Protein 1VCO (pdb70)

Structure (mmCIF, N/CA/C/O backbone):
data_1VCO
#
_entry.id   1VCO
#
_cell.length_a   85.73
_cell.length_b   120.88
_cell.length_c   143.32
_cell.angle_alpha   90
_cell.angle_beta   90
_cell.angle_gamma   90
#
_symmetry.space_group_name_H-M   'I 2 2 2'
#
loop_
_entity.id
_entity.type
_entity.pdbx_description
1 polymer 'CTP synthetase'
2 non-polymer GLUTAMINE
3 water water
#
loop_
_atom_site.group_PDB
_atom_site.id
_atom_site.type_symbol
_atom_site.label_atom_id
_atom_site.label_alt_id
_atom_site.label_comp_id
_atom_site.label_asym_id
_atom_site.label_entity_id
_atom_site.label_seq_id
_atom_site.pdbx_PDB_ins_code
_atom_site.Cartn_x
_atom_site.Cartn_y
_atom_site.Cartn_z
_atom_site.occupancy
_atom_site.B_iso_or_equiv
_atom_site.auth_seq_id
_atom_site.auth_comp_id
_atom_site.auth_asym_id
_atom_site.auth_atom_id
_atom_site.pdbx_PDB_model_num
ATOM 1 N N . ARG A 1 10 ? 35.433 3.084 53.551 1.00 53.46 10 ARG A N 1
ATOM 2 C CA . ARG A 1 10 ? 34.606 4.100 54.266 1.00 52.70 10 ARG A CA 1
ATOM 3 C C . ARG A 1 10 ? 33.123 3.864 53.978 1.00 49.58 10 ARG A C 1
ATOM 4 O O . ARG A 1 10 ? 32.629 4.167 52.890 1.00 49.83 10 ARG A O 1
ATOM 12 N N . PRO A 1 11 ? 32.392 3.322 54.962 1.00 46.62 11 PRO A N 1
ATOM 13 C CA . PRO A 1 11 ? 30.963 3.033 54.825 1.00 42.90 11 PRO A CA 1
ATOM 14 C C . PRO A 1 11 ? 30.076 4.263 54.645 1.00 39.79 11 PRO A C 1
ATOM 15 O O . PRO A 1 11 ? 30.377 5.347 55.151 1.00 37.78 11 PRO A O 1
ATOM 19 N N . ARG A 1 12 ? 28.989 4.079 53.904 1.00 36.41 12 ARG A N 1
ATOM 20 C CA . ARG A 1 12 ? 28.018 5.143 53.671 1.00 35.25 12 ARG A CA 1
ATOM 21 C C . ARG A 1 12 ? 27.202 5.287 54.955 1.00 33.22 12 ARG A C 1
ATOM 22 O O . ARG A 1 12 ? 26.831 4.288 55.559 1.00 35.75 12 ARG A O 1
ATOM 30 N N . LYS A 1 13 ? 26.937 6.517 55.382 1.00 31.83 13 LYS A N 1
ATOM 31 C CA . LYS A 1 13 ? 26.176 6.742 56.606 1.00 31.55 13 LYS A CA 1
ATOM 32 C C . LYS A 1 13 ? 24.731 7.171 56.329 1.00 33.56 13 LYS A C 1
ATOM 33 O O . LYS A 1 13 ? 24.470 7.956 55.410 1.00 32.24 13 LYS A O 1
ATOM 39 N N . TYR A 1 14 ? 23.790 6.652 57.118 1.00 32.29 14 TYR A N 1
ATOM 40 C CA . TYR A 1 14 ? 22.386 7.024 56.946 1.00 32.93 14 TYR A CA 1
ATOM 41 C C . TYR A 1 14 ? 21.804 7.651 58.207 1.00 32.35 14 TYR A C 1
ATOM 42 O O . TYR A 1 14 ? 21.922 7.090 59.297 1.00 32.23 14 TYR A O 1
ATOM 51 N N . VAL A 1 15 ? 21.173 8.811 58.042 1.00 29.25 15 VAL A N 1
ATOM 52 C CA . VAL A 1 15 ? 20.526 9.521 59.136 1.00 28.35 15 VAL A CA 1
ATOM 53 C C . VAL A 1 15 ? 19.047 9.619 58.781 1.00 28.00 15 VAL A C 1
ATOM 54 O O . VAL A 1 15 ? 18.675 10.282 57.805 1.00 28.70 15 VAL A O 1
ATOM 58 N N . PHE A 1 16 ? 18.207 8.945 59.555 1.00 26.17 16 PHE A N 1
ATOM 59 C CA . PHE A 1 16 ? 16.772 8.971 59.306 1.00 27.64 16 PHE A CA 1
ATOM 60 C C . PHE A 1 16 ? 16.080 9.969 60.228 1.00 27.65 16 PHE A C 1
ATOM 61 O O . PHE A 1 16 ? 16.450 10.113 61.393 1.00 29.23 16 PHE A O 1
ATOM 69 N N . ILE A 1 17 ? 15.081 10.664 59.696 1.00 27.29 17 ILE A N 1
ATOM 70 C CA . ILE A 1 17 ? 14.350 11.655 60.469 1.00 27.22 17 ILE A CA 1
ATOM 71 C C . ILE A 1 17 ? 12.847 11.409 60.433 1.00 27.96 17 ILE A C 1
ATOM 72 O O . ILE A 1 17 ? 12.230 11.389 59.365 1.00 26.53 17 ILE A O 1
ATOM 77 N N . THR A 1 18 ? 12.268 11.185 61.610 1.00 26.16 18 THR A N 1
ATOM 78 C CA . THR A 1 18 ? 10.836 10.955 61.733 1.00 24.92 18 THR A CA 1
ATOM 79 C C . THR A 1 18 ? 10.205 12.081 62.539 1.00 24.10 18 THR A C 1
ATOM 80 O O . THR A 1 18 ? 10.901 12.864 63.191 1.00 25.49 18 THR A O 1
ATOM 84 N N . GLY A 1 19 ? 8.887 12.156 62.496 1.00 23.79 19 GLY A N 1
ATOM 85 C CA . GLY A 1 19 ? 8.193 13.204 63.214 1.00 25.27 19 GLY A CA 1
ATOM 86 C C . GLY A 1 19 ? 7.065 12.600 63.999 1.00 25.05 19 GLY A C 1
ATOM 87 O O . GLY A 1 19 ? 6.495 11.594 63.574 1.00 26.00 19 GLY A O 1
ATOM 88 N N . GLY A 1 20 ? 6.755 13.196 65.147 1.00 25.86 20 GLY A N 1
ATOM 89 C CA . GLY A 1 20 ? 5.687 12.678 65.987 1.00 27.07 20 GLY A CA 1
ATOM 90 C C . GLY A 1 20 ? 4.795 13.742 66.593 1.00 26.37 20 GLY A C 1
ATOM 91 O O . GLY A 1 20 ? 5.110 14.932 66.538 1.00 24.54 20 GLY A O 1
ATOM 92 N N . VAL A 1 21 ? 3.674 13.293 67.158 1.00 27.56 21 VAL A N 1
ATOM 93 C CA . VAL A 1 21 ? 2.672 14.148 67.801 1.00 26.32 21 VAL A CA 1
ATOM 94 C C . VAL A 1 21 ? 1.770 14.857 66.782 1.00 28.80 21 VAL A C 1
ATOM 95 O O . VAL A 1 21 ? 0.565 14.594 66.717 1.00 27.98 2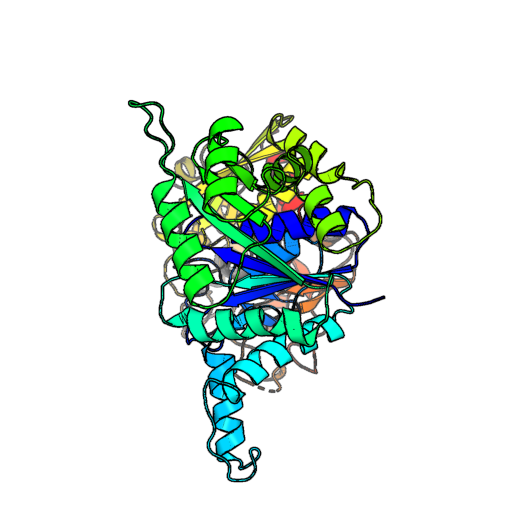1 VAL A O 1
ATOM 99 N N . VAL A 1 22 ? 2.343 15.762 65.997 1.00 30.30 22 VAL A N 1
ATOM 100 C CA . VAL A 1 22 ? 1.571 16.470 64.981 1.00 33.16 22 VAL A CA 1
ATOM 101 C C . VAL A 1 22 ? 2.328 16.509 63.661 1.00 34.90 22 VAL A C 1
ATOM 102 O O . VAL A 1 22 ? 3.551 16.399 63.630 1.00 32.65 22 VAL A O 1
ATOM 106 N N . SER A 1 23 ? 1.582 16.685 62.578 1.00 37.75 23 SER A N 1
ATOM 107 C CA . SER A 1 23 ? 2.131 16.699 61.229 1.00 42.16 23 SER A CA 1
ATOM 108 C C . SER A 1 23 ? 2.988 17.892 60.841 1.00 42.69 23 SER A C 1
ATOM 109 O O . SER A 1 23 ? 3.810 17.783 59.933 1.00 46.04 23 SER A O 1
ATOM 112 N N . SER A 1 24 ? 2.801 19.028 61.502 1.00 43.49 24 SER A N 1
ATOM 113 C CA . SER A 1 24 ? 3.580 20.214 61.161 1.00 43.56 24 SER A CA 1
ATOM 114 C C . SER A 1 24 ? 4.545 20.587 62.275 1.00 43.58 24 SER A C 1
ATOM 115 O O . SER A 1 24 ? 4.133 21.020 63.355 1.00 46.34 24 SER A O 1
ATOM 118 N N . LEU A 1 25 ? 5.833 20.420 62.007 1.00 38.49 25 LEU A N 1
ATOM 119 C CA . LEU A 1 25 ? 6.854 20.717 62.995 1.00 35.99 25 LEU A CA 1
ATOM 120 C C . LEU A 1 25 ? 8.071 21.380 62.358 1.00 34.19 25 LEU A C 1
ATOM 121 O O . LEU A 1 25 ? 9.024 21.725 63.055 1.00 33.18 25 LEU A O 1
ATOM 126 N N . GLY A 1 26 ? 8.029 21.566 61.040 1.00 31.47 26 GLY A N 1
ATOM 127 C CA . GLY A 1 26 ? 9.157 22.156 60.339 1.00 29.39 26 GLY A CA 1
ATOM 128 C C . GLY A 1 26 ? 10.227 21.098 60.111 1.00 28.55 26 GLY A C 1
ATOM 129 O O . GLY A 1 26 ? 11.420 21.397 60.032 1.00 29.29 26 GLY A O 1
ATOM 130 N N . LYS A 1 27 ? 9.799 19.845 60.006 1.00 28.41 27 LYS A N 1
ATOM 131 C CA . LYS A 1 27 ? 10.726 18.739 59.802 1.00 28.46 27 LYS A CA 1
ATOM 132 C C . LYS A 1 27 ? 11.475 18.858 58.466 1.00 28.81 27 LYS A C 1
ATOM 133 O O . LYS A 1 27 ? 12.583 18.340 58.316 1.00 27.71 27 LYS A O 1
ATOM 139 N N . GLY A 1 28 ? 10.876 19.559 57.508 1.00 30.35 28 GLY A N 1
ATOM 140 C CA . GLY A 1 28 ? 11.520 19.741 56.215 1.00 30.13 28 GLY A CA 1
ATOM 141 C C . GLY A 1 28 ? 12.749 20.620 56.370 1.00 30.33 28 GLY A C 1
ATOM 142 O O . GLY A 1 28 ? 13.812 20.337 55.811 1.00 28.57 28 GLY A O 1
ATOM 143 N N . ILE A 1 29 ? 12.601 21.691 57.147 1.00 28.90 29 ILE A N 1
ATOM 144 C CA . ILE A 1 29 ? 13.694 22.617 57.392 1.00 28.62 29 ILE A CA 1
ATOM 145 C C . ILE A 1 29 ? 14.738 22.002 58.336 1.00 29.21 29 ILE A C 1
ATOM 146 O O . ILE A 1 29 ? 15.917 22.359 58.282 1.00 29.32 29 ILE A O 1
ATOM 151 N N . LEU A 1 30 ? 14.312 21.072 59.191 1.00 27.75 30 LEU A N 1
ATOM 152 C CA . LEU A 1 30 ? 15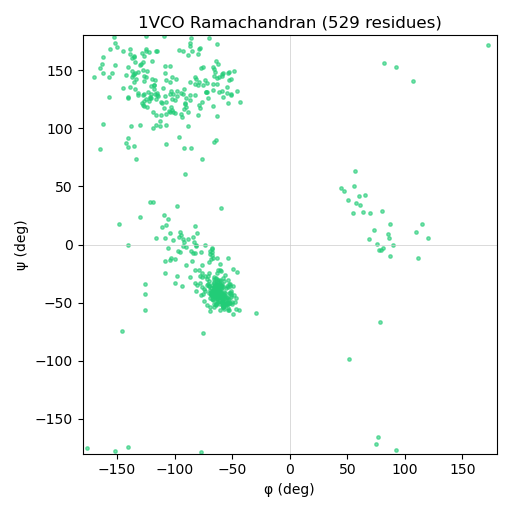.256 20.420 60.097 1.00 27.55 30 LEU A CA 1
ATOM 153 C C . LEU A 1 30 ? 16.177 19.539 59.255 1.00 26.60 30 LEU A C 1
ATOM 154 O O . LEU A 1 30 ? 17.391 19.545 59.438 1.00 27.43 30 LEU A O 1
ATOM 159 N N . THR A 1 31 ? 15.579 18.777 58.344 1.00 26.44 31 THR A N 1
ATOM 160 C CA . THR A 1 31 ? 16.317 17.896 57.447 1.00 27.24 31 THR A CA 1
ATOM 161 C C . THR A 1 31 ? 17.301 18.745 56.646 1.00 28.59 31 THR A C 1
ATOM 162 O O . THR A 1 31 ? 18.485 18.422 56.553 1.00 28.54 31 THR A O 1
ATOM 166 N N . SER A 1 32 ? 16.790 19.831 56.071 1.00 28.48 32 SER A N 1
ATOM 167 C CA . SER A 1 32 ? 17.610 20.738 55.277 1.00 28.59 32 SER A CA 1
ATOM 168 C C . SER A 1 32 ? 18.749 21.303 56.109 1.00 29.86 32 SER A C 1
ATOM 169 O O . SER A 1 32 ? 19.895 21.328 55.655 1.00 29.47 32 SER A O 1
ATOM 172 N N . SER A 1 33 ? 18.433 21.739 57.330 1.00 29.95 33 SER A N 1
ATOM 173 C CA . SER A 1 33 ? 19.439 22.321 58.216 1.00 30.53 33 SER A CA 1
ATOM 174 C C . SER A 1 33 ? 20.523 21.325 58.610 1.00 31.35 33 SER A C 1
ATOM 175 O O . SER A 1 33 ? 21.692 21.680 58.699 1.00 31.97 33 SER A O 1
ATOM 178 N N . LEU A 1 34 ? 20.152 20.077 58.858 1.00 32.05 34 LEU A N 1
ATOM 179 C CA . LEU A 1 34 ? 21.173 19.105 59.215 1.00 33.62 34 LEU A CA 1
ATOM 180 C C . LEU A 1 34 ? 21.993 18.863 57.948 1.00 34.21 34 LEU A C 1
ATOM 181 O O . LEU A 1 34 ? 23.204 18.662 58.002 1.00 32.59 34 LEU A O 1
ATOM 186 N N . GLY A 1 35 ? 21.321 18.884 56.803 1.00 34.87 35 GLY A N 1
ATOM 187 C CA . GLY A 1 35 ? 22.034 18.685 55.555 1.00 35.00 35 GLY A CA 1
ATOM 188 C C . GLY A 1 35 ? 23.118 19.738 55.398 1.00 33.73 35 GLY A C 1
ATOM 189 O O . GLY A 1 35 ? 24.249 19.429 55.024 1.00 32.84 35 GLY A O 1
ATOM 190 N N . ALA A 1 36 ? 22.779 20.984 55.717 1.00 33.41 36 ALA A N 1
ATOM 191 C CA . ALA A 1 36 ? 23.720 22.094 55.594 1.00 33.45 36 ALA A CA 1
ATOM 192 C C . ALA A 1 36 ? 24.906 21.954 56.537 1.00 34.80 36 ALA A C 1
ATOM 193 O O . ALA A 1 36 ? 26.049 22.227 56.158 1.00 34.17 36 ALA A O 1
ATOM 195 N N . LEU A 1 37 ? 24.633 21.533 57.767 1.00 33.54 37 LEU A N 1
ATOM 196 C CA . LEU A 1 37 ? 25.695 21.369 58.754 1.00 32.84 37 LEU A CA 1
ATOM 197 C C . LEU A 1 37 ? 26.672 20.293 58.312 1.00 30.82 37 LEU A C 1
ATOM 198 O O . LEU A 1 37 ? 27.869 20.391 58.564 1.00 31.00 37 LEU A O 1
ATOM 203 N N . LEU A 1 38 ? 26.161 19.259 57.657 1.00 29.75 38 LEU A N 1
ATOM 204 C CA . LEU A 1 38 ? 27.020 18.185 57.191 1.00 29.59 38 LEU A CA 1
ATOM 205 C C . LEU A 1 38 ? 27.831 18.621 55.958 1.00 31.65 38 LEU A C 1
ATOM 206 O O . LEU A 1 38 ? 29.007 18.271 55.824 1.00 29.36 38 LEU A O 1
ATOM 211 N N . ARG A 1 39 ? 27.218 19.393 55.064 1.00 30.70 39 ARG A N 1
ATOM 212 C CA . ARG A 1 39 ? 27.954 19.855 53.893 1.00 32.04 39 ARG A CA 1
ATOM 213 C C . ARG A 1 39 ? 28.992 20.882 54.332 1.00 31.06 39 ARG A C 1
ATOM 214 O O . ARG A 1 39 ? 30.067 20.971 53.751 1.00 28.50 39 ARG A O 1
ATOM 222 N N . ALA A 1 40 ? 28.674 21.635 55.381 1.00 32.15 40 ALA A N 1
ATOM 223 C CA . ALA A 1 40 ? 29.598 22.627 55.919 1.00 32.04 40 ALA A CA 1
ATOM 224 C C . ALA A 1 40 ? 30.804 21.921 56.546 1.00 33.85 40 ALA A C 1
ATOM 225 O O . ALA A 1 40 ? 31.740 22.566 57.026 1.00 34.38 40 ALA A O 1
ATOM 227 N N . ARG A 1 41 ? 30.777 20.593 56.549 1.00 34.80 41 ARG A N 1
ATOM 228 C CA . ARG A 1 41 ? 31.881 19.822 57.111 1.00 36.38 41 ARG A CA 1
ATOM 229 C C . ARG A 1 41 ? 32.653 19.151 55.997 1.00 36.28 41 ARG A C 1
ATOM 230 O O . ARG A 1 41 ? 33.557 18.356 56.248 1.00 35.80 41 ARG A O 1
ATOM 238 N N . GLY A 1 42 ? 32.277 19.464 54.760 1.00 35.53 42 GLY A N 1
ATOM 239 C CA . GLY A 1 42 ? 32.972 18.904 53.615 1.00 35.48 42 GLY A CA 1
ATOM 240 C C . GLY A 1 42 ? 32.457 17.588 53.075 1.00 36.12 42 GLY A C 1
ATOM 241 O O . GLY A 1 42 ? 32.997 17.071 52.099 1.00 37.55 42 GLY A O 1
ATOM 242 N N . TYR A 1 43 ? 31.414 17.044 53.693 1.00 36.10 43 TYR A N 1
ATOM 243 C CA . TYR A 1 43 ? 30.853 15.769 53.256 1.00 34.28 43 TYR A CA 1
ATOM 244 C C . TYR A 1 43 ? 29.998 15.897 52.008 1.00 35.05 43 TYR A C 1
ATOM 245 O O . TYR A 1 43 ? 29.408 16.946 51.749 1.00 34.80 43 TYR A O 1
ATOM 254 N N . ARG A 1 44 ? 29.943 14.822 51.231 1.00 35.04 44 ARG A N 1
ATOM 255 C CA . ARG A 1 44 ? 29.099 14.789 50.051 1.00 37.24 44 ARG A CA 1
ATOM 256 C C . ARG A 1 44 ? 27.811 14.235 50.654 1.00 37.99 44 ARG A C 1
ATOM 257 O O . ARG A 1 44 ? 27.799 13.130 51.197 1.00 37.56 44 ARG A O 1
ATOM 259 N N . VAL A 1 45 ? 26.739 15.014 50.584 1.00 37.30 45 VAL A N 1
ATOM 260 C CA . VAL A 1 45 ? 25.475 14.608 51.173 1.00 38.55 45 VAL A CA 1
ATOM 261 C C . VAL A 1 45 ? 24.316 14.661 50.193 1.00 39.96 45 VAL A C 1
ATOM 262 O O . VAL A 1 45 ? 24.400 15.283 49.139 1.00 41.08 45 VAL A O 1
ATOM 266 N N . THR A 1 46 ? 23.238 13.978 50.546 1.00 39.76 46 THR A N 1
ATOM 267 C CA . THR A 1 46 ? 22.027 14.015 49.752 1.00 40.91 46 THR A CA 1
ATOM 268 C C . THR A 1 46 ? 20.860 13.714 50.674 1.00 39.62 46 THR A C 1
ATOM 269 O O . THR A 1 46 ? 21.002 12.973 51.647 1.00 40.84 46 THR A O 1
ATOM 273 N N . ALA A 1 47 ? 19.716 14.318 50.382 1.00 36.85 47 ALA A N 1
ATOM 274 C CA . ALA A 1 47 ? 18.529 14.124 51.190 1.00 33.98 47 ALA A CA 1
ATOM 275 C C . ALA A 1 47 ? 17.429 13.534 50.337 1.00 33.80 47 ALA A C 1
ATOM 276 O O . ALA A 1 47 ? 17.272 13.885 49.162 1.00 34.75 47 ALA A O 1
ATOM 278 N N . ILE A 1 48 ? 16.670 12.635 50.944 1.00 30.90 48 ILE A N 1
ATOM 279 C CA . ILE A 1 48 ? 15.562 11.971 50.290 1.00 29.33 48 ILE A CA 1
ATOM 280 C C . ILE A 1 48 ? 14.305 12.275 51.096 1.00 30.42 48 ILE A C 1
ATOM 281 O O . ILE A 1 48 ? 14.272 12.081 52.316 1.00 30.31 48 ILE A O 1
ATOM 286 N N . LYS A 1 49 ? 13.278 12.777 50.426 1.00 30.01 49 LYS A N 1
ATOM 287 C CA . LYS A 1 49 ? 12.030 13.071 51.114 1.00 29.55 49 LYS A CA 1
ATOM 288 C C . LYS A 1 49 ? 11.030 11.970 50.821 1.00 30.28 49 LYS A C 1
ATOM 289 O O . LYS A 1 49 ? 10.652 11.757 49.669 1.00 29.50 49 LYS A O 1
ATOM 295 N N . ILE A 1 50 ? 10.625 11.240 51.855 1.00 28.71 50 ILE A N 1
ATOM 296 C CA . ILE A 1 50 ? 9.633 10.194 51.659 1.00 27.50 50 ILE A CA 1
ATOM 297 C C . ILE A 1 50 ? 8.264 10.821 51.884 1.00 27.95 50 ILE A C 1
ATOM 298 O O . ILE A 1 50 ? 7.995 11.375 52.951 1.00 26.03 50 ILE A O 1
ATOM 303 N N . ASP A 1 51 ? 7.415 10.769 50.865 1.00 28.50 51 ASP A N 1
ATOM 304 C CA . ASP A 1 51 ? 6.062 11.300 50.977 1.00 29.86 51 ASP A CA 1
ATOM 305 C C . ASP A 1 51 ? 5.108 10.122 50.903 1.00 30.56 51 ASP A C 1
ATOM 306 O O . ASP A 1 51 ? 4.852 9.582 49.824 1.00 32.12 51 ASP A O 1
ATOM 311 N N . PRO A 1 52 ? 4.583 9.696 52.060 1.00 30.66 52 PRO A N 1
ATOM 312 C CA . PRO A 1 52 ? 3.652 8.569 52.172 1.00 29.95 52 PRO A CA 1
ATOM 313 C C . PRO A 1 52 ? 2.414 8.626 51.287 1.00 29.51 52 PRO A C 1
ATOM 314 O O . PRO A 1 52 ? 1.709 7.629 51.171 1.00 30.47 52 PRO A O 1
ATOM 318 N N . TYR A 1 53 ? 2.127 9.763 50.658 1.00 27.91 53 TYR A N 1
ATOM 319 C CA . TYR A 1 53 ? 0.930 9.791 49.828 1.00 27.19 53 TYR A CA 1
ATOM 320 C C . TYR A 1 53 ? 0.988 8.839 48.630 1.00 28.02 53 TYR A C 1
ATOM 321 O O . TYR A 1 53 ? 2.056 8.412 48.191 1.00 27.42 53 TYR A O 1
ATOM 330 N N . VAL A 1 54 ? -0.189 8.488 48.134 1.00 29.00 54 VAL A N 1
ATOM 331 C CA . VAL A 1 54 ? -0.334 7.544 47.043 1.00 29.46 54 VAL A CA 1
ATOM 332 C C . VAL A 1 54 ? -0.008 8.086 45.653 1.00 31.11 54 VAL A C 1
ATOM 333 O O . VAL A 1 54 ? 0.219 7.307 44.727 1.00 32.12 54 VAL A O 1
ATOM 337 N N . ASN A 1 55 ? 0.021 9.409 45.504 1.00 30.71 55 ASN A N 1
ATOM 338 C CA . ASN A 1 55 ? 0.347 10.019 44.214 1.00 32.06 55 ASN A CA 1
ATOM 339 C C . ASN A 1 55 ? 1.742 9.537 43.814 1.00 32.49 55 ASN A C 1
ATOM 340 O O . ASN A 1 55 ? 2.669 9.561 44.628 1.00 30.48 55 ASN A O 1
ATOM 345 N N . VAL A 1 56 ? 1.888 9.090 42.570 1.00 32.86 56 VAL A N 1
ATOM 346 C CA . VAL A 1 56 ? 3.189 8.620 42.090 1.00 32.36 56 VAL A CA 1
ATOM 347 C C . VAL A 1 56 ? 4.185 9.765 42.223 1.00 32.94 56 VAL A C 1
ATOM 348 O O . VAL A 1 56 ? 5.315 9.572 42.671 1.00 33.96 56 VAL A O 1
ATOM 352 N N . ASP A 1 57 ? 3.758 10.958 41.821 1.00 32.51 57 ASP A N 1
ATOM 353 C CA . ASP A 1 57 ? 4.585 12.161 41.934 1.00 32.05 57 ASP A CA 1
ATOM 354 C C . ASP A 1 57 ? 3.652 13.356 42.051 1.00 30.51 57 ASP A C 1
ATOM 355 O O . ASP A 1 57 ? 2.433 13.192 42.019 1.00 28.35 57 ASP A O 1
ATOM 360 N N . ALA A 1 58 ? 4.214 14.551 42.193 1.00 29.92 58 ALA A N 1
ATOM 361 C CA . ALA A 1 58 ? 3.392 15.748 42.342 1.00 29.93 58 ALA A CA 1
ATOM 362 C C . ALA A 1 58 ? 2.863 16.266 41.012 1.00 30.54 58 ALA A C 1
ATOM 363 O O . ALA A 1 58 ? 2.280 17.340 40.957 1.00 28.78 58 ALA A O 1
ATOM 365 N N . GLY A 1 59 ? 3.039 15.479 39.957 1.00 31.91 59 GLY A N 1
ATOM 366 C CA . GLY A 1 59 ? 2.602 15.891 38.635 1.00 37.46 59 GLY A CA 1
ATOM 367 C C . GLY A 1 59 ? 1.119 16.098 38.374 1.00 39.47 59 GLY A C 1
ATOM 368 O O . GLY A 1 59 ? 0.763 16.897 37.517 1.00 39.43 59 GLY A O 1
ATOM 369 N N . THR A 1 60 ? 0.248 15.388 39.084 1.00 40.48 60 THR A N 1
ATOM 370 C CA . THR A 1 60 ? -1.190 15.539 38.860 1.00 40.63 60 THR A CA 1
ATOM 371 C C . THR A 1 60 ? -1.834 16.570 39.780 1.00 41.81 60 THR A C 1
ATOM 372 O O . THR A 1 60 ? -3.034 16.826 39.687 1.00 42.40 60 THR A O 1
ATOM 376 N N . MET A 1 61 ? -1.037 17.163 40.662 1.00 41.40 61 MET A N 1
ATOM 377 C CA . MET A 1 61 ? -1.542 18.162 41.601 1.00 42.27 61 MET A CA 1
ATOM 378 C C . MET A 1 61 ? -1.539 19.558 40.981 1.00 42.22 61 MET A C 1
ATOM 379 O O . MET A 1 61 ? -1.013 19.755 39.889 1.00 39.44 61 MET A O 1
ATOM 384 N N . ARG A 1 62 ? -2.149 20.517 41.672 1.00 42.66 62 ARG A N 1
ATOM 385 C CA . ARG A 1 62 ? -2.179 21.896 41.191 1.00 42.49 62 ARG A CA 1
ATOM 386 C C . ARG A 1 62 ? -0.759 22.399 41.413 1.00 42.73 62 ARG A C 1
ATOM 387 O O . ARG A 1 62 ? -0.195 22.214 42.488 1.00 42.22 62 ARG A O 1
ATOM 389 N N . PRO A 1 63 ? -0.155 23.020 40.391 1.00 42.04 63 PRO A N 1
ATOM 390 C CA . PRO A 1 63 ? 1.213 23.543 40.477 1.00 42.01 63 PRO A CA 1
ATOM 391 C C . PRO A 1 63 ? 1.459 24.638 41.516 1.00 41.89 63 PRO A C 1
ATOM 392 O O . PRO A 1 63 ? 2.561 24.733 42.056 1.00 39.29 63 PRO A O 1
ATOM 396 N N . TYR A 1 64 ? 0.443 25.453 41.803 1.00 42.98 64 TYR A N 1
ATOM 397 C CA . TYR A 1 64 ? 0.605 26.552 42.764 1.00 43.03 64 TYR A CA 1
ATOM 398 C C . TYR A 1 64 ? -0.385 26.598 43.931 1.00 44.46 64 TYR A C 1
ATOM 399 O O . TYR A 1 64 ? 0.013 26.616 45.095 1.00 44.61 64 TYR A O 1
ATOM 408 N N . GLU A 1 65 ? -1.669 26.642 43.590 1.00 45.28 65 GLU A N 1
ATOM 409 C CA . GLU A 1 65 ? -2.772 26.747 44.537 1.00 46.58 65 GLU A CA 1
ATOM 410 C C . GLU A 1 65 ? -2.616 26.161 45.943 1.00 47.52 65 GLU A C 1
ATOM 411 O O . GLU A 1 65 ? -2.744 26.886 46.934 1.00 48.19 65 GLU A O 1
ATOM 417 N N . HIS A 1 66 ? -2.356 24.862 46.044 1.00 46.17 66 HIS A N 1
ATOM 418 C CA . HIS A 1 66 ? -2.215 24.238 47.359 1.00 46.32 66 HIS A CA 1
ATOM 419 C C . HIS A 1 66 ? -0.750 24.105 47.769 1.00 45.10 66 HIS A C 1
ATOM 420 O O . HIS A 1 66 ? -0.373 23.159 48.459 1.00 45.47 66 HIS A O 1
ATOM 427 N N . GLY A 1 67 ? 0.067 25.065 47.350 1.00 42.10 67 GLY A N 1
ATOM 428 C CA . GLY A 1 67 ? 1.482 25.018 47.665 1.00 38.71 67 GLY A CA 1
ATOM 429 C C 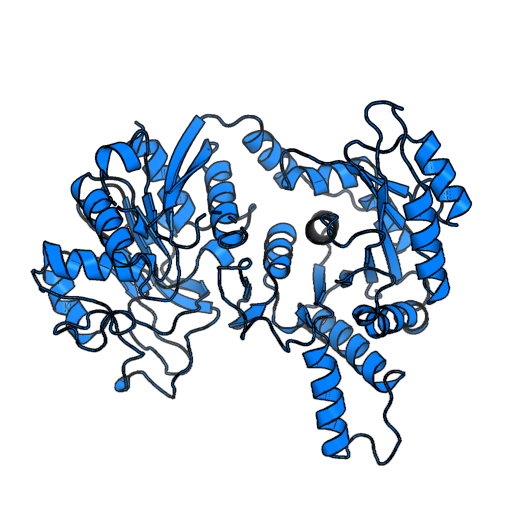. GLY A 1 67 ? 2.257 24.657 46.410 1.00 38.33 67 GLY A C 1
ATOM 430 O O . GLY A 1 67 ? 1.815 23.826 45.618 1.00 38.39 67 GLY A O 1
ATOM 431 N N . GLU A 1 68 ? 3.410 25.287 46.226 1.00 36.23 68 GLU A N 1
ATOM 432 C CA . GLU A 1 68 ? 4.246 25.052 45.059 1.00 35.56 68 GLU A CA 1
ATOM 433 C C . GLU A 1 68 ? 4.711 23.614 44.858 1.00 35.06 68 GLU A C 1
ATOM 434 O O . GLU A 1 68 ? 4.947 22.874 45.818 1.00 35.66 68 GLU A O 1
ATOM 440 N N . VAL A 1 69 ? 4.829 23.235 43.591 1.00 32.08 69 VAL A N 1
ATOM 441 C CA . VAL A 1 69 ? 5.331 21.927 43.209 1.00 31.28 69 VAL A CA 1
ATOM 442 C C . VAL A 1 69 ? 6.699 22.246 42.616 1.00 31.54 69 VAL A C 1
ATOM 443 O O . VAL A 1 69 ? 6.803 22.970 41.620 1.00 32.10 69 VAL A O 1
ATOM 447 N N . PHE A 1 70 ? 7.746 21.730 43.247 1.00 29.72 70 PHE A N 1
ATOM 448 C CA . PHE A 1 70 ? 9.112 21.967 42.810 1.00 28.53 70 PHE A CA 1
ATOM 449 C C . PHE A 1 70 ? 9.436 21.147 41.578 1.00 29.21 70 PHE A C 1
ATOM 450 O O . PHE A 1 70 ? 8.852 20.088 41.361 1.00 29.99 70 PHE A O 1
ATOM 458 N N . VAL A 1 71 ? 10.366 21.646 40.772 1.00 29.15 71 VAL A N 1
ATOM 459 C CA . VAL A 1 71 ? 10.793 20.940 39.572 1.00 29.31 71 VAL A CA 1
ATOM 460 C C . VAL A 1 71 ? 12.306 20.803 39.633 1.00 30.45 71 VAL A C 1
ATOM 461 O O . VAL A 1 71 ? 13.016 21.783 39.873 1.00 32.02 71 VAL A O 1
ATOM 465 N N . THR A 1 72 ? 12.796 19.585 39.436 1.00 30.25 72 THR A N 1
ATOM 466 C CA . THR A 1 72 ? 14.227 19.327 39.487 1.00 32.80 72 THR A CA 1
ATOM 467 C C . THR A 1 72 ? 14.860 19.435 38.099 1.00 34.41 72 THR A C 1
ATOM 468 O O . THR A 1 72 ? 14.162 19.485 37.087 1.00 32.13 72 THR A O 1
ATOM 472 N N . ALA A 1 73 ? 16.186 19.488 38.066 1.00 35.14 73 ALA A N 1
ATOM 473 C CA . ALA A 1 73 ? 16.916 19.601 36.813 1.00 35.77 73 ALA A CA 1
ATOM 474 C C . ALA A 1 73 ? 16.491 18.540 35.807 1.00 35.56 73 ALA A C 1
ATOM 475 O O . ALA A 1 73 ? 16.469 18.798 34.604 1.00 36.27 73 ALA A O 1
ATOM 477 N N . ASP A 1 74 ? 16.136 17.354 36.290 1.00 33.43 74 ASP A N 1
ATOM 478 C CA . ASP A 1 74 ? 15.742 16.292 35.381 1.00 31.79 74 ASP A CA 1
ATOM 479 C C . ASP A 1 74 ? 14.285 16.381 34.971 1.00 32.80 74 ASP A C 1
ATOM 480 O O . ASP A 1 74 ? 13.769 15.482 34.309 1.00 33.57 74 ASP A O 1
ATOM 485 N N . GLY A 1 75 ? 13.618 17.458 35.372 1.00 31.65 75 GLY A N 1
ATOM 486 C CA . GLY A 1 75 ? 12.229 17.636 34.993 1.00 32.96 75 GLY A CA 1
ATOM 487 C C . GLY A 1 75 ? 11.184 16.979 35.877 1.00 34.17 75 GLY A C 1
ATOM 488 O O . GLY A 1 75 ? 9.991 17.004 35.559 1.00 34.03 75 GLY A O 1
ATOM 489 N N . ALA A 1 76 ? 11.609 16.390 36.986 1.00 33.43 76 ALA A N 1
ATOM 490 C CA . ALA A 1 76 ? 10.654 15.753 37.884 1.00 32.43 76 ALA A CA 1
ATOM 491 C C . ALA A 1 76 ? 9.857 16.808 38.646 1.00 31.02 76 ALA A C 1
ATOM 492 O O . ALA A 1 76 ? 10.385 17.848 39.036 1.00 27.51 76 ALA A O 1
ATOM 494 N N . GLU A 1 77 ? 8.574 16.539 38.836 1.00 31.06 77 GLU A N 1
ATOM 495 C CA . GLU A 1 77 ? 7.710 17.443 39.581 1.00 31.88 77 GLU A CA 1
ATOM 496 C C . GLU A 1 77 ? 7.592 16.792 40.953 1.00 30.92 77 GLU A C 1
ATOM 497 O O . GLU A 1 77 ? 7.021 15.713 41.089 1.00 30.08 77 GLU A O 1
ATOM 503 N N . THR A 1 78 ? 8.139 17.460 41.963 1.00 29.79 78 THR A N 1
ATOM 504 C CA . THR A 1 78 ? 8.182 16.911 43.311 1.00 29.46 78 THR A CA 1
ATOM 505 C C . THR A 1 78 ? 7.571 17.784 44.396 1.00 30.48 78 THR A C 1
ATOM 506 O O . THR A 1 78 ? 7.101 18.889 44.144 1.00 29.20 78 THR A O 1
ATOM 510 N N . ASP A 1 79 ? 7.612 17.269 45.622 1.00 30.84 79 ASP A N 1
ATOM 511 C CA . ASP A 1 79 ? 7.109 17.991 46.782 1.00 29.47 79 ASP A CA 1
ATOM 512 C C . ASP A 1 79 ? 8.014 19.199 46.989 1.00 27.34 79 ASP A C 1
ATOM 513 O O . ASP A 1 79 ? 9.182 19.163 46.622 1.00 26.52 79 ASP A O 1
ATOM 518 N N . LEU A 1 80 ? 7.481 20.267 47.575 1.00 28.72 80 LEU A N 1
ATOM 519 C CA . LEU A 1 80 ? 8.269 21.477 47.788 1.00 28.46 80 LEU A CA 1
ATOM 520 C C . LEU A 1 80 ? 9.506 21.307 48.672 1.00 27.95 80 LEU A C 1
ATOM 521 O O . LEU A 1 80 ? 10.434 22.110 48.592 1.00 26.61 80 LEU A O 1
ATOM 526 N N . ASP A 1 81 ? 9.533 20.269 49.501 1.00 27.19 81 ASP A N 1
ATOM 527 C CA . ASP A 1 81 ? 10.692 20.051 50.361 1.00 27.95 81 ASP A CA 1
ATOM 528 C C . ASP A 1 81 ? 11.986 19.888 49.567 1.00 27.34 81 ASP A C 1
ATOM 529 O O . ASP A 1 81 ? 13.041 20.322 50.021 1.00 28.25 81 ASP A O 1
ATOM 534 N N . ILE A 1 82 ? 11.912 19.262 48.394 1.00 27.16 82 ILE A N 1
ATOM 535 C CA . ILE A 1 82 ? 13.105 19.085 47.566 1.00 26.79 82 ILE A CA 1
ATOM 536 C C . ILE A 1 82 ? 13.752 20.458 47.325 1.00 28.91 82 ILE A C 1
ATOM 537 O O . ILE A 1 82 ? 14.978 20.590 47.278 1.00 29.21 82 ILE A O 1
ATOM 542 N N . GLY A 1 83 ? 12.921 21.483 47.180 1.00 28.17 83 GLY A N 1
ATOM 543 C CA . GLY A 1 83 ? 13.458 22.814 46.974 1.00 30.89 83 GLY A CA 1
ATOM 544 C C . GLY A 1 83 ? 14.251 23.264 48.191 1.00 31.29 83 GLY A C 1
ATOM 545 O O . GLY A 1 83 ? 15.355 23.801 48.064 1.00 31.81 83 GLY A O 1
ATOM 546 N N . HIS A 1 84 ? 13.691 23.051 49.380 1.00 31.08 84 HIS A N 1
ATOM 547 C CA . HIS A 1 84 ? 14.383 23.436 50.603 1.00 30.98 84 HIS A CA 1
ATOM 548 C C . HIS A 1 84 ? 15.776 22.781 50.591 1.00 30.42 84 HIS A C 1
ATOM 549 O O . HIS A 1 84 ? 16.769 23.409 50.968 1.00 32.12 84 HIS A O 1
ATOM 556 N N . TYR A 1 85 ? 15.642 21.353 50.302 1.00 29.75 85 TYR A N 1
ATOM 557 C CA . TYR A 1 85 ? 16.844 20.522 50.317 1.00 30.51 85 TYR A CA 1
ATOM 558 C C . TYR A 1 85 ? 17.901 21.110 49.385 1.00 30.92 85 TYR A C 1
ATOM 559 O O . TYR A 1 85 ? 19.053 21.286 49.781 1.00 33.02 85 TYR A O 1
ATOM 568 N N . GLU A 1 86 ? 17.516 21.408 48.144 1.00 31.32 86 GLU A N 1
ATOM 569 C CA . GLU A 1 86 ? 18.473 21.965 47.185 1.00 31.86 86 GLU A CA 1
ATOM 570 C C . GLU A 1 86 ? 19.089 23.261 47.696 1.00 31.37 86 GLU A C 1
ATOM 571 O O . GLU A 1 86 ? 20.297 23.467 47.589 1.00 34.34 86 GLU A O 1
ATOM 577 N N . ARG A 1 87 ? 18.265 24.130 48.264 1.00 30.73 87 ARG A N 1
ATOM 578 C CA . ARG A 1 87 ? 18.767 25.395 48.771 1.00 29.94 87 ARG A CA 1
ATOM 579 C C . ARG A 1 87 ? 19.741 25.277 49.943 1.00 31.77 87 ARG A C 1
ATOM 580 O O . ARG A 1 87 ? 20.760 25.962 49.969 1.00 34.24 87 ARG A O 1
ATOM 588 N N . PHE A 1 88 ? 19.452 24.406 50.906 1.00 32.01 88 PHE A N 1
ATOM 589 C CA . PHE A 1 88 ? 20.341 24.269 52.055 1.00 31.24 88 PHE A CA 1
ATOM 590 C C . PHE A 1 88 ? 21.604 23.456 51.786 1.00 31.36 88 PHE A C 1
ATOM 591 O O . PHE A 1 88 ? 22.650 23.735 52.367 1.00 32.49 88 PHE A O 1
ATOM 599 N N . LEU A 1 89 ? 21.510 22.458 50.909 1.00 30.84 89 LEU A N 1
ATOM 600 C CA . LEU A 1 89 ? 22.653 21.606 50.571 1.00 33.94 89 LEU A CA 1
ATOM 601 C C . LEU A 1 89 ? 23.450 22.157 49.389 1.00 35.80 89 LEU A C 1
ATOM 602 O O . LEU A 1 89 ? 24.592 21.760 49.161 1.00 36.01 89 LEU A O 1
ATOM 607 N N . ASP A 1 90 ? 22.832 23.064 48.639 1.00 36.37 90 ASP A N 1
ATOM 608 C CA . ASP A 1 90 ? 23.442 23.645 47.448 1.00 36.33 90 ASP A CA 1
ATOM 609 C C . ASP A 1 90 ? 23.835 22.563 46.459 1.00 36.06 90 ASP A C 1
ATOM 610 O O . ASP A 1 90 ? 25.018 22.369 46.174 1.00 37.97 90 ASP A O 1
ATOM 615 N N . MET A 1 91 ? 22.839 21.840 45.960 1.00 35.83 91 MET A N 1
ATOM 616 C CA . MET A 1 91 ? 23.068 20.799 44.970 1.00 36.94 91 MET A CA 1
ATOM 617 C C . MET A 1 91 ? 21.755 20.406 44.310 1.00 36.45 91 MET A C 1
ATOM 618 O O . MET A 1 91 ? 20.689 20.543 44.902 1.00 33.93 91 MET A O 1
ATOM 623 N N . ASP A 1 92 ? 21.833 19.948 43.066 1.00 35.62 92 ASP A N 1
ATOM 624 C CA . ASP A 1 92 ? 20.632 19.543 42.350 1.00 36.18 92 ASP A CA 1
ATOM 625 C C . ASP A 1 92 ? 20.222 18.155 42.804 1.00 35.52 92 ASP A C 1
ATOM 626 O O . ASP A 1 92 ? 21.067 17.278 42.980 1.00 34.40 92 ASP A O 1
ATOM 631 N N . LEU A 1 93 ? 18.926 17.964 43.009 1.00 33.08 93 LEU A N 1
ATOM 632 C CA . LEU A 1 93 ? 18.423 16.663 43.393 1.00 32.58 93 LEU A CA 1
ATOM 633 C C . LEU A 1 93 ? 17.669 16.157 42.182 1.00 31.77 93 LEU A C 1
ATOM 634 O O . LEU A 1 93 ? 17.606 16.833 41.163 1.00 30.66 93 LEU A O 1
ATOM 639 N N . SER A 1 94 ? 17.110 14.964 42.265 1.00 33.35 94 SER A N 1
ATOM 640 C CA . SER A 1 94 ? 16.393 14.447 41.116 1.00 33.09 94 SER A CA 1
ATOM 641 C C . SER A 1 94 ? 15.141 13.721 41.548 1.00 32.61 94 SER A C 1
ATOM 642 O O . SER A 1 94 ? 14.780 13.725 42.728 1.00 29.85 94 SER A O 1
ATOM 645 N N . ARG A 1 95 ? 14.478 13.107 40.576 1.00 31.34 95 ARG A N 1
ATOM 646 C CA . ARG A 1 95 ? 13.257 12.360 40.819 1.00 32.05 95 ARG A CA 1
ATOM 647 C C . ARG A 1 95 ? 13.420 11.331 41.944 1.00 31.04 95 ARG A C 1
ATOM 648 O O . ARG A 1 95 ? 12.496 11.090 42.711 1.00 31.42 95 ARG A O 1
ATOM 656 N N . GLY A 1 96 ? 14.600 10.735 42.032 1.00 30.17 96 GLY A N 1
ATOM 657 C CA . GLY A 1 96 ? 14.854 9.728 43.040 1.00 32.07 96 GLY A CA 1
ATOM 658 C C . GLY A 1 96 ? 14.919 10.241 44.466 1.00 32.61 96 GLY A C 1
ATOM 659 O O . GLY A 1 96 ? 14.963 9.450 45.405 1.00 32.90 96 GLY A O 1
ATOM 660 N N . ASN A 1 97 ? 14.911 11.556 44.644 1.00 32.06 97 ASN A N 1
ATOM 661 C CA . ASN A 1 97 ? 14.984 12.111 45.986 1.00 32.42 97 ASN A CA 1
ATOM 662 C C . ASN A 1 97 ? 13.626 12.364 46.635 1.00 30.16 97 ASN A C 1
ATOM 663 O O . ASN A 1 97 ? 13.546 12.870 47.753 1.00 28.70 97 ASN A O 1
ATOM 668 N N . ASN A 1 98 ? 12.562 12.006 45.929 1.00 30.94 98 ASN A N 1
ATOM 669 C CA . ASN A 1 98 ? 11.200 12.159 46.443 1.00 29.77 98 ASN A CA 1
ATOM 670 C C . ASN A 1 98 ? 10.565 10.793 46.204 1.00 31.02 98 ASN A C 1
ATOM 671 O O . ASN A 1 98 ? 10.212 10.442 45.073 1.00 31.69 98 ASN A O 1
ATOM 676 N N . LEU A 1 99 ? 10.462 10.019 47.281 1.00 30.03 99 LEU A N 1
ATOM 677 C CA . LEU A 1 99 ? 9.919 8.662 47.264 1.00 30.92 99 LEU A CA 1
ATOM 678 C C . LEU A 1 99 ? 8.487 8.672 47.772 1.00 29.70 99 LEU A C 1
ATOM 679 O O . LEU A 1 99 ? 8.221 9.199 48.847 1.00 30.07 99 LEU A O 1
ATOM 684 N N . THR A 1 100 ? 7.570 8.059 47.034 1.00 28.54 100 THR A N 1
ATOM 685 C CA . THR A 1 100 ? 6.167 8.045 47.458 1.00 28.72 100 THR A CA 1
ATOM 686 C C . THR A 1 100 ? 5.597 6.638 47.553 1.00 28.43 100 THR A C 1
ATOM 687 O O . THR A 1 100 ? 6.192 5.687 47.050 1.00 28.79 100 THR A O 1
ATOM 691 N N . THR A 1 101 ? 4.439 6.507 48.192 1.00 25.61 101 THR A N 1
ATOM 692 C CA . THR A 1 101 ? 3.786 5.212 48.303 1.00 25.50 101 THR A CA 1
ATOM 693 C C . THR A 1 101 ? 3.397 4.723 46.895 1.00 25.17 101 THR A C 1
ATOM 694 O O . THR A 1 101 ? 3.599 3.565 46.557 1.00 26.52 101 THR A O 1
ATOM 698 N N . GLY A 1 102 ? 2.841 5.613 46.079 1.00 26.73 102 GLY A N 1
ATOM 699 C CA . GLY A 1 102 ? 2.452 5.236 44.727 1.00 26.37 102 GLY A CA 1
ATOM 700 C C . GLY A 1 102 ? 3.596 4.631 43.924 1.00 27.72 102 GLY A C 1
ATOM 701 O O . GLY A 1 102 ? 3.423 3.604 43.264 1.00 28.77 102 GLY A O 1
ATOM 702 N N . GLN A 1 103 ? 4.768 5.260 43.978 1.00 27.84 103 GLN A N 1
ATOM 703 C CA . GLN A 1 103 ? 5.942 4.756 43.255 1.00 28.41 103 GLN A CA 1
ATOM 704 C C . GLN A 1 103 ? 6.274 3.334 43.688 1.00 28.13 103 GLN A C 1
ATOM 705 O O . GLN A 1 103 ? 6.387 2.428 42.868 1.00 27.10 103 GLN A O 1
ATOM 711 N N . VAL A 1 104 ? 6.422 3.158 44.997 1.00 27.10 104 VAL A N 1
ATOM 712 C CA . VAL A 1 104 ? 6.774 1.873 45.587 1.00 26.21 104 VAL A CA 1
ATOM 713 C C . VAL A 1 104 ? 5.786 0.748 45.322 1.00 26.24 104 VAL A C 1
ATOM 714 O O . VAL A 1 104 ? 6.178 -0.345 44.907 1.00 26.80 104 VAL A O 1
ATOM 718 N N . TYR A 1 105 ? 4.506 0.989 45.580 1.00 25.98 105 TYR A N 1
ATOM 719 C CA . TYR A 1 105 ? 3.536 -0.053 45.328 1.00 26.67 105 TYR A CA 1
ATOM 720 C C . TYR A 1 105 ? 3.399 -0.317 43.820 1.00 27.35 105 TYR A C 1
ATOM 721 O O . TYR A 1 105 ? 3.269 -1.464 43.408 1.00 27.33 105 TYR A O 1
ATOM 730 N N . LEU A 1 106 ? 3.458 0.725 42.992 1.00 28.84 106 LEU A N 1
ATOM 731 C CA . LEU A 1 106 ? 3.329 0.525 41.542 1.00 28.19 106 LEU A CA 1
ATOM 732 C C . LEU A 1 106 ? 4.453 -0.348 40.957 1.00 29.34 106 LEU A C 1
ATOM 733 O O . LEU A 1 106 ? 4.179 -1.264 40.172 1.00 30.50 106 LEU A O 1
ATOM 738 N N . SER A 1 107 ? 5.704 -0.090 41.335 1.00 26.95 107 SER A N 1
ATOM 739 C CA . SER A 1 107 ? 6.819 -0.889 40.802 1.00 28.23 107 SER A CA 1
ATOM 740 C C . SER A 1 107 ? 6.705 -2.344 41.229 1.00 27.97 107 SER A C 1
ATOM 741 O O . SER A 1 107 ? 6.871 -3.252 40.417 1.00 28.25 107 SER A O 1
ATOM 744 N N . VAL A 1 108 ? 6.429 -2.566 42.510 1.00 28.22 108 VAL A N 1
ATOM 745 C CA . VAL A 1 108 ? 6.305 -3.920 43.025 1.00 26.82 108 VAL A CA 1
ATOM 746 C C . VAL A 1 108 ? 5.135 -4.635 42.364 1.00 28.35 108 VAL A C 1
ATOM 747 O O . VAL A 1 108 ? 5.241 -5.808 41.998 1.00 29.68 108 VAL A O 1
ATOM 751 N N . ILE A 1 109 ? 4.024 -3.928 42.202 1.00 27.83 109 ILE A N 1
ATOM 752 C CA . ILE A 1 109 ? 2.848 -4.520 41.587 1.00 29.37 109 ILE A CA 1
ATOM 753 C C . ILE A 1 109 ? 3.097 -4.839 40.113 1.00 31.08 109 ILE A C 1
ATOM 754 O O . ILE A 1 109 ? 2.788 -5.942 39.660 1.00 30.59 109 ILE A O 1
ATOM 759 N N . GLN A 1 110 ? 3.655 -3.883 39.375 1.00 29.71 110 GLN A N 1
ATOM 760 C CA . GLN A 1 110 ? 3.952 -4.109 37.961 1.00 32.83 110 GLN A CA 1
ATOM 761 C C . GLN A 1 110 ? 4.944 -5.267 37.855 1.00 33.50 110 GLN A C 1
ATOM 762 O O . GLN A 1 110 ? 4.864 -6.085 36.942 1.00 32.78 110 GLN A O 1
ATOM 768 N N . LYS A 1 111 ? 5.865 -5.348 38.809 1.00 34.08 111 LYS A N 1
ATOM 769 C CA . LYS A 1 111 ? 6.856 -6.415 38.793 1.00 34.59 111 LYS A CA 1
ATOM 770 C C . LYS A 1 111 ? 6.240 -7.796 38.982 1.00 34.77 111 LYS A C 1
ATOM 771 O O . LYS A 1 111 ? 6.668 -8.751 38.332 1.00 34.44 111 LYS A O 1
ATOM 773 N N . GLU A 1 112 ? 5.241 -7.928 39.856 1.00 34.71 112 GLU A N 1
ATOM 774 C CA . GLU A 1 112 ? 4.660 -9.251 40.042 1.00 32.97 112 GLU A CA 1
ATOM 775 C C . GLU A 1 112 ? 3.693 -9.626 38.932 1.00 32.27 112 GLU A C 1
ATOM 776 O O . GLU A 1 112 ? 3.442 -10.806 38.724 1.00 32.49 112 GLU A O 1
ATOM 782 N N . ARG A 1 113 ? 3.143 -8.638 38.226 1.00 31.61 113 ARG A N 1
ATOM 783 C CA . ARG A 1 113 ? 2.247 -8.953 37.117 1.00 34.58 113 ARG A CA 1
ATOM 784 C C . ARG A 1 113 ? 3.089 -9.505 35.973 1.00 35.04 113 ARG A C 1
ATOM 785 O O . ARG A 1 113 ? 2.608 -10.312 35.186 1.00 35.51 113 ARG A O 1
ATOM 793 N N . ARG A 1 114 ? 4.344 -9.061 35.891 1.00 35.65 114 ARG A N 1
ATOM 794 C CA . ARG A 1 114 ? 5.264 -9.532 34.857 1.00 36.93 114 ARG A CA 1
ATOM 795 C C . ARG A 1 114 ? 5.856 -10.867 35.286 1.00 37.94 114 ARG A C 1
ATOM 796 O O . ARG A 1 114 ? 6.646 -11.467 34.560 1.00 38.37 114 ARG A O 1
ATOM 804 N N . GLY A 1 115 ? 5.464 -11.325 36.472 1.00 37.01 115 GLY A N 1
ATOM 805 C CA . GLY A 1 115 ? 5.947 -12.596 36.979 1.00 37.40 115 GLY A CA 1
ATOM 806 C C . GLY A 1 115 ? 7.392 -12.593 37.436 1.00 37.78 115 GLY A C 1
ATOM 807 O O . GLY A 1 115 ? 7.975 -13.648 37.677 1.00 37.63 115 GLY A O 1
ATOM 808 N N . GLU A 1 116 ? 7.971 -11.408 37.571 1.00 38.84 116 GLU A N 1
ATOM 809 C CA . GLU A 1 116 ? 9.359 -11.289 37.991 1.00 40.02 116 GLU A CA 1
ATOM 810 C C . GLU A 1 116 ? 9.645 -11.686 39.437 1.00 40.93 116 GLU A C 1
ATOM 811 O O . GLU A 1 116 ? 10.804 -11.706 39.854 1.00 40.11 116 GLU A O 1
ATOM 817 N N . TYR A 1 117 ? 8.605 -11.994 40.209 1.00 39.56 117 TYR A N 1
ATOM 818 C CA . TYR A 1 117 ? 8.826 -12.428 41.582 1.00 39.28 117 TYR A CA 1
ATOM 819 C C . TYR A 1 117 ? 8.865 -13.949 41.640 1.00 39.97 117 TYR A C 1
ATOM 820 O O . TYR A 1 117 ? 8.887 -14.551 42.709 1.00 39.78 117 TYR A O 1
ATOM 829 N N . LEU A 1 118 ? 8.869 -14.561 40.460 1.00 43.31 118 LEU A N 1
ATOM 830 C CA . LEU A 1 118 ? 8.963 -16.011 40.326 1.00 44.67 118 LEU A CA 1
ATOM 831 C C . LEU A 1 118 ? 7.924 -16.868 41.047 1.00 44.53 118 LEU A C 1
ATOM 832 O O . LEU A 1 118 ? 8.277 -17.804 41.760 1.00 41.38 118 LEU A O 1
ATOM 837 N N . SER A 1 119 ? 6.649 -16.543 40.861 1.00 46.07 119 SER A N 1
ATOM 838 C CA . SER A 1 119 ? 5.554 -17.316 41.446 1.00 46.64 119 SER A CA 1
ATOM 839 C C . SER A 1 119 ? 5.349 -17.281 42.956 1.00 45.46 119 SER A C 1
ATOM 840 O O . SER A 1 119 ? 4.484 -17.993 43.470 1.00 46.85 119 SER A O 1
ATOM 843 N N . GLN A 1 120 ? 6.117 -16.474 43.676 1.00 44.48 120 GLN A N 1
ATOM 844 C CA . GLN A 1 120 ? 5.935 -16.416 45.125 1.00 44.12 120 GLN A CA 1
ATOM 845 C C . GLN A 1 120 ? 4.890 -15.371 45.525 1.00 42.83 120 GLN A C 1
ATOM 846 O O . GLN A 1 120 ? 4.519 -14.505 44.728 1.00 41.70 120 GLN A O 1
ATOM 852 N N . THR A 1 121 ? 4.396 -15.484 46.756 1.00 40.62 121 THR A N 1
ATOM 853 C CA . THR A 1 121 ? 3.416 -14.545 47.286 1.00 36.32 121 THR A CA 1
ATOM 854 C C . THR A 1 121 ? 4.158 -13.271 47.646 1.00 33.24 121 THR A C 1
ATOM 855 O O . THR A 1 121 ? 5.093 -13.293 48.441 1.00 32.46 121 THR A O 1
ATOM 859 N N . VAL A 1 122 ? 3.734 -12.163 47.057 1.00 31.59 122 VAL A N 1
ATOM 860 C CA . VAL A 1 122 ? 4.368 -10.875 47.297 1.00 31.12 122 VAL A CA 1
ATOM 861 C C . VAL A 1 122 ? 3.679 -10.127 48.439 1.00 29.76 122 VAL A C 1
ATOM 862 O O . VAL A 1 122 ? 2.459 -10.036 48.476 1.00 29.77 122 VAL A O 1
ATOM 866 N N . GLN A 1 123 ? 4.465 -9.573 49.356 1.00 28.97 123 GLN A N 1
ATOM 867 C CA . GLN A 1 123 ? 3.898 -8.870 50.503 1.00 28.95 123 GLN A CA 1
ATOM 868 C C . GLN A 1 123 ? 4.571 -7.555 50.877 1.00 28.00 123 GLN A C 1
ATOM 869 O O . GLN A 1 123 ? 5.718 -7.297 50.507 1.00 27.72 123 GLN A O 1
ATOM 875 N N . VAL A 1 124 ? 3.847 -6.724 51.622 1.00 28.04 124 VAL A N 1
ATOM 876 C CA . VAL A 1 124 ? 4.389 -5.444 52.071 1.00 26.11 124 VAL A CA 1
ATOM 877 C C . VAL A 1 124 ? 5.781 -5.734 52.632 1.00 25.03 124 VAL A C 1
ATOM 878 O O . VAL A 1 124 ? 6.756 -5.069 52.293 1.00 26.48 124 VAL A O 1
ATOM 882 N N . ILE A 1 125 ? 5.869 -6.735 53.497 1.00 25.93 125 ILE A N 1
ATOM 883 C CA . ILE A 1 125 ? 7.155 -7.143 54.040 1.00 27.65 125 ILE A CA 1
ATOM 884 C C . ILE A 1 125 ? 7.332 -8.548 53.486 1.00 27.90 125 ILE A C 1
ATOM 885 O O . ILE A 1 125 ? 6.465 -9.397 53.679 1.00 27.97 125 ILE A O 1
ATOM 890 N N . PRO A 1 126 ? 8.475 -8.830 52.838 1.00 27.86 126 PRO A N 1
ATOM 891 C CA . PRO A 1 126 ? 9.624 -7.957 52.586 1.00 26.82 126 PRO A CA 1
ATOM 892 C C . PRO A 1 126 ? 9.653 -7.234 51.235 1.00 26.19 126 PRO A C 1
ATOM 893 O O . PRO A 1 126 ? 10.523 -6.397 51.006 1.00 25.53 126 PRO A O 1
ATOM 897 N N . HIS A 1 127 ? 8.714 -7.548 50.348 1.00 26.42 127 HIS A N 1
ATOM 898 C CA . HIS A 1 127 ? 8.734 -6.957 49.012 1.00 28.08 127 HIS A CA 1
ATOM 899 C C . HIS A 1 127 ? 8.551 -5.452 48.898 1.00 26.54 127 HIS A C 1
ATOM 900 O O . HIS A 1 127 ? 9.348 -4.801 48.243 1.00 28.79 127 HIS A O 1
ATOM 907 N N . ILE A 1 128 ? 7.522 -4.886 49.519 1.00 25.95 128 ILE A N 1
ATOM 908 C CA . ILE A 1 128 ? 7.354 -3.441 49.441 1.00 25.03 128 ILE A CA 1
ATOM 909 C C . ILE A 1 128 ? 8.536 -2.796 50.177 1.00 25.44 128 ILE A C 1
ATOM 910 O O . ILE A 1 128 ? 9.138 -1.844 49.684 1.00 23.69 128 ILE A O 1
ATOM 915 N N . THR A 1 129 ? 8.886 -3.329 51.348 1.00 24.13 129 THR A N 1
ATOM 916 C CA . THR A 1 129 ? 10.003 -2.772 52.099 1.00 24.27 129 THR A CA 1
ATOM 917 C C . THR A 1 129 ? 11.342 -2.910 51.367 1.00 24.82 129 THR A C 1
ATOM 918 O O . THR A 1 129 ? 12.185 -2.034 51.484 1.00 24.32 129 THR A O 1
ATOM 922 N N . ASP A 1 130 ? 11.545 -3.982 50.601 1.00 26.73 130 ASP A N 1
ATOM 923 C CA . ASP A 1 130 ? 12.792 -4.119 49.833 1.00 27.31 130 ASP A CA 1
ATOM 924 C C . ASP A 1 130 ? 12.865 -3.000 48.777 1.00 29.17 130 ASP A C 1
ATOM 925 O O . ASP A 1 130 ? 13.911 -2.364 48.585 1.00 30.30 130 ASP A O 1
ATOM 930 N N . GLU A 1 131 ? 11.751 -2.772 48.084 1.00 28.91 131 GLU A N 1
ATOM 931 C CA . GLU A 1 131 ? 11.690 -1.737 47.054 1.00 27.72 131 GLU A CA 1
ATOM 932 C C . GLU A 1 131 ? 12.087 -0.378 47.633 1.00 27.75 131 GLU A C 1
ATOM 933 O O . GLU A 1 131 ? 12.889 0.352 47.038 1.00 29.04 131 GLU A O 1
ATOM 939 N N . ILE A 1 132 ? 11.534 -0.044 48.800 1.00 27.35 132 ILE A N 1
ATOM 940 C CA . ILE A 1 132 ? 11.831 1.226 49.467 1.00 24.17 132 ILE A CA 1
ATOM 941 C C . ILE A 1 132 ? 13.328 1.365 49.769 1.00 26.38 132 ILE A C 1
ATOM 942 O O . ILE A 1 132 ? 13.947 2.377 49.451 1.00 26.49 132 ILE A O 1
ATOM 947 N N . LYS A 1 133 ? 13.903 0.352 50.402 1.00 26.84 133 LYS A N 1
ATOM 948 C CA . LYS A 1 133 ? 15.322 0.386 50.730 1.00 27.93 133 LYS A CA 1
ATOM 949 C C . LYS A 1 133 ? 16.173 0.476 49.459 1.00 27.81 133 LYS A C 1
ATOM 950 O O . LYS A 1 133 ? 17.142 1.226 49.407 1.00 29.09 133 LYS A O 1
ATOM 956 N N . GLU A 1 134 ? 15.807 -0.297 48.441 1.00 28.10 134 GLU A N 1
ATOM 957 C CA . GLU A 1 134 ? 16.544 -0.308 47.182 1.00 28.90 134 GLU A CA 1
ATOM 958 C C . GLU A 1 134 ? 16.549 1.058 46.503 1.00 28.61 134 GLU A C 1
ATOM 959 O O . GLU A 1 134 ? 17.576 1.491 45.978 1.00 30.25 134 GLU A O 1
ATOM 965 N N . ARG A 1 135 ? 15.411 1.743 46.519 1.00 27.68 135 ARG A N 1
ATOM 966 C CA . ARG A 1 135 ? 15.339 3.059 45.909 1.00 27.08 135 ARG A CA 1
ATOM 967 C C . ARG A 1 135 ? 16.188 4.035 46.714 1.00 27.58 135 ARG A C 1
ATOM 968 O O . ARG A 1 135 ? 16.873 4.878 46.140 1.00 27.20 135 ARG A O 1
ATOM 976 N N . ILE A 1 136 ? 16.156 3.924 48.041 1.00 25.35 136 ILE A N 1
ATOM 977 C CA . ILE A 1 136 ? 16.964 4.810 48.881 1.00 26.16 136 ILE A CA 1
ATOM 978 C C . ILE A 1 136 ? 18.457 4.645 48.544 1.00 25.41 136 ILE A C 1
ATOM 979 O O . ILE A 1 136 ? 19.178 5.627 48.376 1.00 24.52 136 ILE A O 1
ATOM 984 N N . ARG A 1 137 ? 18.914 3.404 48.438 1.00 26.56 137 ARG A N 1
ATOM 985 C CA . ARG A 1 137 ? 20.324 3.153 48.141 1.00 29.40 137 ARG A CA 1
ATOM 986 C C . ARG A 1 137 ? 20.695 3.533 46.709 1.00 30.17 137 ARG A C 1
ATOM 987 O O . ARG A 1 137 ? 21.750 4.116 46.473 1.00 29.59 137 ARG A O 1
ATOM 995 N N . LYS A 1 138 ? 19.820 3.214 45.763 1.00 31.55 138 LYS A N 1
ATOM 996 C CA . LYS A 1 138 ? 20.077 3.521 44.359 1.00 32.86 138 LYS A CA 1
ATOM 997 C C . LYS A 1 138 ? 20.366 4.997 44.148 1.00 33.94 138 LYS A C 1
ATOM 998 O O . LYS A 1 138 ? 21.377 5.359 43.542 1.00 32.84 138 LYS A O 1
ATOM 1004 N N . VAL A 1 139 ? 19.481 5.856 44.649 1.00 33.87 139 VAL A N 1
ATOM 1005 C CA . VAL A 1 139 ? 19.687 7.278 44.469 1.00 32.47 139 VAL A CA 1
ATOM 1006 C C . VAL A 1 139 ? 20.923 7.783 45.208 1.00 33.34 139 VAL A C 1
ATOM 1007 O O . VAL A 1 139 ? 21.635 8.649 44.701 1.00 33.57 139 VAL A O 1
ATOM 1011 N N . ALA A 1 140 ? 21.199 7.237 46.392 1.00 33.40 140 ALA A N 1
ATOM 1012 C CA . ALA A 1 140 ? 22.377 7.664 47.152 1.00 33.12 140 ALA A CA 1
ATOM 1013 C C . ALA A 1 140 ? 23.644 7.265 46.396 1.00 34.10 140 ALA A C 1
ATOM 1014 O O . ALA A 1 140 ? 24.647 7.980 46.425 1.00 32.98 140 ALA A O 1
ATOM 1016 N N . GLU A 1 141 ? 23.599 6.113 45.736 1.00 35.92 141 GLU A N 1
ATOM 1017 C CA . GLU A 1 141 ? 24.743 5.649 44.963 1.00 39.55 141 GLU A CA 1
ATOM 1018 C C . GLU A 1 141 ? 24.987 6.585 43.788 1.00 38.66 141 GLU A C 1
ATOM 1019 O O . GLU A 1 141 ? 26.088 7.101 43.619 1.00 39.52 141 GLU A O 1
ATOM 1025 N N . GLU A 1 142 ? 23.950 6.819 42.989 1.00 37.60 142 GLU A N 1
ATOM 1026 C CA . GLU A 1 142 ? 24.073 7.693 41.828 1.00 36.14 142 GLU A CA 1
ATOM 1027 C C . GLU A 1 142 ? 24.663 9.046 42.194 1.00 35.62 142 GLU A C 1
ATOM 1028 O O . GLU A 1 142 ? 25.408 9.634 41.417 1.00 37.16 142 GLU A O 1
ATOM 1034 N N . GLN A 1 143 ? 24.349 9.537 43.385 1.00 34.70 143 GLN A N 1
ATOM 1035 C CA . GLN A 1 143 ? 24.846 10.837 43.796 1.00 33.66 143 GLN A CA 1
ATOM 1036 C C . GLN A 1 143 ? 26.122 10.752 44.628 1.00 34.75 143 GLN A C 1
ATOM 1037 O O . GLN A 1 143 ? 26.564 11.740 45.195 1.00 35.53 143 GLN A O 1
ATOM 1043 N N . LYS A 1 144 ? 26.717 9.563 44.679 1.00 36.05 144 LYS A N 1
ATOM 1044 C CA . LYS A 1 144 ? 27.954 9.337 45.422 1.00 37.68 144 LYS A CA 1
ATOM 1045 C C . LYS A 1 144 ? 27.926 9.981 46.797 1.00 38.34 144 LYS A C 1
ATOM 1046 O O . LYS A 1 144 ? 28.872 10.658 47.195 1.00 38.31 144 LYS A O 1
ATOM 1052 N N . ALA A 1 145 ? 26.842 9.756 47.530 1.00 38.64 145 ALA A N 1
ATOM 1053 C CA . ALA A 1 145 ? 26.705 10.342 48.855 1.00 38.27 145 ALA A CA 1
ATOM 1054 C C . ALA A 1 145 ? 27.502 9.592 49.909 1.00 37.55 145 ALA A C 1
ATOM 1055 O O . ALA A 1 145 ? 27.566 8.368 49.898 1.00 38.61 145 ALA A O 1
ATOM 1057 N N . GLU A 1 146 ? 28.113 10.347 50.811 1.00 35.98 146 GLU A N 1
ATOM 1058 C CA . GLU A 1 146 ? 28.888 9.784 51.904 1.00 37.21 146 GLU A CA 1
ATOM 1059 C C . GLU A 1 146 ? 27.921 9.687 53.093 1.00 36.06 146 GLU A C 1
ATOM 1060 O O . GLU A 1 146 ? 27.968 8.744 53.887 1.00 34.61 146 GLU A O 1
ATOM 1066 N N . ILE A 1 147 ? 27.037 10.673 53.188 1.00 33.75 147 ILE A N 1
ATOM 1067 C CA . ILE A 1 147 ? 26.023 10.720 54.235 1.00 34.14 147 ILE A CA 1
ATOM 1068 C C . ILE A 1 147 ? 24.693 11.017 53.561 1.00 33.64 147 ILE A C 1
ATOM 1069 O O . ILE A 1 147 ? 24.590 11.942 52.752 1.00 31.89 147 ILE A O 1
ATOM 1074 N N . VAL A 1 148 ? 23.676 10.230 53.884 1.00 32.39 148 VAL A N 1
ATOM 1075 C CA . VAL A 1 148 ? 22.360 10.436 53.300 1.00 32.58 148 VAL A CA 1
ATOM 1076 C C . VAL A 1 148 ? 21.326 10.675 54.402 1.00 33.75 148 VAL A C 1
ATOM 1077 O O . VAL A 1 148 ? 21.213 9.896 55.356 1.00 32.45 148 VAL A O 1
ATOM 1081 N N . VAL A 1 149 ? 20.603 11.785 54.280 1.00 31.82 149 VAL A N 1
ATOM 1082 C CA . VAL A 1 149 ? 19.585 12.149 55.252 1.00 31.82 149 VAL A CA 1
ATOM 1083 C C . VAL A 1 149 ? 18.218 11.841 54.657 1.00 30.55 149 VAL A C 1
ATOM 1084 O O . VAL A 1 149 ? 17.838 12.389 53.623 1.00 30.39 149 VAL A O 1
ATOM 1088 N N . VAL A 1 150 ? 17.492 10.937 55.309 1.00 28.25 150 VAL A N 1
ATOM 1089 C CA . VAL A 1 150 ? 16.184 10.529 54.835 1.00 26.01 150 VAL A CA 1
ATOM 1090 C C . VAL A 1 150 ? 15.095 11.025 55.771 1.00 28.01 150 VAL A C 1
ATOM 1091 O O . VAL A 1 150 ? 15.097 10.713 56.967 1.00 27.82 150 VAL A O 1
ATOM 1095 N N . GLU A 1 151 ? 14.174 11.813 55.226 1.00 26.66 151 GLU A N 1
ATOM 1096 C CA . GLU A 1 151 ? 13.076 12.342 56.014 1.00 27.35 151 GLU A CA 1
ATOM 1097 C C . GLU A 1 151 ? 11.807 11.560 55.727 1.00 28.25 151 GLU A C 1
ATOM 1098 O O . GLU A 1 151 ? 11.404 11.432 54.564 1.00 28.06 151 GLU A O 1
ATOM 1104 N N . VAL A 1 152 ? 11.181 11.028 56.778 1.00 25.48 152 VAL A N 1
ATOM 1105 C CA . VAL A 1 152 ? 9.936 10.288 56.604 1.00 25.99 152 VAL A CA 1
ATOM 1106 C C . VAL A 1 152 ? 8.746 11.242 56.768 1.00 26.45 152 VAL A C 1
ATOM 1107 O O . VAL A 1 152 ? 8.546 11.845 57.831 1.00 25.89 152 VAL A O 1
ATOM 1111 N N . GLY A 1 153 ? 7.981 11.402 55.692 1.00 26.06 153 GLY A N 1
ATOM 1112 C CA . GLY A 1 153 ? 6.818 12.274 55.723 1.00 25.33 153 GLY A CA 1
ATOM 1113 C C . GLY A 1 153 ? 5.744 11.650 56.594 1.00 25.04 153 GLY A C 1
ATOM 1114 O O . GLY A 1 153 ? 5.925 10.549 57.101 1.00 26.60 153 GLY A O 1
ATOM 1115 N N . GLY A 1 154 ? 4.626 12.340 56.771 1.00 26.02 154 GLY A N 1
ATOM 1116 C CA . GLY A 1 154 ? 3.571 11.793 57.602 1.00 27.65 154 GLY A CA 1
ATOM 1117 C C . GLY A 1 154 ? 3.936 11.947 59.068 1.00 28.47 154 GLY A C 1
ATOM 1118 O O . GLY A 1 154 ? 4.858 12.685 59.407 1.00 29.63 154 GLY A O 1
ATOM 1119 N N . THR A 1 155 ? 3.221 11.243 59.937 1.00 29.53 155 THR A N 1
ATOM 1120 C CA . THR A 1 155 ? 3.464 11.311 61.377 1.00 28.44 155 THR A CA 1
ATOM 1121 C C . THR A 1 155 ? 3.478 9.902 61.969 1.00 26.91 155 THR A C 1
ATOM 1122 O O . THR A 1 155 ? 2.608 9.082 61.659 1.00 22.68 155 THR A O 1
ATOM 1126 N N . VAL A 1 156 ? 4.477 9.617 62.802 1.00 25.92 156 VAL A N 1
ATOM 1127 C CA . VAL A 1 156 ? 4.561 8.308 63.432 1.00 23.39 156 VAL A CA 1
ATOM 1128 C C . VAL A 1 156 ? 3.226 8.082 64.131 1.00 26.39 156 VAL A C 1
ATOM 1129 O O . VAL A 1 156 ? 2.728 8.947 64.846 1.00 28.84 156 VAL A O 1
ATOM 1133 N N . GLY A 1 157 ? 2.635 6.920 63.890 1.00 28.06 157 GLY A N 1
ATOM 1134 C CA . GLY A 1 157 ? 1.347 6.617 64.474 1.00 29.76 157 GLY A CA 1
ATOM 1135 C C . GLY A 1 157 ? 0.257 6.554 63.419 1.00 30.91 157 GLY A C 1
ATOM 1136 O O . GLY A 1 157 ? -0.852 6.124 63.703 1.00 32.54 157 GLY A O 1
ATOM 1137 N N . ASP A 1 158 ? 0.547 6.991 62.200 1.00 31.09 158 ASP A N 1
ATOM 1138 C CA . ASP A 1 158 ? -0.479 6.924 61.171 1.00 32.84 158 ASP A CA 1
ATOM 1139 C C . ASP A 1 158 ? -0.279 5.662 60.347 1.00 32.67 158 ASP A C 1
ATOM 1140 O O . ASP A 1 158 ? 0.751 4.994 60.449 1.00 32.33 158 ASP A O 1
ATOM 1145 N N . ILE A 1 159 ? -1.265 5.323 59.538 1.00 31.54 159 ILE A N 1
ATOM 1146 C CA . ILE A 1 159 ? -1.173 4.112 58.749 1.00 31.92 159 ILE A CA 1
ATOM 1147 C C . ILE A 1 159 ? -0.218 4.210 57.560 1.00 30.13 159 ILE A C 1
ATOM 1148 O O . ILE A 1 159 ? 0.647 3.356 57.399 1.00 26.43 159 ILE A O 1
ATOM 1153 N N . GLU A 1 160 ? -0.341 5.272 56.768 1.00 29.79 160 GLU A N 1
ATOM 1154 C CA . GLU A 1 160 ? 0.478 5.453 55.568 1.00 30.30 160 GLU A CA 1
ATOM 1155 C C . GLU A 1 160 ? 2.000 5.316 55.684 1.00 29.69 160 GLU A C 1
ATOM 1156 O O . GLU A 1 160 ? 2.636 4.738 54.806 1.00 30.88 160 GLU A O 1
ATOM 1162 N N . SER A 1 161 ? 2.592 5.826 56.752 1.00 27.55 161 SER A N 1
ATOM 1163 C CA . SER A 1 161 ? 4.047 5.750 56.886 1.00 28.62 161 SER A CA 1
ATOM 1164 C C . SER A 1 161 ? 4.608 4.428 57.416 1.00 26.77 161 SER A C 1
ATOM 1165 O O . SER A 1 161 ? 5.825 4.227 57.406 1.00 27.88 161 SER A O 1
ATOM 1168 N N . LEU A 1 162 ? 3.742 3.521 57.850 1.00 24.37 162 LEU A N 1
ATOM 1169 C CA . LEU A 1 162 ? 4.212 2.246 58.402 1.00 27.21 162 LEU A CA 1
ATOM 1170 C C . LEU A 1 162 ? 5.178 1.455 57.522 1.00 25.34 162 LEU A C 1
ATOM 1171 O O . LEU A 1 162 ? 6.203 0.985 58.004 1.00 23.71 162 LEU A O 1
ATOM 1176 N N . PRO A 1 163 ? 4.872 1.295 56.223 1.00 25.35 163 PRO A N 1
ATOM 1177 C CA . PRO A 1 163 ? 5.806 0.535 55.381 1.00 24.46 163 PRO A CA 1
ATOM 1178 C C . PRO A 1 163 ? 7.184 1.189 55.339 1.00 23.94 163 PRO A C 1
ATOM 1179 O O . PRO A 1 163 ? 8.206 0.511 55.264 1.00 26.60 163 PRO A O 1
ATOM 1183 N N . PHE A 1 164 ? 7.207 2.514 55.391 1.00 24.70 164 PHE A N 1
ATOM 1184 C CA . PHE A 1 164 ? 8.466 3.244 55.345 1.00 23.40 164 PHE A CA 1
ATOM 1185 C C . PHE A 1 164 ? 9.232 3.189 56.664 1.00 24.52 164 PHE A C 1
ATOM 1186 O O . PHE A 1 164 ? 10.458 3.112 56.667 1.00 23.83 164 PHE A O 1
ATOM 1194 N N . LEU A 1 165 ? 8.517 3.221 57.785 1.00 23.63 165 LEU A N 1
ATOM 1195 C CA . LEU A 1 165 ? 9.188 3.160 59.078 1.00 25.29 165 LEU A CA 1
ATOM 1196 C C . LEU A 1 165 ? 9.869 1.803 59.183 1.00 23.47 165 LEU A C 1
ATOM 1197 O O . LEU A 1 165 ? 11.017 1.713 59.606 1.00 26.01 165 LEU A O 1
ATOM 1202 N N . GLU A 1 166 ? 9.160 0.757 58.770 1.00 23.25 166 GLU A N 1
ATOM 1203 C CA . GLU A 1 166 ? 9.698 -0.598 58.791 1.00 24.46 166 GLU A CA 1
ATOM 1204 C C . GLU A 1 166 ? 10.925 -0.650 57.881 1.00 26.44 166 GLU A C 1
ATOM 1205 O O . GLU A 1 166 ? 11.984 -1.123 58.290 1.00 28.11 166 GLU A O 1
ATOM 1211 N N . ALA A 1 167 ? 10.796 -0.133 56.659 1.00 26.98 167 ALA A N 1
ATOM 1212 C CA . ALA A 1 167 ? 11.917 -0.131 55.715 1.00 25.18 167 ALA A CA 1
ATOM 1213 C C . ALA A 1 167 ? 13.178 0.482 56.307 1.00 23.56 167 ALA A C 1
ATOM 1214 O O . ALA A 1 167 ? 14.247 -0.116 56.233 1.00 24.40 167 ALA A O 1
ATOM 1216 N N . ILE A 1 168 ? 13.069 1.670 56.896 1.00 23.30 168 ILE A N 1
ATOM 1217 C CA . ILE A 1 168 ? 14.258 2.305 57.449 1.00 24.09 168 ILE A CA 1
ATOM 1218 C C . ILE A 1 168 ? 14.780 1.618 58.716 1.00 25.64 168 ILE A C 1
ATOM 1219 O O . ILE A 1 168 ? 15.976 1.686 59.000 1.00 25.86 168 ILE A O 1
ATOM 1224 N N . ARG A 1 169 ? 13.894 0.957 59.464 1.00 26.86 169 ARG A N 1
ATOM 1225 C CA . ARG A 1 169 ? 14.292 0.242 60.683 1.00 26.72 169 ARG A CA 1
ATOM 1226 C C . ARG A 1 169 ? 15.285 -0.841 60.287 1.00 28.82 169 ARG A C 1
ATOM 1227 O O . ARG A 1 169 ? 16.281 -1.058 60.968 1.00 29.87 169 ARG A O 1
ATOM 1235 N N . GLN A 1 170 ? 14.998 -1.505 59.168 1.00 29.36 170 GLN A N 1
ATOM 1236 C CA . GLN A 1 170 ? 15.830 -2.588 58.657 1.00 29.70 170 GLN A CA 1
ATOM 1237 C C . GLN A 1 170 ? 17.250 -2.180 58.272 1.00 30.88 170 GLN A C 1
ATOM 1238 O O . GLN A 1 170 ? 18.136 -3.038 58.213 1.00 31.61 170 GLN A O 1
ATOM 1244 N N . PHE A 1 171 ? 17.473 -0.891 58.007 1.00 30.96 171 PHE A N 1
ATOM 1245 C CA . PHE A 1 171 ? 18.810 -0.417 57.626 1.00 30.04 171 PHE A CA 1
ATOM 1246 C C . PHE A 1 171 ? 19.881 -0.661 58.681 1.00 30.29 171 PHE A C 1
ATOM 1247 O O . PHE A 1 171 ? 21.027 -0.957 58.333 1.00 29.80 171 PHE A O 1
ATOM 1255 N N . ARG A 1 172 ? 19.522 -0.539 59.960 1.00 29.51 172 ARG A N 1
ATOM 1256 C CA . ARG A 1 172 ? 20.497 -0.741 61.032 1.00 29.44 172 ARG A CA 1
ATOM 1257 C C . ARG A 1 172 ? 21.175 -2.091 60.867 1.00 30.08 172 ARG A C 1
ATOM 1258 O O . ARG A 1 172 ? 22.398 -2.180 60.869 1.00 30.27 172 ARG A O 1
ATOM 1266 N N . PHE A 1 173 ? 20.385 -3.149 60.718 1.00 30.09 173 PHE A N 1
ATOM 1267 C CA . PHE A 1 173 ? 20.972 -4.464 60.551 1.00 31.09 173 PHE A CA 1
ATOM 1268 C C . PHE A 1 173 ? 21.701 -4.609 59.223 1.00 33.34 173 PHE A C 1
ATOM 1269 O O . PHE A 1 173 ? 22.775 -5.201 59.174 1.00 32.63 173 PHE A O 1
ATOM 1277 N N . ASP A 1 174 ? 21.105 -4.096 58.150 1.00 33.29 174 ASP A N 1
ATOM 1278 C CA . ASP A 1 174 ? 21.718 -4.179 56.823 1.00 33.93 174 ASP A CA 1
ATOM 1279 C C . ASP A 1 174 ? 23.060 -3.460 56.736 1.00 32.72 174 ASP A C 1
ATOM 1280 O O . ASP A 1 174 ? 24.002 -3.983 56.162 1.00 36.51 174 ASP A O 1
ATOM 1285 N N . GLU A 1 175 ? 23.141 -2.263 57.306 1.00 34.02 175 GLU A N 1
ATOM 1286 C CA . GLU A 1 175 ? 24.358 -1.451 57.232 1.00 33.87 175 GLU A CA 1
ATOM 1287 C C . GLU A 1 175 ? 25.451 -1.719 58.267 1.00 35.37 175 GLU A C 1
ATOM 1288 O O . GLU A 1 175 ? 26.588 -1.260 58.113 1.00 34.23 175 GLU A O 1
ATOM 1294 N N . GLY A 1 176 ? 25.121 -2.447 59.325 1.00 37.26 176 GLY A N 1
ATOM 1295 C CA . GLY A 1 176 ? 26.119 -2.713 60.344 1.00 36.79 176 GLY A CA 1
ATOM 1296 C C . GLY A 1 176 ? 26.240 -1.549 61.307 1.00 37.66 176 GLY A C 1
ATOM 1297 O O . GLY A 1 176 ? 25.926 -0.408 60.965 1.00 37.77 176 GLY A O 1
ATOM 1298 N N . GLU A 1 177 ? 26.725 -1.843 62.508 1.00 38.71 177 GLU A N 1
ATOM 1299 C CA . GLU A 1 177 ? 26.875 -0.861 63.574 1.00 38.05 177 GLU A CA 1
ATOM 1300 C C . GLU A 1 177 ? 27.650 0.395 63.215 1.00 36.99 177 GLU A C 1
ATOM 1301 O O . GLU A 1 177 ? 28.650 0.342 62.498 1.00 39.35 177 GLU A O 1
ATOM 1303 N N . GLY A 1 178 ? 27.181 1.520 63.747 1.00 35.00 178 GLY A N 1
ATOM 1304 C CA . GLY A 1 178 ? 27.828 2.799 63.527 1.00 34.03 178 GLY A CA 1
ATOM 1305 C C . GLY A 1 178 ? 27.524 3.516 62.224 1.00 32.78 178 GLY A C 1
ATOM 1306 O O . GLY A 1 178 ? 27.987 4.637 62.018 1.00 32.12 178 GLY A O 1
ATOM 1307 N N . ASN A 1 179 ? 26.737 2.895 61.352 1.00 32.08 179 ASN A N 1
ATOM 1308 C CA . ASN A 1 179 ? 26.421 3.507 60.064 1.00 32.53 179 ASN A CA 1
ATOM 1309 C C . ASN A 1 179 ? 25.012 4.081 59.917 1.00 32.12 179 ASN A C 1
ATOM 1310 O O . ASN A 1 179 ? 24.683 4.665 58.884 1.00 31.71 179 ASN A O 1
ATOM 1315 N N . THR A 1 180 ? 24.182 3.927 60.945 1.00 30.98 180 THR A N 1
ATOM 1316 C CA . THR A 1 180 ? 22.823 4.464 60.888 1.00 29.32 180 THR A CA 1
ATOM 1317 C C . THR A 1 180 ? 22.487 5.212 62.165 1.00 29.54 180 THR A C 1
ATOM 1318 O O . THR A 1 180 ? 22.880 4.807 63.256 1.00 29.29 180 THR A O 1
ATOM 1322 N N . LEU A 1 181 ? 21.758 6.309 62.015 1.00 28.46 181 LEU A N 1
ATOM 1323 C CA . LEU A 1 181 ? 21.353 7.135 63.140 1.00 30.42 181 LEU A CA 1
ATOM 1324 C C . LEU A 1 181 ? 19.874 7.474 62.953 1.00 31.21 181 LEU A C 1
ATOM 1325 O O . LEU A 1 181 ? 19.420 7.731 61.830 1.00 29.16 181 LEU A O 1
ATOM 1330 N N . TYR A 1 182 ? 19.113 7.455 64.043 1.00 29.45 182 TYR A N 1
ATOM 1331 C CA . TYR A 1 182 ? 17.693 7.770 63.958 1.00 26.70 182 TYR A CA 1
ATOM 1332 C C . TYR A 1 182 ? 17.354 8.962 64.821 1.00 27.52 182 TYR A C 1
ATOM 1333 O O . TYR A 1 182 ? 17.639 8.982 66.026 1.00 27.52 182 TYR A O 1
ATOM 1342 N N . LEU A 1 183 ? 16.727 9.947 64.192 1.00 25.79 183 LEU A N 1
ATOM 1343 C CA . LEU A 1 183 ? 16.333 11.176 64.856 1.00 26.34 183 LEU A CA 1
ATOM 1344 C C . LEU A 1 183 ? 14.816 11.353 64.752 1.00 27.59 183 LEU A C 1
ATOM 1345 O O . LEU A 1 183 ? 14.226 11.134 63.693 1.00 29.26 183 LEU A O 1
ATOM 1350 N N . HIS A 1 184 ? 14.194 11.754 65.856 1.00 25.58 184 HIS A N 1
ATOM 1351 C CA . HIS A 1 184 ? 12.750 11.939 65.915 1.00 26.76 184 HIS A CA 1
ATOM 1352 C C . HIS A 1 184 ? 12.406 13.339 66.448 1.00 26.51 184 HIS A C 1
ATOM 1353 O O . HIS A 1 184 ? 12.908 13.765 67.489 1.00 25.88 184 HIS A O 1
ATOM 1360 N N . LEU A 1 185 ? 11.553 14.039 65.709 1.00 24.96 185 LEU A N 1
ATOM 1361 C CA . LEU A 1 185 ? 11.114 15.393 66.036 1.00 26.79 185 LEU A CA 1
ATOM 1362 C C . LEU A 1 185 ? 9.692 15.356 66.605 1.00 27.11 185 LEU A C 1
ATOM 1363 O O . LEU A 1 185 ? 8.802 14.758 66.008 1.00 27.42 185 LEU A O 1
ATOM 1368 N N . THR A 1 186 ? 9.483 15.999 67.751 1.00 25.74 186 THR A N 1
ATOM 1369 C CA . THR A 1 186 ? 8.166 16.014 68.377 1.00 25.10 186 THR A CA 1
ATOM 1370 C C . THR A 1 186 ? 7.771 17.391 68.873 1.00 26.30 186 THR A C 1
ATOM 1371 O O . THR A 1 186 ? 8.613 18.273 69.037 1.00 26.11 186 THR A O 1
ATOM 1375 N N . LEU A 1 187 ? 6.475 17.560 69.114 1.00 26.83 187 LEU A N 1
ATOM 1376 C CA . LEU A 1 187 ? 5.934 18.815 69.610 1.00 28.30 187 LEU A CA 1
ATOM 1377 C C . LEU A 1 187 ? 5.872 18.806 71.135 1.00 29.66 187 LEU A C 1
ATOM 1378 O O . LEU A 1 187 ? 5.365 17.863 71.733 1.00 31.26 187 LEU A O 1
ATOM 1383 N N . VAL A 1 188 ? 6.405 19.848 71.761 1.00 31.88 188 VAL A N 1
ATOM 1384 C CA . VAL A 1 188 ? 6.347 19.976 73.217 1.00 32.85 188 VAL A CA 1
ATOM 1385 C C . VAL A 1 188 ? 5.572 21.262 73.451 1.00 32.49 188 VAL A C 1
ATOM 1386 O O . VAL A 1 188 ? 6.108 22.356 73.308 1.00 34.91 188 VAL A O 1
ATOM 1390 N N . PRO A 1 189 ? 4.279 21.146 73.774 1.00 34.57 189 PRO A N 1
ATOM 1391 C CA . PRO A 1 189 ? 3.464 22.334 74.012 1.00 35.81 189 PRO A CA 1
ATOM 1392 C C . PRO A 1 189 ? 3.980 23.109 75.217 1.00 38.71 189 PRO A C 1
ATOM 1393 O O . PRO A 1 189 ? 4.430 22.521 76.199 1.00 35.98 189 PRO A O 1
ATOM 1397 N N . TYR A 1 190 ? 3.916 24.431 75.126 1.00 42.44 190 TYR A N 1
ATOM 1398 C CA . TYR A 1 190 ? 4.348 25.294 76.210 1.00 47.64 190 TYR A CA 1
ATOM 1399 C C . TY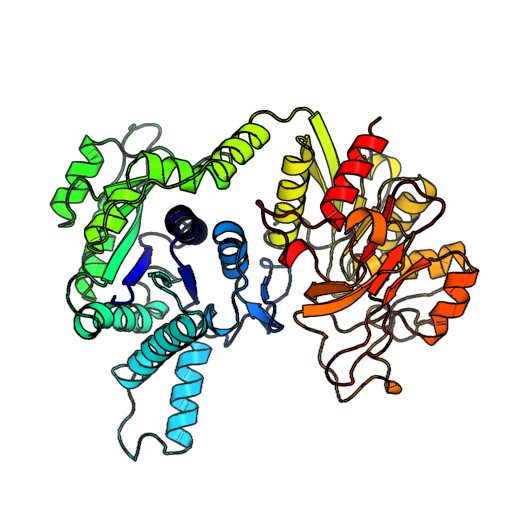R A 1 190 ? 3.180 26.175 76.630 1.00 50.03 190 TYR A C 1
ATOM 1400 O O . TYR A 1 190 ? 2.593 26.875 75.808 1.00 51.04 190 TYR A O 1
ATOM 1409 N N . LEU A 1 191 ? 2.827 26.117 77.908 1.00 53.51 191 LEU A N 1
ATOM 1410 C CA . LEU A 1 191 ? 1.736 26.932 78.428 1.00 56.40 191 LEU A CA 1
ATOM 1411 C C . LEU A 1 191 ? 2.310 28.275 78.869 1.00 58.75 191 LEU A C 1
ATOM 1412 O O . LEU A 1 191 ? 3.109 28.335 79.803 1.00 59.89 191 LEU A O 1
ATOM 1417 N N . GLU A 1 192 ? 1.917 29.345 78.180 1.00 60.92 192 GLU A N 1
ATOM 1418 C CA . GLU A 1 192 ? 2.403 30.686 78.500 1.00 62.44 192 GLU A CA 1
ATOM 1419 C C . GLU A 1 192 ? 2.063 31.063 79.941 1.00 63.96 192 GLU A C 1
ATOM 1420 O O . GLU A 1 192 ? 2.833 31.757 80.607 1.00 64.54 192 GLU A O 1
ATOM 1422 N N . THR A 1 193 ? 0.912 30.596 80.417 1.00 64.70 193 THR A N 1
ATOM 1423 C CA . THR A 1 193 ? 0.473 30.874 81.779 1.00 65.61 193 THR A CA 1
ATOM 1424 C C . THR A 1 193 ? 1.268 30.021 82.753 1.00 65.42 193 THR A C 1
ATOM 1425 O O . THR A 1 193 ? 2.184 30.504 83.420 1.00 65.92 193 THR A O 1
ATOM 1429 N N . SER A 1 194 ? 0.908 28.743 82.820 1.00 65.28 194 SER A N 1
ATOM 1430 C CA . SER A 1 194 ? 1.566 27.790 83.704 1.00 63.17 194 SER A CA 1
ATOM 1431 C C . SER A 1 194 ? 3.081 27.866 83.570 1.00 61.76 194 SER A C 1
ATOM 1432 O O . SER A 1 194 ? 3.811 27.441 84.463 1.00 62.53 194 SER A O 1
ATOM 1435 N N . GLU A 1 195 ? 3.547 28.405 82.448 1.00 59.34 195 GLU A N 1
ATOM 1436 C CA . GLU A 1 195 ? 4.978 28.527 82.194 1.00 57.92 195 GLU A CA 1
ATOM 1437 C C . GLU A 1 195 ? 5.612 27.138 82.168 1.00 56.63 195 GLU A C 1
ATOM 1438 O O . GLU A 1 195 ? 6.761 26.964 82.575 1.00 58.11 195 GLU A O 1
ATOM 1440 N N . GLU A 1 196 ? 4.865 26.152 81.680 1.00 53.86 196 GLU A N 1
ATOM 1441 C CA . GLU A 1 196 ? 5.362 24.782 81.638 1.00 51.73 196 GLU A CA 1
ATOM 1442 C C . GLU A 1 196 ? 5.363 24.101 80.267 1.00 47.80 196 GLU A C 1
ATOM 1443 O O . GLU A 1 196 ? 4.515 24.371 79.411 1.00 47.35 196 GLU A O 1
ATOM 1449 N N . PHE A 1 197 ? 6.332 23.208 80.083 1.00 43.57 197 PHE A N 1
ATOM 1450 C CA . PHE A 1 197 ? 6.470 22.434 78.856 1.00 38.97 197 PHE A CA 1
ATOM 1451 C C . PHE A 1 197 ? 5.827 21.078 79.094 1.00 38.15 197 PHE A C 1
ATOM 1452 O O . PHE A 1 197 ? 6.135 20.409 80.076 1.00 37.32 197 PHE A O 1
ATOM 1460 N N . LYS A 1 198 ? 4.925 20.676 78.205 1.00 37.49 198 LYS A N 1
ATOM 1461 C CA . LYS A 1 198 ? 4.251 19.394 78.342 1.00 36.43 198 LYS A CA 1
ATOM 1462 C C . LYS A 1 198 ? 5.016 18.374 77.521 1.00 36.62 198 LYS A C 1
ATOM 1463 O O . LYS A 1 198 ? 5.050 18.447 76.291 1.00 36.37 198 LYS A O 1
ATOM 1469 N N . THR A 1 199 ? 5.633 17.425 78.213 1.00 35.54 199 THR A N 1
ATOM 1470 C CA . THR A 1 199 ? 6.445 16.403 77.569 1.00 35.14 199 THR A CA 1
ATOM 1471 C C . THR A 1 199 ? 5.746 15.071 77.306 1.00 33.85 199 THR A C 1
ATOM 1472 O O . THR A 1 199 ? 6.330 14.186 76.673 1.00 35.30 199 THR A O 1
ATOM 1476 N N . LYS A 1 200 ? 4.518 14.906 77.784 1.00 32.32 200 LYS A N 1
ATOM 1477 C CA . LYS A 1 200 ? 3.826 13.640 77.564 1.00 31.78 200 LYS A CA 1
ATOM 1478 C C . LYS A 1 200 ? 3.632 13.278 76.101 1.00 27.67 200 LYS A C 1
ATOM 1479 O O . LYS A 1 200 ? 3.775 12.116 75.729 1.00 26.87 200 LYS A O 1
ATOM 1485 N N . PRO A 1 201 ? 3.279 14.256 75.257 1.00 26.56 201 PRO A N 1
ATOM 1486 C CA . PRO A 1 201 ? 3.095 13.895 73.849 1.00 27.06 201 PRO A CA 1
ATOM 1487 C C . PRO A 1 201 ? 4.370 13.275 73.312 1.00 26.58 201 PRO A C 1
ATOM 1488 O O . PRO A 1 201 ? 4.329 12.260 72.624 1.00 29.48 201 PRO A O 1
ATOM 1492 N N . THR A 1 202 ? 5.507 13.869 73.657 1.00 27.89 202 THR A N 1
ATOM 1493 C CA . THR A 1 202 ? 6.790 13.335 73.215 1.00 28.11 202 THR A CA 1
ATOM 1494 C C . THR A 1 202 ? 6.970 11.919 73.750 1.00 29.17 202 THR A C 1
ATOM 1495 O O . THR A 1 202 ? 7.370 11.015 73.017 1.00 29.03 202 THR A O 1
ATOM 1499 N N . GLN A 1 203 ? 6.666 11.728 75.030 1.00 28.10 203 GLN A N 1
ATOM 1500 C CA . GLN A 1 203 ? 6.810 10.417 75.648 1.00 27.50 203 GLN A CA 1
ATOM 1501 C C . GLN A 1 203 ? 5.970 9.367 74.929 1.00 27.19 203 GLN A C 1
ATOM 1502 O O . GLN A 1 203 ? 6.465 8.288 74.602 1.00 26.93 203 GLN A O 1
ATOM 1508 N N . HIS A 1 204 ? 4.705 9.684 74.676 1.00 27.32 204 HIS A N 1
ATOM 1509 C CA . HIS A 1 204 ? 3.816 8.742 74.006 1.00 28.70 204 HIS A CA 1
ATOM 1510 C C . HIS A 1 204 ? 4.252 8.467 72.559 1.00 27.56 204 HIS A C 1
ATOM 1511 O O . HIS A 1 204 ? 4.173 7.332 72.088 1.00 26.96 204 HIS A O 1
ATOM 1518 N N . SER A 1 205 ? 4.713 9.505 71.864 1.00 26.80 205 SER A N 1
ATOM 1519 C CA . SER A 1 205 ? 5.154 9.361 70.477 1.00 26.83 205 SER A CA 1
ATOM 1520 C C . SER A 1 205 ? 6.364 8.433 70.357 1.00 26.68 205 SER A C 1
ATOM 1521 O O . SER A 1 205 ? 6.386 7.528 69.510 1.00 26.78 205 SER A O 1
ATOM 1524 N N . VAL A 1 206 ? 7.375 8.655 71.192 1.00 27.22 206 VAL A N 1
ATOM 1525 C CA . VAL A 1 206 ? 8.572 7.808 71.158 1.00 25.67 206 VAL A CA 1
ATOM 1526 C C . VAL A 1 206 ? 8.196 6.365 71.509 1.00 26.97 206 VAL A C 1
ATOM 1527 O O . VAL A 1 206 ? 8.734 5.414 70.928 1.00 27.85 206 VAL A O 1
ATOM 1531 N N . ALA A 1 207 ? 7.268 6.203 72.453 1.00 26.01 207 ALA A N 1
ATOM 1532 C CA . ALA A 1 207 ? 6.816 4.875 72.867 1.00 27.69 207 ALA A CA 1
ATOM 1533 C C . ALA A 1 207 ? 6.150 4.152 71.683 1.00 28.66 207 ALA A C 1
ATOM 1534 O O . ALA A 1 207 ? 6.307 2.944 71.515 1.00 28.12 207 ALA A O 1
ATOM 1536 N N . THR A 1 208 ? 5.406 4.903 70.875 1.00 26.82 208 THR A N 1
ATOM 1537 C CA . THR A 1 208 ? 4.749 4.360 69.691 1.00 26.86 208 THR A CA 1
ATOM 1538 C C . THR A 1 208 ? 5.824 3.978 68.656 1.00 25.56 208 THR A C 1
ATOM 1539 O O . THR A 1 208 ? 5.764 2.912 68.047 1.00 27.53 208 THR A O 1
ATOM 1543 N N . LEU A 1 209 ? 6.811 4.846 68.475 1.00 25.21 209 LEU A N 1
ATOM 1544 C CA . LEU A 1 209 ? 7.900 4.595 67.525 1.00 24.59 209 LEU A CA 1
ATOM 1545 C C . LEU A 1 209 ? 8.655 3.313 67.908 1.00 25.56 209 LEU A C 1
ATOM 1546 O O . LEU A 1 209 ? 9.016 2.494 67.050 1.00 25.88 209 LEU A O 1
ATOM 1551 N N . ARG A 1 210 ? 8.894 3.164 69.208 1.00 23.31 210 ARG A N 1
ATOM 1552 C CA . ARG A 1 210 ? 9.594 2.011 69.769 1.00 24.80 210 ARG A CA 1
ATOM 1553 C C . ARG A 1 210 ? 8.764 0.765 69.493 1.00 23.96 210 ARG A C 1
ATOM 1554 O O . ARG A 1 210 ? 9.297 -0.314 69.202 1.00 24.23 210 ARG A O 1
ATOM 1562 N N . GLY A 1 211 ? 7.448 0.936 69.591 1.00 26.60 211 GLY A N 1
ATOM 1563 C CA . GLY A 1 211 ? 6.518 -0.149 69.344 1.00 26.99 211 GLY A CA 1
ATOM 1564 C C . GLY A 1 211 ? 6.598 -0.668 67.919 1.00 27.78 211 GLY A C 1
ATOM 1565 O O . GLY A 1 211 ? 6.362 -1.848 67.690 1.00 28.15 211 GLY A O 1
ATOM 1566 N N . VAL A 1 212 ? 6.910 0.195 66.953 1.00 27.16 212 VAL A N 1
ATOM 1567 C CA . VAL A 1 212 ? 7.032 -0.283 65.580 1.00 27.91 212 VAL A CA 1
ATOM 1568 C C . VAL A 1 212 ? 8.446 -0.838 65.378 1.00 26.88 212 VAL A C 1
ATOM 1569 O O . VAL A 1 212 ? 8.747 -1.422 64.340 1.00 28.25 212 VAL A O 1
ATOM 1573 N N . GLY A 1 213 ? 9.308 -0.661 66.381 1.00 26.52 213 GLY A N 1
ATOM 1574 C CA . GLY A 1 213 ? 10.663 -1.193 66.300 1.00 25.02 213 GLY A CA 1
ATOM 1575 C C . GLY A 1 213 ? 11.836 -0.241 66.148 1.00 25.72 213 GLY A C 1
ATOM 1576 O O . GLY A 1 213 ? 12.966 -0.681 65.899 1.00 29.36 213 GLY A O 1
ATOM 1577 N N . ILE A 1 214 ? 11.597 1.054 66.308 1.00 24.62 214 ILE A N 1
ATOM 1578 C CA . ILE A 1 214 ? 12.666 2.029 66.167 1.00 24.47 214 ILE A CA 1
ATOM 1579 C C . ILE A 1 214 ? 12.974 2.772 67.467 1.00 24.26 214 ILE A C 1
ATOM 1580 O O . ILE A 1 214 ? 12.077 3.298 68.121 1.00 25.39 214 ILE A O 1
ATOM 1585 N N . GLN A 1 215 ? 14.248 2.792 67.840 1.00 25.52 215 GLN A N 1
ATOM 1586 C CA . GLN A 1 215 ? 14.685 3.512 69.029 1.00 26.38 215 GLN A CA 1
ATOM 1587 C C . GLN A 1 215 ? 15.438 4.740 68.542 1.00 26.15 215 GLN A C 1
ATOM 1588 O O . GLN A 1 215 ? 16.493 4.627 67.938 1.00 26.32 215 GLN A O 1
ATOM 1594 N N . PRO A 1 216 ? 14.882 5.930 68.766 1.00 25.47 216 PRO A N 1
ATOM 1595 C CA . PRO A 1 216 ? 15.596 7.120 68.310 1.00 27.51 216 PRO A CA 1
ATOM 1596 C C . PRO A 1 216 ? 16.904 7.297 69.087 1.00 28.51 216 PRO A C 1
ATOM 1597 O O . PRO A 1 216 ? 16.979 6.949 70.267 1.00 27.84 216 PRO A O 1
ATOM 1601 N N . ASP A 1 217 ? 17.931 7.807 68.404 1.00 26.35 217 ASP A N 1
ATOM 1602 C CA . ASP A 1 217 ? 19.235 8.046 69.011 1.00 26.39 217 ASP A CA 1
ATOM 1603 C C . ASP A 1 217 ? 19.311 9.501 69.402 1.00 27.23 217 ASP A C 1
ATOM 1604 O O . ASP A 1 217 ? 20.038 9.880 70.320 1.00 28.14 217 ASP A O 1
ATOM 1609 N N . ILE A 1 218 ? 18.554 10.319 68.680 1.00 28.39 218 ILE A N 1
ATOM 1610 C CA . ILE A 1 218 ? 18.524 11.754 68.912 1.00 25.37 218 ILE A CA 1
ATOM 1611 C C . ILE A 1 218 ? 17.086 12.237 68.847 1.00 25.25 218 ILE A C 1
ATOM 1612 O O . ILE A 1 218 ? 16.285 11.730 68.048 1.00 21.12 218 ILE A O 1
ATOM 1617 N N . LEU A 1 219 ? 16.766 13.217 69.688 1.00 24.97 219 LEU A N 1
ATOM 1618 C CA . LEU A 1 219 ? 15.435 13.800 69.721 1.00 27.11 219 LEU A CA 1
ATOM 1619 C C . LEU A 1 219 ? 15.543 15.306 69.584 1.00 28.32 219 LEU A C 1
ATOM 1620 O O . LEU A 1 219 ? 16.482 15.923 70.081 1.00 27.09 219 LEU A O 1
ATOM 1625 N N . VAL A 1 220 ? 14.572 15.893 68.898 1.00 29.58 220 VAL A N 1
ATOM 1626 C CA . VAL A 1 220 ? 14.528 17.333 68.718 1.00 28.89 220 VAL A CA 1
ATOM 1627 C C . VAL A 1 220 ? 13.129 17.720 69.163 1.00 29.67 220 VAL A C 1
ATOM 1628 O O . VAL A 1 220 ? 12.138 17.207 68.640 1.00 31.05 220 VAL A O 1
ATOM 1632 N N . LEU A 1 221 ? 13.055 18.603 70.151 1.00 29.36 221 LEU A N 1
ATOM 1633 C CA . LEU A 1 221 ? 11.777 19.037 70.693 1.00 29.78 221 LEU A CA 1
ATOM 1634 C C . LEU A 1 221 ? 11.363 20.387 70.115 1.00 30.26 221 LEU A C 1
ATOM 1635 O O . LEU A 1 221 ? 12.005 21.409 70.360 1.00 28.84 221 LEU A O 1
ATOM 1640 N N . ARG A 1 222 ? 10.292 20.372 69.327 1.00 31.37 222 ARG A N 1
ATOM 1641 C CA . ARG A 1 222 ? 9.765 21.581 68.714 1.00 29.87 222 ARG A CA 1
ATOM 1642 C C . ARG A 1 222 ? 8.889 22.269 69.745 1.00 30.90 222 ARG A C 1
ATOM 1643 O O . ARG A 1 222 ? 8.006 21.649 70.332 1.00 30.46 222 ARG A O 1
ATOM 1651 N N . SER A 1 223 ? 9.134 23.549 69.975 1.00 32.98 223 SER A N 1
ATOM 1652 C CA . SER A 1 223 ? 8.337 24.294 70.941 1.00 33.31 223 SER A CA 1
ATOM 1653 C C . SER A 1 223 ? 8.522 25.778 70.674 1.00 33.47 223 SER A C 1
ATOM 1654 O O . SER A 1 223 ? 9.479 26.181 70.003 1.00 33.37 223 SER A O 1
ATOM 1657 N N . ALA A 1 224 ? 7.604 26.588 71.191 1.00 35.03 224 ALA A N 1
ATOM 1658 C CA . ALA A 1 224 ? 7.676 28.029 71.000 1.00 36.37 224 ALA A CA 1
ATOM 1659 C C . ALA A 1 224 ? 9.065 28.528 71.368 1.00 38.17 224 ALA A C 1
ATOM 1660 O O . ALA A 1 224 ? 9.697 29.256 70.607 1.00 38.11 224 ALA A O 1
ATOM 1662 N N . ARG A 1 225 ? 9.543 28.120 72.536 1.00 37.15 225 ARG A N 1
ATOM 1663 C CA . ARG A 1 225 ? 10.862 28.531 72.991 1.00 38.47 225 ARG A CA 1
ATOM 1664 C C . ARG A 1 225 ? 11.706 27.301 73.261 1.00 39.67 225 ARG A C 1
ATOM 1665 O O . ARG A 1 225 ? 11.186 26.188 73.351 1.00 40.52 225 ARG A O 1
ATOM 1667 N N . PRO A 1 226 ? 13.026 27.481 73.394 1.00 39.29 226 PRO A N 1
ATOM 1668 C CA . PRO A 1 226 ? 13.891 26.334 73.661 1.00 39.51 226 PRO A CA 1
ATOM 1669 C C . PRO A 1 226 ? 13.475 25.612 74.944 1.00 39.14 226 PRO A C 1
ATOM 1670 O O . PRO A 1 226 ? 12.979 26.230 75.889 1.00 40.34 226 PRO A O 1
ATOM 1674 N N . VAL A 1 227 ? 13.666 24.299 74.963 1.00 37.23 227 VAL A N 1
ATOM 1675 C CA . VAL A 1 227 ? 13.314 23.485 76.117 1.00 34.71 227 VAL A CA 1
ATOM 1676 C C . VAL A 1 227 ? 14.482 23.475 77.102 1.00 34.34 227 VAL A C 1
ATOM 1677 O O . VAL A 1 227 ? 15.603 23.134 76.741 1.00 31.97 227 VAL A O 1
ATOM 1681 N N . PRO A 1 228 ? 14.229 23.861 78.360 1.00 35.99 228 PRO A N 1
ATOM 1682 C CA . PRO A 1 228 ? 15.226 23.912 79.437 1.00 36.57 228 PRO A CA 1
ATOM 1683 C C . PRO A 1 228 ? 15.972 22.591 79.603 1.00 36.23 228 PRO A C 1
ATOM 1684 O O . PRO A 1 228 ? 15.403 21.522 79.366 1.00 35.77 228 PRO A O 1
ATOM 1688 N N . GLU A 1 229 ? 17.232 22.676 80.028 1.00 35.70 229 GLU A N 1
ATOM 1689 C CA . GLU A 1 229 ? 18.075 21.501 80.248 1.00 35.82 229 GLU A CA 1
ATOM 1690 C C . GLU A 1 229 ? 17.435 20.481 81.186 1.00 34.08 229 GLU A C 1
ATOM 1691 O O . GLU A 1 229 ? 17.467 19.284 80.912 1.00 35.12 229 GLU A O 1
ATOM 1697 N N . GLU A 1 230 ? 16.869 20.951 82.294 1.00 30.77 230 GLU A N 1
ATOM 1698 C CA . GLU A 1 230 ? 16.231 20.059 83.259 1.00 32.10 230 GLU A CA 1
ATOM 1699 C C . GLU A 1 230 ? 15.107 19.257 82.598 1.00 32.58 230 GLU A C 1
ATOM 1700 O O . GLU A 1 230 ? 14.979 18.048 82.817 1.00 32.23 230 GLU A O 1
ATOM 1702 N N . VAL A 1 231 ? 14.299 19.939 81.791 1.00 31.49 231 VAL A N 1
ATOM 1703 C CA . VAL A 1 231 ? 13.197 19.294 81.095 1.00 31.55 231 VAL A CA 1
ATOM 1704 C C . VAL A 1 231 ? 13.739 18.315 80.058 1.00 33.57 231 VAL A C 1
ATOM 1705 O O . VAL A 1 231 ? 13.244 17.196 79.925 1.00 35.18 231 VAL A O 1
ATOM 1709 N N . ARG A 1 232 ? 14.773 18.728 79.334 1.00 35.37 232 ARG A N 1
ATOM 1710 C CA . ARG A 1 232 ? 15.361 17.866 78.324 1.00 34.99 232 ARG A CA 1
ATOM 1711 C C . ARG A 1 232 ? 15.911 16.592 78.958 1.00 34.31 232 ARG A C 1
ATOM 1712 O O . ARG A 1 232 ? 15.845 15.522 78.363 1.00 33.64 232 ARG A O 1
ATOM 1720 N N . ARG A 1 233 ? 16.455 16.708 80.166 1.00 35.31 233 ARG A N 1
ATOM 1721 C CA . ARG A 1 233 ? 16.992 15.541 80.862 1.00 34.57 233 ARG A CA 1
ATOM 1722 C C . ARG A 1 233 ? 15.878 14.567 81.226 1.00 32.60 233 ARG A C 1
ATOM 1723 O O . ARG A 1 233 ? 16.044 13.355 81.101 1.00 32.56 233 ARG A O 1
ATOM 1731 N N . LYS A 1 234 ? 14.749 15.096 81.686 1.00 31.44 234 LYS A N 1
ATOM 1732 C CA . LYS A 1 234 ? 13.612 14.254 82.035 1.00 31.86 234 LYS A CA 1
ATOM 1733 C C . LYS A 1 234 ? 13.195 13.455 80.803 1.00 30.81 234 LYS A C 1
ATOM 1734 O O . LYS A 1 234 ? 12.960 12.253 80.890 1.00 31.67 234 LYS A O 1
ATOM 1736 N N . VAL A 1 235 ? 13.107 14.129 79.656 1.00 30.55 235 VAL A N 1
ATOM 1737 C CA . VAL A 1 235 ? 12.715 13.467 78.410 1.00 28.37 235 VAL A CA 1
ATOM 1738 C C . VAL A 1 235 ? 13.746 12.420 78.030 1.00 27.31 235 VAL A C 1
ATOM 1739 O O . VAL A 1 235 ? 13.398 11.316 77.628 1.00 27.24 235 VAL A O 1
ATOM 1743 N N . ALA A 1 236 ? 15.019 12.773 78.159 1.00 26.57 236 ALA A N 1
ATOM 1744 C CA . ALA A 1 236 ? 16.085 11.841 77.830 1.00 28.54 236 ALA A CA 1
ATOM 1745 C C . ALA A 1 236 ? 15.922 10.552 78.630 1.00 29.53 236 ALA A C 1
ATOM 1746 O O . ALA A 1 236 ? 15.911 9.459 78.066 1.00 27.64 236 ALA A O 1
ATOM 1748 N N . LEU A 1 237 ? 15.780 10.688 79.947 1.00 31.67 237 LEU A N 1
ATOM 1749 C CA . LEU A 1 237 ? 15.641 9.526 80.814 1.00 31.87 237 LEU A CA 1
ATOM 1750 C C . LEU A 1 237 ? 14.420 8.653 80.543 1.00 32.31 237 LEU A C 1
ATOM 1751 O O . LEU A 1 237 ? 14.526 7.437 80.617 1.00 33.86 237 LEU A O 1
ATOM 1756 N N . PHE A 1 238 ? 13.262 9.233 80.231 1.00 30.60 238 PHE A N 1
ATOM 1757 C CA . PHE A 1 238 ? 12.131 8.358 79.960 1.00 32.20 238 PHE A CA 1
ATOM 1758 C C . PHE A 1 238 ? 12.030 7.860 78.511 1.00 30.65 238 PHE A C 1
ATOM 1759 O O . PHE A 1 238 ? 11.190 7.013 78.208 1.00 32.54 238 PHE A O 1
ATOM 1767 N N . THR A 1 239 ? 12.894 8.345 77.622 1.00 29.87 239 THR A N 1
ATOM 1768 C CA . THR A 1 239 ? 12.853 7.884 76.230 1.00 28.38 239 THR A CA 1
ATOM 1769 C C . THR A 1 239 ? 13.961 6.907 75.844 1.00 28.60 239 THR A C 1
ATOM 1770 O O . THR A 1 239 ? 13.875 6.270 74.790 1.00 30.07 239 THR A O 1
ATOM 1774 N N . ASN A 1 240 ? 14.980 6.785 76.698 1.00 28.55 240 ASN A N 1
ATOM 1775 C CA . ASN A 1 240 ? 16.147 5.919 76.460 1.00 27.92 240 ASN A CA 1
ATOM 1776 C C . ASN A 1 240 ? 17.193 6.672 75.610 1.00 29.50 240 ASN A C 1
ATOM 1777 O O . ASN A 1 240 ? 18.159 6.085 75.127 1.00 31.32 240 ASN A O 1
ATOM 1782 N N . VAL A 1 241 ? 16.987 7.964 75.408 1.00 29.17 241 VAL A N 1
ATOM 1783 C CA . VAL A 1 241 ? 17.930 8.762 74.627 1.00 30.73 241 VAL A CA 1
ATOM 1784 C C . VAL A 1 241 ? 18.847 9.483 75.612 1.00 32.39 241 VAL A C 1
ATOM 1785 O O . VAL A 1 241 ? 18.374 10.081 76.583 1.00 31.78 241 VAL A O 1
ATOM 1789 N N . ARG A 1 242 ? 20.154 9.429 75.381 1.00 33.68 242 ARG A N 1
ATOM 1790 C CA . ARG A 1 242 ? 21.075 10.089 76.295 1.00 36.53 242 ARG A CA 1
ATOM 1791 C C . ARG A 1 242 ? 20.826 11.597 76.331 1.00 35.25 242 ARG A C 1
ATOM 1792 O O . ARG A 1 242 ? 20.492 12.208 75.314 1.00 34.33 242 ARG A O 1
ATOM 1800 N N . PRO A 1 243 ? 20.981 12.214 77.515 1.00 34.64 243 PRO A N 1
ATOM 1801 C CA . PRO A 1 243 ? 20.776 13.651 77.729 1.00 34.34 243 PRO A CA 1
ATOM 1802 C C . PRO A 1 243 ? 21.423 14.562 76.687 1.00 33.97 243 PRO A C 1
ATOM 1803 O O . PRO A 1 243 ? 20.797 15.503 76.205 1.00 34.56 243 PRO A O 1
ATOM 1807 N N . GLY A 1 244 ? 22.679 14.298 76.355 1.00 34.06 244 GLY A N 1
ATOM 1808 C CA . GLY A 1 244 ? 23.355 15.124 75.368 1.00 34.33 244 GLY A CA 1
ATOM 1809 C C . GLY A 1 244 ? 22.787 14.976 73.964 1.00 34.42 244 GLY A C 1
ATOM 1810 O O . GLY A 1 244 ? 23.190 15.698 73.053 1.00 34.10 244 GLY A O 1
ATOM 1811 N N . HIS A 1 245 ? 21.857 14.042 73.776 1.00 33.20 245 HIS A N 1
ATOM 1812 C CA . HIS A 1 245 ? 21.260 13.837 72.459 1.00 33.02 245 HIS A CA 1
ATOM 1813 C C . HIS A 1 245 ? 19.820 14.329 72.322 1.00 31.99 245 HIS A C 1
ATOM 1814 O O . HIS A 1 245 ? 19.102 13.941 71.393 1.00 29.48 245 HIS A O 1
ATOM 1821 N N . VAL A 1 246 ? 19.399 15.176 73.256 1.00 31.02 246 VAL A N 1
ATOM 1822 C CA . VAL A 1 246 ? 18.066 15.766 73.203 1.00 30.74 246 VAL A CA 1
ATOM 1823 C C . VAL A 1 246 ? 18.297 17.249 72.926 1.00 31.57 246 VAL A C 1
ATOM 1824 O O . VAL A 1 246 ? 18.992 17.927 73.688 1.00 34.02 246 VAL A O 1
ATOM 1828 N N . PHE A 1 247 ? 17.721 17.744 71.839 1.00 29.09 247 PHE A N 1
ATOM 1829 C CA . PHE A 1 247 ? 17.895 19.134 71.437 1.00 29.61 247 PHE A CA 1
ATOM 1830 C C . PHE A 1 247 ? 16.578 19.877 71.266 1.00 30.24 247 PHE A C 1
ATOM 1831 O O . PHE A 1 247 ? 15.513 19.270 71.254 1.00 30.15 247 PHE A O 1
ATOM 1839 N N . SER A 1 248 ? 16.671 21.199 71.133 1.00 30.76 248 SER A N 1
ATOM 1840 C CA . SER A 1 248 ? 15.503 22.048 70.953 1.00 30.40 248 SER A CA 1
ATOM 1841 C C . SER A 1 248 ? 15.411 22.593 69.532 1.00 32.17 248 SER A C 1
ATOM 1842 O O . SER A 1 248 ? 16.416 22.733 68.831 1.00 32.12 248 SER A O 1
ATOM 1845 N N . SER A 1 249 ? 14.185 22.896 69.127 1.00 32.02 249 SER A N 1
ATOM 1846 C CA . SER A 1 249 ? 13.909 23.501 67.833 1.00 32.10 249 SER A CA 1
ATOM 1847 C C . SER A 1 249 ? 12.908 24.592 68.176 1.00 32.30 249 SER A C 1
ATOM 1848 O O . SER A 1 249 ? 11.700 24.377 68.115 1.00 32.30 249 SER A O 1
ATOM 1851 N N . PRO A 1 250 ? 13.401 25.768 68.592 1.00 33.84 250 PRO A N 1
ATOM 1852 C CA . PRO A 1 250 ? 12.511 26.876 68.944 1.00 34.80 250 PRO A CA 1
ATOM 1853 C C . PRO A 1 250 ? 12.032 27.570 67.675 1.00 35.83 250 PRO A C 1
ATOM 1854 O O . PRO A 1 250 ? 12.596 27.360 66.604 1.00 34.48 250 PRO A O 1
ATOM 1858 N N . THR A 1 251 ? 10.983 28.374 67.770 1.00 37.15 251 THR A N 1
ATOM 1859 C CA . THR A 1 251 ? 10.519 29.053 66.575 1.00 41.81 251 THR A CA 1
ATOM 1860 C C . THR A 1 251 ? 11.442 30.248 66.435 1.00 42.27 251 THR A C 1
ATOM 1861 O O . THR A 1 251 ? 11.859 30.829 67.434 1.00 43.56 251 THR A O 1
ATOM 1865 N N . VAL A 1 252 ? 11.802 30.587 65.205 1.00 42.63 252 VAL A N 1
ATOM 1866 C CA . VAL A 1 252 ? 12.697 31.712 64.984 1.00 43.93 252 VAL A CA 1
ATOM 1867 C C . VAL A 1 252 ? 12.234 32.609 63.846 1.00 44.07 252 VAL A C 1
ATOM 1868 O O . VAL A 1 252 ? 11.434 32.210 63.007 1.00 45.38 252 VAL A O 1
ATOM 1872 N N . GLU A 1 253 ? 12.754 33.827 63.831 1.00 44.66 253 GLU A N 1
ATOM 1873 C CA . GLU A 1 253 ? 12.419 34.809 62.813 1.00 45.46 253 GLU A CA 1
ATOM 1874 C C . GLU A 1 253 ? 12.790 34.332 61.409 1.00 43.29 253 GLU A C 1
ATOM 1875 O O . GLU A 1 253 ? 11.938 34.257 60.525 1.00 43.32 253 GLU A O 1
ATOM 1881 N N . HIS A 1 254 ? 14.060 33.992 61.217 1.00 41.53 254 HIS A N 1
ATOM 1882 C CA . HIS A 1 254 ? 14.548 33.561 59.914 1.00 39.18 254 HIS A CA 1
ATOM 1883 C C . HIS A 1 254 ? 14.917 32.088 59.841 1.00 38.42 254 HIS A C 1
ATOM 1884 O O . HIS A 1 254 ? 15.594 31.565 60.723 1.00 38.75 254 HIS A O 1
ATOM 1891 N N . LEU A 1 255 ? 14.484 31.430 58.770 1.00 36.60 255 LEU A N 1
ATOM 1892 C CA . LEU A 1 255 ? 14.779 30.018 58.572 1.00 37.11 255 LEU A CA 1
ATOM 1893 C C . LEU A 1 255 ? 16.278 29.720 58.611 1.00 35.68 255 LEU A C 1
ATOM 1894 O O . LEU A 1 255 ? 16.691 28.684 59.126 1.00 34.93 255 LEU A O 1
ATOM 1899 N N . TYR A 1 256 ? 17.083 30.625 58.060 1.00 35.37 256 TYR A N 1
ATOM 1900 C CA . TYR A 1 256 ? 18.534 30.443 58.009 1.00 34.87 256 TYR A CA 1
ATOM 1901 C C . TYR A 1 256 ? 19.181 30.383 59.389 1.00 35.88 256 TYR A C 1
ATOM 1902 O O . TYR A 1 256 ? 20.356 30.022 59.510 1.00 34.26 256 TYR A O 1
ATOM 1911 N N . GLU A 1 257 ? 18.416 30.728 60.425 1.00 34.82 257 GLU A N 1
ATOM 1912 C CA . GLU A 1 257 ? 18.930 30.679 61.790 1.00 37.22 257 GLU A CA 1
ATOM 1913 C C . GLU A 1 257 ? 18.988 29.242 62.288 1.00 36.01 257 GLU A C 1
ATOM 1914 O O . GLU A 1 257 ? 19.821 28.908 63.126 1.00 36.28 257 GLU A O 1
ATOM 1920 N N . VAL A 1 258 ? 18.108 28.390 61.768 1.00 34.55 258 VAL A N 1
ATOM 1921 C CA . VAL A 1 258 ? 18.048 27.007 62.233 1.00 34.19 258 VAL A CA 1
ATOM 1922 C C . VAL A 1 258 ? 19.370 26.242 62.201 1.00 34.77 258 VAL A C 1
ATOM 1923 O O . VAL A 1 258 ? 19.791 25.705 63.225 1.00 34.60 258 VAL A O 1
ATOM 1927 N N . PRO A 1 259 ? 20.048 26.181 61.039 1.00 33.92 259 PRO A N 1
ATOM 1928 C CA . PRO A 1 259 ? 21.320 25.448 61.029 1.00 33.54 259 PRO A CA 1
ATOM 1929 C C . PRO A 1 259 ? 22.225 25.937 62.172 1.00 33.27 259 PRO A C 1
ATOM 1930 O O . PRO A 1 259 ? 22.815 25.142 62.908 1.00 31.19 259 PRO A O 1
ATOM 1934 N N . LEU A 1 260 ? 22.302 27.255 62.318 1.00 32.80 260 LEU A N 1
ATOM 1935 C CA . LEU A 1 260 ? 23.124 27.884 63.349 1.00 34.12 260 LEU A CA 1
ATOM 1936 C C . LEU A 1 260 ? 22.777 27.488 64.782 1.00 34.34 260 LEU A C 1
ATOM 1937 O O . LEU A 1 260 ? 23.667 27.117 65.555 1.00 35.74 260 LEU A O 1
ATOM 1942 N N . LEU A 1 261 ? 21.499 27.559 65.142 1.00 32.58 261 LEU A N 1
ATOM 1943 C CA . LEU A 1 261 ? 21.104 27.225 66.505 1.00 35.81 261 LEU A CA 1
ATOM 1944 C C . LEU A 1 261 ? 21.291 25.746 66.807 1.00 35.69 261 LEU A C 1
ATOM 1945 O O . LEU A 1 261 ? 21.652 25.384 67.928 1.00 37.12 261 LEU A O 1
ATOM 1950 N N . LEU A 1 262 ? 21.067 24.893 65.811 1.00 34.00 262 LEU A N 1
ATOM 1951 C CA . LEU A 1 262 ? 21.245 23.459 66.001 1.00 33.72 262 LEU A CA 1
ATOM 1952 C C . LEU A 1 262 ? 22.725 23.131 66.210 1.00 35.04 262 LEU A C 1
ATOM 1953 O O . LEU A 1 262 ? 23.076 22.326 67.078 1.00 34.69 262 LEU A O 1
ATOM 1958 N N . GLU A 1 263 ? 23.591 23.751 65.415 1.00 34.62 263 GLU A N 1
ATOM 1959 C CA . GLU A 1 263 ? 25.022 23.508 65.540 1.00 35.32 263 GLU A CA 1
ATOM 1960 C C . GLU A 1 263 ? 25.516 23.981 66.903 1.00 35.43 263 GLU A C 1
ATOM 1961 O O . GLU A 1 263 ? 26.290 23.282 67.567 1.00 35.64 263 GLU A O 1
ATOM 1967 N N . GLU A 1 264 ? 25.060 25.163 67.314 1.00 35.13 264 GLU A N 1
ATOM 1968 C CA . GLU A 1 264 ? 25.460 25.741 68.594 1.00 37.01 264 GLU A CA 1
ATOM 1969 C C . GLU A 1 264 ? 25.105 24.814 69.757 1.00 37.27 264 GLU A C 1
ATOM 1970 O O . GLU A 1 264 ? 25.913 24.617 70.667 1.00 36.61 264 GLU A O 1
ATOM 1976 N N . GLN A 1 265 ? 23.896 24.254 69.731 1.00 36.78 265 GLN A N 1
ATOM 1977 C CA . GLN A 1 265 ? 23.465 23.336 70.789 1.00 36.07 265 GLN A CA 1
ATOM 1978 C C . GLN A 1 265 ? 24.315 22.074 70.762 1.00 34.27 265 GLN A C 1
ATOM 1979 O O . GLN A 1 265 ? 24.479 21.415 71.785 1.00 34.58 265 GLN A O 1
ATOM 1985 N N . GLY A 1 266 ? 24.831 21.723 69.585 1.00 32.19 266 GLY A N 1
ATOM 1986 C CA . GLY A 1 266 ? 25.660 20.534 69.484 1.00 30.52 266 GLY A CA 1
ATOM 1987 C C . GLY A 1 266 ? 25.111 19.395 68.642 1.00 30.77 266 GLY A C 1
ATOM 1988 O O . GLY A 1 266 ? 25.586 18.267 68.739 1.00 31.42 266 GLY A O 1
ATOM 1989 N N . LEU A 1 267 ? 24.131 19.673 67.791 1.00 31.08 267 LEU A N 1
ATOM 1990 C CA . LEU A 1 267 ? 23.563 18.615 66.956 1.00 30.26 267 LEU A CA 1
ATOM 1991 C C . LEU A 1 267 ? 24.600 18.054 65.986 1.00 31.00 267 LEU A C 1
ATOM 1992 O O . LEU A 1 267 ? 24.694 16.838 65.796 1.00 29.93 267 LEU A O 1
ATOM 1997 N N . GLY A 1 268 ? 25.370 18.949 65.372 1.00 32.14 268 GLY A N 1
ATOM 1998 C CA . GLY A 1 268 ? 26.398 18.533 64.432 1.00 32.23 268 GLY A CA 1
ATOM 1999 C C . GLY A 1 268 ? 27.385 17.591 65.089 1.00 33.60 268 GLY A C 1
ATOM 2000 O O . GLY A 1 268 ? 27.622 16.487 64.597 1.00 33.92 268 GLY A O 1
ATOM 2001 N N . ARG A 1 269 ? 27.961 18.022 66.210 1.00 34.92 269 ARG A N 1
ATOM 2002 C CA . ARG A 1 269 ? 28.914 17.192 66.940 1.00 35.82 269 ARG A CA 1
ATOM 2003 C C . ARG A 1 269 ? 28.296 15.854 67.325 1.00 35.09 269 ARG A C 1
ATOM 2004 O O . ARG A 1 269 ? 28.900 14.806 67.106 1.00 35.71 269 ARG A O 1
ATOM 2012 N N . ALA A 1 270 ? 27.094 15.888 67.896 1.00 33.72 270 ALA A N 1
ATOM 2013 C CA . ALA A 1 270 ? 26.418 14.657 68.299 1.00 32.46 270 ALA A CA 1
ATOM 2014 C C . ALA A 1 270 ? 26.272 13.701 67.114 1.00 32.86 270 ALA A C 1
ATOM 2015 O O . ALA A 1 270 ? 26.509 12.500 67.238 1.00 31.83 270 ALA A O 1
ATOM 2017 N N . VAL A 1 271 ? 25.874 14.238 65.963 1.00 31.97 271 VAL A N 1
ATOM 2018 C CA . VAL A 1 271 ? 25.707 13.424 64.760 1.00 30.90 271 VAL A CA 1
ATOM 2019 C C . VAL A 1 271 ? 27.007 12.779 64.273 1.00 32.44 271 VAL A C 1
ATOM 2020 O O . VAL A 1 271 ? 27.025 11.585 63.959 1.00 31.32 271 VAL A O 1
ATOM 2024 N N . GLU A 1 272 ? 28.088 13.560 64.208 1.00 34.48 272 GLU A N 1
ATOM 2025 C CA . GLU A 1 272 ? 29.378 13.034 63.747 1.00 36.99 272 GLU A CA 1
ATOM 2026 C C . GLU A 1 272 ? 29.781 11.874 64.641 1.00 38.16 272 GLU A C 1
ATOM 2027 O O . GLU A 1 272 ? 30.140 10.798 64.164 1.00 39.54 272 GLU A O 1
ATOM 2033 N N . ARG A 1 273 ? 29.727 12.110 65.945 1.00 38.75 273 ARG A N 1
ATOM 2034 C CA . ARG A 1 273 ? 30.098 11.093 66.914 1.00 40.42 273 ARG A CA 1
ATOM 2035 C C . ARG A 1 273 ? 29.250 9.833 66.752 1.00 40.69 273 ARG A C 1
ATOM 2036 O O . ARG A 1 273 ? 29.783 8.731 66.616 1.00 41.72 273 ARG A O 1
ATOM 2038 N N . ALA A 1 274 ? 27.930 9.999 66.751 1.00 39.32 274 ALA A N 1
ATOM 2039 C CA . ALA A 1 274 ? 27.019 8.869 66.608 1.00 37.82 274 ALA A CA 1
ATOM 2040 C C . ALA A 1 274 ? 27.323 8.035 65.366 1.00 38.20 274 ALA A C 1
ATOM 2041 O O . ALA A 1 274 ? 27.095 6.828 65.352 1.00 38.13 274 ALA A O 1
ATOM 2043 N N . LEU A 1 275 ? 27.831 8.678 64.323 1.00 38.02 275 LEU A N 1
ATOM 2044 C CA . LEU A 1 275 ? 28.164 7.974 63.087 1.00 38.67 275 LEU A CA 1
ATOM 2045 C C . LEU A 1 275 ? 29.635 7.523 63.091 1.00 38.69 275 LEU A C 1
ATOM 2046 O O . LEU A 1 275 ? 30.144 6.985 62.098 1.00 37.01 275 LEU A O 1
ATOM 2051 N N . GLY A 1 276 ? 30.303 7.748 64.220 1.00 40.59 276 GLY A N 1
ATOM 2052 C CA . GLY A 1 276 ? 31.700 7.367 64.367 1.00 41.86 276 GLY A CA 1
ATOM 2053 C C . GLY A 1 276 ? 32.637 8.039 63.380 1.00 43.13 276 GLY A C 1
ATOM 2054 O O . GLY A 1 276 ? 33.533 7.396 62.833 1.00 44.47 276 GLY A O 1
ATOM 2055 N N . LEU A 1 277 ? 32.431 9.332 63.146 1.00 41.97 277 LEU A N 1
ATOM 2056 C CA . LEU A 1 277 ? 33.266 10.087 62.217 1.00 43.42 277 LEU A CA 1
ATOM 2057 C C . LEU A 1 277 ? 34.148 11.033 63.011 1.00 41.77 277 LEU A C 1
ATOM 2058 O O . LEU A 1 277 ? 33.738 11.515 64.062 1.00 42.80 277 LEU A O 1
ATOM 2063 N N . GLU A 1 278 ? 35.354 11.295 62.512 1.00 41.60 278 GLU A N 1
ATOM 2064 C CA . GLU A 1 278 ? 36.282 12.199 63.188 1.00 40.88 278 GLU A CA 1
ATOM 2065 C C . GLU A 1 278 ? 35.723 13.619 63.153 1.00 40.32 278 GLU A C 1
ATOM 2066 O O . GLU A 1 278 ? 35.293 14.093 62.108 1.00 40.71 278 GLU A O 1
ATOM 2068 N N . ALA A 1 279 ? 35.743 14.298 64.295 1.00 39.94 279 ALA A N 1
ATOM 2069 C CA . ALA A 1 279 ? 35.218 15.654 64.395 1.00 40.46 279 ALA A CA 1
ATOM 2070 C C . ALA A 1 279 ? 35.755 16.629 63.344 1.00 40.90 279 ALA A C 1
ATOM 2071 O O . ALA A 1 279 ? 36.966 16.743 63.141 1.00 40.91 279 ALA A O 1
ATOM 2073 N N . VAL A 1 280 ? 34.843 17.326 62.673 1.00 39.11 280 VAL A N 1
ATOM 2074 C CA . VAL A 1 280 ? 35.219 18.313 61.669 1.00 38.80 280 VAL A CA 1
ATOM 2075 C C . VAL A 1 280 ? 34.595 19.639 62.073 1.00 39.40 280 VAL A C 1
ATOM 2076 O O . VAL A 1 280 ? 33.407 19.700 62.381 1.00 41.17 280 VAL A O 1
ATOM 2080 N N . ILE A 1 281 ? 35.390 20.701 62.081 1.00 39.47 281 ILE A N 1
ATOM 2081 C CA . ILE A 1 281 ? 34.873 22.015 62.448 1.00 39.91 281 ILE A CA 1
ATOM 2082 C C . ILE A 1 281 ? 34.136 22.593 61.246 1.00 40.57 281 ILE A C 1
ATOM 2083 O O . ILE A 1 281 ? 34.748 22.926 60.234 1.00 40.23 281 ILE A O 1
ATOM 2088 N N . PRO A 1 282 ? 32.804 22.713 61.337 1.00 39.59 282 PRO A N 1
ATOM 2089 C CA . PRO A 1 282 ? 32.057 23.261 60.206 1.00 37.71 282 PRO A CA 1
ATOM 2090 C C . PRO A 1 282 ? 32.383 24.725 59.942 1.00 38.91 282 PRO A C 1
ATOM 2091 O O . PRO A 1 282 ? 32.748 25.468 60.850 1.00 36.59 282 PRO A O 1
ATOM 2095 N N . ASN A 1 283 ? 32.268 25.126 58.682 1.00 40.17 283 ASN A N 1
ATOM 2096 C CA . ASN A 1 283 ? 32.493 26.513 58.312 1.00 38.94 283 ASN A CA 1
ATOM 2097 C C . ASN A 1 283 ? 31.092 27.019 58.025 1.00 40.31 283 ASN A C 1
ATOM 2098 O O . ASN A 1 283 ? 30.517 26.727 56.971 1.00 40.77 283 ASN A O 1
ATOM 2103 N N . LEU A 1 284 ? 30.534 27.761 58.968 1.00 39.32 284 LEU A N 1
ATOM 2104 C CA . LEU A 1 284 ? 29.187 28.274 58.809 1.00 40.63 284 LEU A CA 1
ATOM 2105 C C . LEU A 1 284 ? 29.175 29.766 58.495 1.00 39.55 284 LEU A C 1
ATOM 2106 O O . LEU A 1 284 ? 28.166 30.439 58.705 1.00 38.87 284 LEU A O 1
ATOM 2111 N N . SER A 1 285 ? 30.294 30.267 57.972 1.00 39.24 285 SER A N 1
ATOM 2112 C CA . SER A 1 285 ? 30.440 31.688 57.636 1.00 38.19 285 SER A CA 1
ATOM 2113 C C . SER A 1 285 ? 29.325 32.245 56.742 1.00 36.89 285 SER A C 1
ATOM 2114 O O . SER A 1 285 ? 28.852 33.363 56.958 1.00 36.12 285 SER A O 1
ATOM 2117 N N . PHE A 1 286 ? 28.902 31.484 55.739 1.00 36.82 286 PHE A N 1
ATOM 2118 C CA . PHE A 1 286 ? 27.840 31.974 54.870 1.00 37.02 286 PHE A CA 1
ATOM 2119 C C . PHE A 1 286 ? 26.531 32.202 55.621 1.00 35.98 286 PHE A C 1
ATOM 2120 O O . PHE A 1 286 ? 25.906 33.252 55.492 1.00 35.42 286 PHE A O 1
ATOM 2128 N N . TRP A 1 287 ? 26.106 31.209 56.394 1.00 35.73 287 TRP A N 1
ATOM 2129 C CA . TRP A 1 287 ? 24.855 31.326 57.126 1.00 36.15 287 TRP A CA 1
ATOM 2130 C C . TRP A 1 287 ? 24.891 32.446 58.145 1.00 35.98 287 TRP A C 1
ATOM 2131 O O . TRP A 1 287 ? 23.927 33.192 58.284 1.00 34.56 287 TRP A O 1
ATOM 2142 N N . GLN A 1 288 ? 26.008 32.577 58.850 1.00 37.63 288 GLN A N 1
ATOM 2143 C CA . GLN A 1 288 ? 26.118 33.616 59.865 1.00 40.28 288 GLN A CA 1
ATOM 2144 C C . GLN A 1 288 ? 25.939 35.018 59.285 1.00 40.16 288 GLN A C 1
ATOM 2145 O O . GLN A 1 288 ? 25.263 35.855 59.876 1.00 39.81 288 GLN A O 1
ATOM 2151 N N . GLU A 1 289 ? 26.538 35.260 58.121 1.00 41.83 289 GLU A N 1
ATOM 2152 C CA . GLU A 1 289 ? 26.461 36.560 57.458 1.00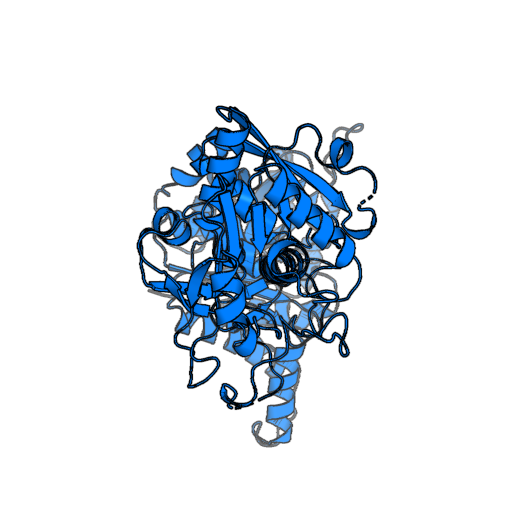 42.57 289 GLU A CA 1
ATOM 2153 C C . GLU A 1 289 ? 25.086 36.788 56.846 1.00 42.30 289 GLU A C 1
ATOM 2154 O O . GLU A 1 289 ? 24.537 37.893 56.914 1.00 43.26 289 GLU A O 1
ATOM 2160 N N . ALA A 1 290 ? 24.529 35.740 56.252 1.00 40.39 290 ALA A N 1
ATOM 2161 C CA . ALA A 1 290 ? 23.217 35.846 55.634 1.00 40.23 290 ALA A CA 1
ATOM 2162 C C . ALA A 1 290 ? 22.201 36.203 56.707 1.00 40.59 290 ALA A C 1
ATOM 2163 O O . ALA A 1 290 ? 21.295 37.006 56.477 1.00 40.54 290 ALA A O 1
ATOM 2165 N N . VAL A 1 291 ? 22.355 35.610 57.887 1.00 40.55 291 VAL A N 1
ATOM 2166 C CA . VAL A 1 291 ? 21.438 35.892 58.982 1.00 40.26 291 VAL A CA 1
ATOM 2167 C C . VAL A 1 291 ? 21.690 37.305 59.500 1.00 41.32 291 VAL A C 1
ATOM 2168 O O . VAL A 1 291 ? 20.761 38.002 59.920 1.00 42.57 291 VAL A O 1
ATOM 2172 N N . ARG A 1 292 ? 22.947 37.733 59.458 1.00 41.14 292 ARG A N 1
ATOM 2173 C CA . ARG A 1 292 ? 23.294 39.071 59.917 1.00 42.02 292 ARG A CA 1
ATOM 2174 C C . ARG A 1 292 ? 22.643 40.096 58.990 1.00 42.10 292 ARG A C 1
ATOM 2175 O O . ARG A 1 292 ? 22.097 41.102 59.447 1.00 42.21 292 ARG A O 1
ATOM 2177 N N . VAL A 1 293 ? 22.700 39.832 57.687 1.00 41.52 293 VAL A N 1
ATOM 2178 C CA . VAL A 1 293 ? 22.108 40.729 56.703 1.00 41.02 293 VAL A CA 1
ATOM 2179 C C . VAL A 1 293 ? 20.596 40.795 56.885 1.00 42.62 293 VAL A C 1
ATOM 2180 O O . VAL A 1 293 ? 20.003 41.869 56.801 1.00 42.65 293 VAL A O 1
ATOM 2184 N N . LEU A 1 294 ? 19.976 39.644 57.139 1.00 43.65 294 LEU A N 1
ATOM 2185 C CA . LEU A 1 294 ? 18.529 39.575 57.328 1.00 44.04 294 LEU A CA 1
ATOM 2186 C C . LEU A 1 294 ? 18.061 40.315 58.577 1.00 45.81 294 LEU A C 1
ATOM 2187 O O . LEU A 1 294 ? 16.937 40.832 58.620 1.00 45.75 294 LEU A O 1
ATOM 2192 N N . LYS A 1 295 ? 18.918 40.366 59.592 1.00 46.17 295 LYS A N 1
ATOM 2193 C CA . LYS A 1 295 ? 18.573 41.052 60.832 1.00 48.56 295 LYS A CA 1
ATOM 2194 C C . LYS A 1 295 ? 18.918 42.531 60.751 1.00 48.63 295 LYS A C 1
ATOM 2195 O O . LYS A 1 295 ? 18.285 43.359 61.405 1.00 48.45 295 LYS A O 1
ATOM 2201 N N . HIS A 1 296 ? 19.924 42.862 59.949 1.00 48.98 296 HIS A N 1
ATOM 2202 C CA . HIS A 1 296 ? 20.336 44.250 59.809 1.00 49.44 296 HIS A CA 1
ATOM 2203 C C . HIS A 1 296 ? 20.536 44.661 58.355 1.00 49.47 296 HIS A C 1
ATOM 2204 O O . HIS A 1 296 ? 21.666 44.822 57.893 1.00 49.56 296 HIS A O 1
ATOM 2211 N N . PRO A 1 297 ? 19.439 44.831 57.608 1.00 49.26 297 PRO A N 1
ATOM 2212 C CA . PRO A 1 297 ? 19.571 45.232 56.206 1.00 50.65 297 PRO A CA 1
ATOM 2213 C C . PRO A 1 297 ? 20.022 46.686 56.093 1.00 51.90 297 PRO A C 1
ATOM 2214 O O . PRO A 1 297 ? 19.561 47.544 56.848 1.00 51.38 297 PRO A O 1
ATOM 2218 N N . GLU A 1 298 ? 20.930 46.958 55.161 1.00 52.08 298 GLU A N 1
ATOM 2219 C CA . GLU A 1 298 ? 21.410 48.319 54.950 1.00 54.64 298 GLU A CA 1
ATOM 2220 C C . GLU A 1 298 ? 20.250 49.202 54.508 1.00 54.83 298 GLU A C 1
ATOM 2221 O O . GLU A 1 298 ? 20.178 50.380 54.862 1.00 55.18 298 GLU A O 1
ATOM 2227 N N . ARG A 1 299 ? 19.339 48.614 53.737 1.00 55.91 299 ARG A N 1
ATOM 2228 C CA . ARG A 1 299 ? 18.177 49.326 53.216 1.00 56.41 299 ARG A CA 1
ATOM 2229 C C . ARG A 1 299 ? 17.038 48.338 53.002 1.00 56.28 299 ARG A C 1
ATOM 2230 O O . ARG A 1 299 ? 17.219 47.131 53.151 1.00 56.01 299 ARG A O 1
ATOM 2238 N N . THR A 1 300 ? 15.862 48.851 52.660 1.00 56.00 300 THR A N 1
ATOM 2239 C CA . THR A 1 300 ? 14.721 47.990 52.391 1.00 56.57 300 THR A CA 1
ATOM 2240 C C . THR A 1 300 ? 13.876 48.597 51.275 1.00 56.65 300 THR A C 1
ATOM 2241 O O . THR A 1 300 ? 13.618 49.803 51.259 1.00 56.82 300 THR A O 1
ATOM 2245 N N . VAL A 1 301 ? 13.472 47.757 50.328 1.00 55.67 301 VAL A N 1
ATOM 2246 C CA . VAL A 1 301 ? 12.648 48.194 49.210 1.00 54.80 301 VAL A CA 1
ATOM 2247 C C . VAL A 1 301 ? 11.431 47.305 49.129 1.00 53.91 301 VAL A C 1
ATOM 2248 O O . VAL A 1 301 ? 11.447 46.170 49.601 1.00 54.51 301 VAL A O 1
ATOM 2252 N N . LYS A 1 302 ? 10.376 47.821 48.517 1.00 52.65 302 LYS A N 1
ATOM 2253 C CA . LYS A 1 302 ? 9.144 47.068 48.389 1.00 51.88 302 LYS A CA 1
ATOM 2254 C C . LYS A 1 302 ? 8.802 46.830 46.930 1.00 50.71 302 LYS A C 1
ATOM 2255 O O . LYS A 1 302 ? 8.892 47.738 46.105 1.00 50.96 302 LYS A O 1
ATOM 2261 N N . ILE A 1 303 ? 8.431 45.596 46.614 1.00 48.61 303 ILE A N 1
ATOM 2262 C CA . ILE A 1 303 ? 8.043 45.249 45.262 1.00 46.55 303 ILE A CA 1
ATOM 2263 C C . ILE A 1 303 ? 6.703 44.540 45.349 1.00 46.45 303 ILE A C 1
ATOM 2264 O O . ILE A 1 303 ? 6.355 43.974 46.387 1.00 47.01 303 ILE A O 1
ATOM 2269 N N . ALA A 1 304 ? 5.942 44.586 44.266 1.00 44.83 304 ALA A N 1
ATOM 2270 C CA . ALA A 1 304 ? 4.640 43.956 44.252 1.00 43.25 304 ALA A CA 1
ATOM 2271 C C . ALA A 1 304 ? 4.625 42.697 43.412 1.00 42.08 304 ALA A C 1
ATOM 2272 O O . ALA A 1 304 ? 5.263 42.617 42.360 1.00 43.05 304 ALA A O 1
ATOM 2274 N N . ILE A 1 305 ? 3.896 41.707 43.899 1.00 41.26 305 ILE A N 1
ATOM 2275 C CA . ILE A 1 305 ? 3.735 40.448 43.200 1.00 40.89 305 ILE A CA 1
ATOM 2276 C C . ILE A 1 305 ? 2.270 40.397 42.799 1.00 40.85 305 ILE A C 1
ATOM 2277 O O . ILE A 1 305 ? 1.384 40.213 43.636 1.00 42.42 305 ILE A O 1
ATOM 2282 N N . ALA A 1 306 ? 2.023 40.594 41.512 1.00 42.89 306 ALA A N 1
ATOM 2283 C CA . ALA A 1 306 ? 0.674 40.576 40.976 1.00 43.11 306 ALA A CA 1
ATOM 2284 C C . ALA A 1 306 ? 0.393 39.158 40.519 1.00 43.50 306 ALA A C 1
ATOM 2285 O O . ALA A 1 306 ? 0.547 38.837 39.343 1.00 45.10 306 ALA A O 1
ATOM 2287 N N . GLY A 1 307 ? -0.006 38.309 41.459 1.00 43.39 307 GLY A N 1
ATOM 2288 C CA . GLY A 1 307 ? -0.284 36.927 41.126 1.00 44.40 307 GLY A CA 1
ATOM 2289 C C . GLY A 1 307 ? -1.729 36.526 41.331 1.00 45.72 307 GLY A C 1
ATOM 2290 O O . GLY A 1 307 ? -2.503 37.235 41.979 1.00 46.57 307 GLY A O 1
ATOM 2291 N N . LYS A 1 308 ? -2.091 35.375 40.778 1.00 45.47 308 LYS A N 1
ATOM 2292 C CA . LYS A 1 308 ? -3.451 34.873 40.881 1.00 46.67 308 LYS A CA 1
ATOM 2293 C C . LYS A 1 308 ? -3.614 33.877 42.025 1.00 46.62 308 LYS A C 1
ATOM 2294 O O . LYS A 1 308 ? -4.672 33.268 42.174 1.00 46.62 308 LYS A O 1
ATOM 2300 N N . TYR A 1 309 ? -2.568 33.715 42.830 1.00 46.87 309 TYR A N 1
ATOM 2301 C CA . TYR A 1 309 ? -2.612 32.786 43.959 1.00 47.91 309 TYR A CA 1
ATOM 2302 C C . TYR A 1 309 ? -2.142 33.475 45.232 1.00 48.76 309 TYR A C 1
ATOM 2303 O O . TYR A 1 309 ? -1.694 32.816 46.172 1.00 48.39 309 TYR A O 1
ATOM 2312 N N . VAL A 1 310 ? -2.246 34.800 45.258 1.00 49.44 310 VAL A N 1
ATOM 2313 C CA . VAL A 1 310 ? -1.820 35.578 46.416 1.00 50.20 310 VAL A CA 1
ATOM 2314 C C . VAL A 1 310 ? -2.695 35.264 47.625 1.00 51.38 310 VAL A C 1
ATOM 2315 O O . VAL A 1 310 ? -3.678 34.512 47.458 1.00 53.40 310 VAL A O 1
ATOM 2319 N N . ASP A 1 314 ? 2.046 28.685 50.301 1.00 44.49 314 ASP A N 1
ATOM 2320 C CA . ASP A 1 314 ? 3.420 28.443 49.777 1.00 43.36 314 ASP A CA 1
ATOM 2321 C C . ASP A 1 314 ? 3.401 28.237 48.261 1.00 42.18 314 ASP A C 1
ATOM 2322 O O . ASP A 1 314 ? 4.224 27.503 47.713 1.00 40.75 314 ASP A O 1
ATOM 2327 N N . ALA A 1 315 ? 2.457 28.884 47.589 1.00 40.05 315 ALA A N 1
ATOM 2328 C CA . ALA A 1 315 ? 2.329 28.761 46.140 1.00 40.21 315 ALA A CA 1
ATOM 2329 C C . ALA A 1 315 ? 3.551 29.305 45.409 1.00 38.43 315 ALA A C 1
ATOM 2330 O O . ALA A 1 315 ? 3.883 28.842 44.318 1.00 39.15 315 ALA A O 1
ATOM 2332 N N . TYR A 1 316 ? 4.213 30.288 46.014 1.00 37.14 316 TYR A N 1
ATOM 2333 C CA . TYR A 1 316 ? 5.394 30.911 45.421 1.00 36.81 316 TYR A CA 1
ATOM 2334 C C . TYR A 1 316 ? 6.597 30.754 46.356 1.00 36.84 316 TYR A C 1
ATOM 2335 O O . TYR A 1 316 ? 7.435 31.654 46.456 1.00 36.19 316 TYR A O 1
ATOM 2344 N N . LEU A 1 317 ? 6.679 29.613 47.036 1.00 35.56 317 LEU A N 1
ATOM 2345 C CA . LEU A 1 317 ? 7.768 29.358 47.970 1.00 33.43 317 LEU A CA 1
ATOM 2346 C C . LEU A 1 317 ? 9.135 29.655 47.359 1.00 31.76 317 LEU A C 1
ATOM 2347 O O . LEU A 1 317 ? 9.876 30.492 47.865 1.00 30.24 317 LEU A O 1
ATOM 2352 N N . SER A 1 318 ? 9.466 28.973 46.271 1.00 31.41 318 SER A N 1
ATOM 2353 C CA . SER A 1 318 ? 10.759 29.184 45.623 1.00 31.46 318 SER A CA 1
ATOM 2354 C C . SER A 1 318 ? 10.956 30.614 45.126 1.00 31.02 318 SER A C 1
ATOM 2355 O O . SER A 1 318 ? 12.078 31.113 45.104 1.00 29.02 318 SER A O 1
ATOM 2358 N N . LEU A 1 319 ? 9.865 31.268 44.729 1.00 32.00 319 LEU A N 1
ATOM 2359 C CA . LEU A 1 319 ? 9.932 32.642 44.237 1.00 33.05 319 LEU A CA 1
ATOM 2360 C C . LEU A 1 319 ? 10.352 33.576 45.364 1.00 33.91 319 LEU A C 1
ATOM 2361 O O . LEU A 1 319 ? 11.282 34.369 45.208 1.00 34.49 319 LEU A O 1
ATOM 2366 N N . LEU A 1 320 ? 9.652 33.478 46.494 1.00 34.74 320 LEU A N 1
ATOM 2367 C CA . LEU A 1 320 ? 9.933 34.305 47.664 1.00 35.76 320 LEU A CA 1
ATOM 2368 C C . LEU A 1 320 ? 11.341 34.039 48.190 1.00 36.33 320 LEU A C 1
ATOM 2369 O O . LEU A 1 320 ? 12.019 34.955 48.655 1.00 38.39 320 LEU A O 1
ATOM 2374 N N . GLU A 1 321 ? 11.781 32.786 48.120 1.00 36.42 321 GLU A N 1
ATOM 2375 C CA . GLU A 1 321 ? 13.125 32.441 48.565 1.00 36.04 321 GLU A CA 1
ATOM 2376 C C . GLU A 1 321 ? 14.118 33.154 47.648 1.00 34.88 321 GLU A C 1
ATOM 2377 O O . GLU A 1 321 ? 15.107 33.722 48.106 1.00 35.24 321 GLU A O 1
ATOM 2383 N N . ALA A 1 322 ? 13.839 33.121 46.348 1.00 34.41 322 ALA A N 1
ATOM 2384 C CA . ALA A 1 322 ? 14.700 33.760 45.356 1.00 36.04 322 ALA A CA 1
ATOM 2385 C C . ALA A 1 322 ? 14.819 35.259 45.627 1.00 35.42 322 ALA A C 1
ATOM 2386 O O . ALA A 1 322 ? 15.889 35.842 45.459 1.00 37.89 322 ALA A O 1
ATOM 2388 N N . LEU A 1 323 ? 13.724 35.885 46.041 1.00 35.89 323 LEU A N 1
ATOM 2389 C CA . LEU A 1 323 ? 13.760 37.308 46.351 1.00 38.14 323 LEU A CA 1
ATOM 2390 C C . LEU A 1 323 ? 14.669 37.525 47.564 1.00 39.01 323 LEU A C 1
ATOM 2391 O O . LEU A 1 323 ? 15.492 38.442 47.579 1.00 39.99 323 LEU A O 1
ATOM 2396 N N . ARG A 1 324 ? 14.528 36.665 48.570 1.00 39.16 324 ARG A N 1
ATOM 2397 C CA . ARG A 1 324 ? 15.330 36.760 49.792 1.00 40.40 324 ARG A CA 1
ATOM 2398 C C . ARG A 1 324 ? 16.822 36.629 49.484 1.00 39.07 324 ARG A C 1
ATOM 2399 O O . ARG A 1 324 ? 17.640 37.371 50.024 1.00 38.99 324 ARG A O 1
ATOM 2407 N N . HIS A 1 325 ? 17.168 35.683 48.614 1.00 38.83 325 HIS A N 1
ATOM 2408 C CA . HIS A 1 325 ? 18.560 35.464 48.230 1.00 38.03 325 HIS A CA 1
ATOM 2409 C C . HIS A 1 325 ? 19.119 36.728 47.581 1.00 39.05 325 HIS A C 1
ATOM 2410 O O . HIS A 1 325 ? 20.250 37.141 47.863 1.00 39.00 325 HIS A O 1
ATOM 2417 N N . ALA A 1 326 ? 18.321 37.321 46.695 1.00 38.04 326 ALA A N 1
ATOM 2418 C CA . ALA A 1 326 ? 18.717 38.534 45.986 1.00 38.63 326 ALA A CA 1
ATOM 2419 C C . ALA A 1 326 ? 18.833 39.693 46.967 1.00 39.19 326 ALA A C 1
ATOM 2420 O O . ALA A 1 326 ? 19.763 40.498 46.885 1.00 39.67 326 ALA A O 1
ATOM 2422 N N . GLY A 1 327 ? 17.886 39.772 47.894 1.00 37.92 327 GLY A N 1
ATOM 2423 C CA . GLY A 1 327 ? 17.922 40.832 48.882 1.00 41.39 327 GLY A CA 1
ATOM 2424 C C . GLY A 1 327 ? 19.233 40.784 49.648 1.00 43.67 327 GLY A C 1
ATOM 2425 O O . GLY A 1 327 ? 19.939 41.783 49.755 1.00 44.59 327 GLY A O 1
ATOM 2426 N N . ILE A 1 328 ? 19.564 39.614 50.182 1.00 45.14 328 ILE A N 1
ATOM 2427 C CA . ILE A 1 328 ? 20.804 39.450 50.927 1.00 46.91 328 ILE A CA 1
ATOM 2428 C C . ILE A 1 328 ? 21.999 39.947 50.117 1.00 47.48 328 ILE A C 1
ATOM 2429 O O . ILE A 1 328 ? 22.805 40.732 50.610 1.00 47.63 328 ILE A O 1
ATOM 2434 N N . LYS A 1 329 ? 22.110 39.498 48.871 1.00 47.68 329 LYS A N 1
ATOM 2435 C CA . LYS A 1 329 ? 23.227 39.910 48.032 1.00 48.15 329 LYS A CA 1
ATOM 2436 C C . LYS A 1 329 ? 23.257 41.424 47.845 1.00 48.46 329 LYS A C 1
ATOM 2437 O O . LYS A 1 329 ? 24.328 42.018 47.766 1.00 48.33 329 LYS A O 1
ATOM 2443 N N . ASN A 1 330 ? 22.083 42.044 47.780 1.00 48.19 330 ASN A N 1
ATOM 2444 C CA . ASN A 1 330 ? 21.990 43.495 47.627 1.00 48.69 330 ASN A CA 1
ATOM 2445 C C . ASN A 1 330 ? 22.007 44.158 49.002 1.00 48.39 330 ASN A C 1
ATOM 2446 O O . ASN A 1 330 ? 21.844 45.369 49.115 1.00 49.22 330 ASN A O 1
ATOM 2451 N N . ARG A 1 331 ? 22.203 43.355 50.044 1.00 47.45 331 ARG A N 1
ATOM 2452 C CA . ARG A 1 331 ? 22.230 43.857 51.413 1.00 47.37 331 ARG A CA 1
ATOM 2453 C C . ARG A 1 331 ? 21.001 44.718 51.693 1.00 47.62 331 ARG A C 1
ATOM 2454 O O . ARG A 1 331 ? 21.085 45.734 52.384 1.00 48.22 331 ARG A O 1
ATOM 2456 N N . ALA A 1 332 ? 19.859 44.302 51.154 1.00 47.20 332 ALA A N 1
ATOM 2457 C CA . ALA A 1 332 ? 18.614 45.036 51.339 1.00 47.28 332 ALA A CA 1
ATOM 2458 C C . ALA A 1 332 ? 17.452 44.104 51.664 1.00 47.17 332 ALA A C 1
ATOM 2459 O O . ALA A 1 332 ? 17.397 42.97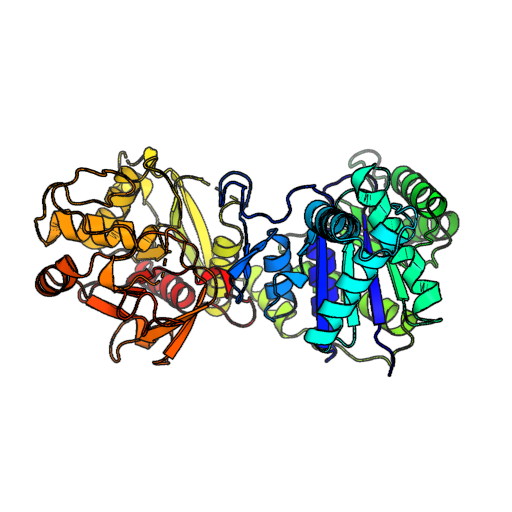3 51.197 1.00 46.70 332 ALA A O 1
ATOM 2461 N N . ARG A 1 333 ? 16.522 44.595 52.470 1.00 47.75 333 ARG A N 1
ATOM 2462 C CA . ARG A 1 333 ? 15.353 43.823 52.853 1.00 48.76 333 ARG A CA 1
ATOM 2463 C C . ARG A 1 333 ? 14.295 44.039 51.773 1.00 47.93 333 ARG A C 1
ATOM 2464 O O . ARG A 1 333 ? 13.992 45.180 51.414 1.00 47.92 333 ARG A O 1
ATOM 2472 N N . VAL A 1 334 ? 13.745 42.951 51.242 1.00 43.79 334 VAL A N 1
ATOM 2473 C CA . VAL A 1 334 ? 12.731 43.072 50.205 1.00 41.85 334 VAL A CA 1
ATOM 2474 C C . VAL A 1 334 ? 11.344 42.806 50.769 1.00 41.20 334 VAL A C 1
ATOM 2475 O O . VAL A 1 334 ? 11.040 41.695 51.188 1.00 40.33 334 VAL A O 1
ATOM 2479 N N . GLU A 1 335 ? 10.509 43.838 50.786 1.00 42.07 335 GLU A N 1
ATOM 2480 C CA . GLU A 1 335 ? 9.152 43.715 51.293 1.00 42.43 335 GLU A CA 1
ATOM 2481 C C . GLU A 1 335 ? 8.210 43.430 50.130 1.00 42.96 335 GLU A C 1
ATOM 2482 O O . GLU A 1 335 ? 8.236 44.120 49.110 1.00 45.01 335 GLU A O 1
ATOM 2484 N N . VAL A 1 336 ? 7.381 42.407 50.293 1.00 43.06 336 VAL A N 1
ATOM 2485 C CA . VAL A 1 336 ? 6.443 41.996 49.260 1.00 43.18 336 VAL A CA 1
ATOM 2486 C C . VAL A 1 336 ? 5.023 42.488 49.477 1.00 43.33 336 VAL A C 1
ATOM 2487 O O . VAL A 1 336 ? 4.423 42.238 50.522 1.00 44.24 336 VAL A O 1
ATOM 2491 N N . LYS A 1 337 ? 4.486 43.190 48.486 1.00 43.17 337 LYS A N 1
ATOM 2492 C CA . LYS A 1 337 ? 3.111 43.658 48.564 1.00 43.40 337 LYS A CA 1
ATOM 2493 C C . LYS A 1 337 ? 2.310 42.750 47.649 1.00 42.77 337 LYS A C 1
ATOM 2494 O O . LYS A 1 337 ? 2.527 42.731 46.439 1.00 42.19 337 LYS A O 1
ATOM 2500 N N . TRP A 1 338 ? 1.399 41.978 48.229 1.00 43.11 338 TRP A N 1
ATOM 2501 C CA . TRP A 1 338 ? 0.585 41.070 47.441 1.00 44.45 338 TRP A CA 1
ATOM 2502 C C . TRP A 1 338 ? -0.546 41.800 46.723 1.00 45.74 338 TRP A C 1
ATOM 2503 O O . TRP A 1 338 ? -1.414 42.400 47.356 1.00 46.73 338 TRP A O 1
ATOM 2514 N N . VAL A 1 339 ? -0.524 41.757 45.396 1.00 47.24 339 VAL A N 1
ATOM 2515 C CA . VAL A 1 339 ? -1.558 42.411 44.608 1.00 47.98 339 VAL A CA 1
ATOM 2516 C C . VAL A 1 339 ? -2.333 41.364 43.823 1.00 49.40 339 VAL A C 1
ATOM 2517 O O . VAL A 1 339 ? -1.799 40.732 42.907 1.00 48.61 339 VAL A O 1
ATOM 2521 N N . ASP A 1 340 ? -3.592 41.175 44.202 1.00 50.70 340 ASP A N 1
ATOM 2522 C CA . ASP A 1 340 ? -4.454 40.201 43.553 1.00 52.17 340 ASP A CA 1
ATOM 2523 C C . ASP A 1 340 ? -4.690 40.555 42.089 1.00 52.94 340 ASP A C 1
ATOM 2524 O O . ASP A 1 340 ? -5.377 41.525 41.773 1.00 52.62 340 ASP A O 1
ATOM 2529 N N . ALA A 1 341 ? -4.121 39.750 41.199 1.00 52.85 341 ALA A N 1
ATOM 2530 C CA . ALA A 1 341 ? -4.238 39.976 39.762 1.00 53.80 341 ALA A CA 1
ATOM 2531 C C . ALA A 1 341 ? -5.645 40.355 39.278 1.00 54.11 341 ALA A C 1
ATOM 2532 O O . ALA A 1 341 ? -5.833 41.401 38.651 1.00 52.96 341 ALA A O 1
ATOM 2534 N N . GLU A 1 342 ? -6.624 39.504 39.569 1.00 55.17 342 GLU A N 1
ATOM 2535 C CA . GLU A 1 342 ? -7.999 39.738 39.143 1.00 57.16 342 GLU A CA 1
ATOM 2536 C C . GLU A 1 342 ? -8.547 41.117 39.523 1.00 58.63 342 GLU A C 1
ATOM 2537 O O . GLU A 1 342 ? -9.219 41.762 38.719 1.00 59.16 342 GLU A O 1
ATOM 2539 N N . SER A 1 343 ? -8.256 41.571 40.739 1.00 59.62 343 SER A N 1
ATOM 2540 C CA . SER A 1 343 ? -8.746 42.863 41.211 1.00 61.50 343 SER A CA 1
ATOM 2541 C C . SER A 1 343 ? -8.285 44.037 40.350 1.00 62.26 343 SER A C 1
ATOM 2542 O O . SER A 1 343 ? -8.908 45.099 40.343 1.00 62.27 343 SER A O 1
ATOM 2545 N N . LEU A 1 344 ? -7.190 43.850 39.628 1.00 63.58 344 LEU A N 1
ATOM 2546 C CA . LEU A 1 344 ? -6.670 44.907 38.775 1.00 65.04 344 LEU A CA 1
ATOM 2547 C C . LEU A 1 344 ? -7.642 45.257 37.651 1.00 65.63 344 LEU A C 1
ATOM 2548 O O . LEU A 1 344 ? -8.089 46.423 37.616 1.00 67.20 344 LEU A O 1
ATOM 2553 N N . ALA A 1 347 ? -9.569 48.721 41.006 1.00 62.95 347 ALA A N 1
ATOM 2554 C CA . ALA A 1 347 ? -8.880 48.653 39.688 1.00 62.61 347 ALA A CA 1
ATOM 2555 C C . ALA A 1 347 ? -7.988 49.878 39.488 1.00 63.15 347 ALA A C 1
ATOM 2556 O O . ALA A 1 347 ? -7.590 50.193 38.363 1.00 62.79 347 ALA A O 1
ATOM 2558 N N . ASP A 1 348 ? -7.682 50.564 40.588 1.00 63.27 348 ASP A N 1
ATOM 2559 C CA . ASP A 1 348 ? -6.828 51.752 40.558 1.00 63.89 348 ASP A CA 1
ATOM 2560 C C . ASP A 1 348 ? -5.367 51.331 40.704 1.00 63.44 348 ASP A C 1
ATOM 2561 O O . ASP A 1 348 ? -4.901 51.044 41.806 1.00 63.17 348 ASP A O 1
ATOM 2566 N N . LEU A 1 349 ? -4.647 51.314 39.590 1.00 63.30 349 LEU A N 1
ATOM 2567 C CA . LEU A 1 349 ? -3.248 50.911 39.588 1.00 63.09 349 LEU A CA 1
ATOM 2568 C C . LEU A 1 349 ? -2.323 51.855 40.350 1.00 63.38 349 LEU A C 1
ATOM 2569 O O . LEU A 1 349 ? -1.324 51.420 40.928 1.00 62.63 349 LEU A O 1
ATOM 2574 N N . GLU A 1 350 ? -2.653 53.143 40.354 1.00 63.57 350 GLU A N 1
ATOM 2575 C CA . GLU A 1 350 ? -1.833 54.132 41.048 1.00 63.08 350 GLU A CA 1
ATOM 2576 C C . GLU A 1 350 ? -1.760 53.820 42.541 1.00 62.99 350 GLU A C 1
ATOM 2577 O O . GLU A 1 350 ? -0.697 53.928 43.154 1.00 63.73 350 GLU A O 1
ATOM 2579 N N . GLU A 1 351 ? -2.890 53.429 43.123 1.00 62.56 351 GLU A N 1
ATOM 2580 C CA . GLU A 1 351 ? -2.938 53.101 44.545 1.00 62.39 351 GLU A CA 1
ATOM 2581 C C . GLU A 1 351 ? -2.469 51.675 44.793 1.00 62.50 351 GLU A C 1
ATOM 2582 O O . GLU A 1 351 ? -1.870 51.381 45.828 1.00 62.58 351 GLU A O 1
ATOM 2584 N N . ALA A 1 352 ? -2.749 50.790 43.842 1.00 61.66 352 ALA A N 1
ATOM 2585 C CA . ALA A 1 352 ? -2.360 49.391 43.961 1.00 61.00 352 ALA A CA 1
ATOM 2586 C C . ALA A 1 352 ? -0.843 49.247 44.000 1.00 60.05 352 ALA A C 1
ATOM 2587 O O . ALA A 1 352 ? -0.309 48.388 44.702 1.00 59.78 352 ALA A O 1
ATOM 2589 N N . PHE A 1 353 ? -0.153 50.091 43.243 1.00 59.35 353 PHE A N 1
ATOM 2590 C CA . PHE A 1 353 ? 1.302 50.046 43.197 1.00 59.87 353 PHE A CA 1
ATOM 2591 C C . PHE A 1 353 ? 1.933 51.248 43.897 1.00 60.89 353 PHE A C 1
ATOM 2592 O O . PHE A 1 353 ? 3.062 51.639 43.595 1.00 60.57 353 PHE A O 1
ATOM 2600 N N . ARG A 1 354 ? 1.197 51.824 44.844 1.00 61.41 354 ARG A N 1
ATOM 2601 C CA . ARG A 1 354 ? 1.692 52.971 45.593 1.00 62.31 354 ARG A CA 1
ATOM 2602 C C . ARG A 1 354 ? 2.788 52.497 46.536 1.00 62.27 354 ARG A C 1
ATOM 2603 O O . ARG A 1 354 ? 2.612 51.518 47.269 1.00 62.48 354 ARG A O 1
ATOM 2605 N N . ASP A 1 355 ? 3.917 53.196 46.518 1.00 61.90 355 ASP A N 1
ATOM 2606 C CA . ASP A 1 355 ? 5.046 52.837 47.364 1.00 61.06 355 ASP A CA 1
ATOM 2607 C C . ASP A 1 355 ? 5.576 51.469 46.932 1.00 60.02 355 ASP A C 1
ATOM 2608 O O . ASP A 1 355 ? 5.888 50.615 47.760 1.00 60.75 355 ASP A O 1
ATOM 2610 N N . VAL A 1 356 ? 5.662 51.278 45.618 1.00 58.11 356 VAL A N 1
ATOM 2611 C CA . VAL A 1 356 ? 6.156 50.041 45.027 1.00 55.34 356 VAL A CA 1
ATOM 2612 C C . VAL A 1 356 ? 7.272 50.396 44.047 1.00 53.62 356 VAL A C 1
ATOM 2613 O O . VAL A 1 356 ? 7.067 51.173 43.114 1.00 53.97 356 VAL A O 1
ATOM 2617 N N . SER A 1 357 ? 8.452 49.823 44.256 1.00 51.15 357 SER A N 1
ATOM 2618 C CA . SER A 1 357 ? 9.592 50.113 43.397 1.00 49.16 357 SER A CA 1
ATOM 2619 C C . SER A 1 357 ? 9.904 48.997 42.411 1.00 48.38 357 SER A C 1
ATOM 2620 O O . SER A 1 357 ? 10.938 49.017 41.739 1.00 48.57 357 SER A O 1
ATOM 2623 N N . GLY A 1 358 ? 9.005 48.027 42.322 1.00 46.58 358 GLY A N 1
ATOM 2624 C CA . GLY A 1 358 ? 9.205 46.922 41.408 1.00 44.63 358 GLY A CA 1
ATOM 2625 C C . GLY A 1 358 ? 7.948 46.090 41.316 1.00 44.70 358 GLY A C 1
ATOM 2626 O O . GLY A 1 358 ? 7.232 45.928 42.306 1.00 45.59 358 GLY A O 1
ATOM 2627 N N . ILE A 1 359 ? 7.670 45.571 40.127 1.00 44.13 359 ILE A N 1
ATOM 2628 C CA . ILE A 1 359 ? 6.487 44.750 39.909 1.00 43.60 359 ILE A CA 1
ATOM 2629 C C . ILE A 1 359 ? 6.888 43.407 39.315 1.00 43.71 359 ILE A C 1
ATOM 2630 O O . ILE A 1 359 ? 7.563 43.340 38.282 1.00 44.26 359 ILE A O 1
ATOM 2635 N N . LEU A 1 360 ? 6.470 42.339 39.983 1.00 42.67 360 LEU A N 1
ATOM 2636 C CA . LEU A 1 360 ? 6.783 40.990 39.548 1.00 40.69 360 LEU A CA 1
ATOM 2637 C C . LEU A 1 360 ? 5.499 40.247 39.199 1.00 39.28 360 LEU A C 1
ATOM 2638 O O . LEU A 1 360 ? 4.535 40.241 39.971 1.00 39.15 360 LEU A O 1
ATOM 2643 N N . VAL A 1 361 ? 5.481 39.638 38.022 1.00 37.84 361 VAL A N 1
ATOM 2644 C CA . VAL A 1 361 ? 4.326 38.867 37.580 1.00 38.64 361 VAL A CA 1
ATOM 2645 C C . VAL A 1 361 ? 4.806 37.426 37.448 1.00 37.58 361 VAL A C 1
ATOM 2646 O O . VAL A 1 361 ? 5.493 37.079 36.490 1.00 38.49 361 VAL A O 1
ATOM 2650 N N . PRO A 1 362 ? 4.466 36.577 38.434 1.00 37.58 362 PRO A N 1
ATOM 2651 C CA . PRO A 1 362 ? 4.827 35.157 38.511 1.00 36.37 362 PRO A CA 1
ATOM 2652 C C . PRO A 1 362 ? 4.019 34.225 37.615 1.00 36.79 362 PRO A C 1
ATOM 2653 O O . PRO A 1 362 ? 3.139 34.660 36.876 1.00 36.62 362 PRO A O 1
ATOM 2657 N N . GLY A 1 363 ? 4.321 32.933 37.709 1.00 35.77 363 GLY A N 1
ATOM 2658 C CA . GLY A 1 363 ? 3.636 31.946 36.898 1.00 36.45 363 GLY A CA 1
ATOM 2659 C C . GLY A 1 363 ? 2.247 31.533 37.345 1.00 36.34 363 GLY A C 1
ATOM 2660 O O . GLY A 1 363 ? 1.799 31.850 38.452 1.00 36.23 363 GLY A O 1
ATOM 2661 N N . GLY A 1 364 ? 1.565 30.811 36.460 1.00 36.44 364 GLY A N 1
ATOM 2662 C CA . GLY A 1 364 ? 0.228 30.333 36.742 1.00 36.84 364 GLY A CA 1
ATOM 2663 C C . GLY A 1 364 ? -0.400 29.715 35.508 1.00 37.86 364 GLY A C 1
ATOM 2664 O O . GLY A 1 364 ? 0.162 29.793 34.418 1.00 36.09 364 GLY A O 1
ATOM 2665 N N . PHE A 1 365 ? -1.558 29.087 35.686 1.00 40.42 365 PHE A N 1
ATOM 2666 C CA . PHE A 1 365 ? -2.296 28.461 34.591 1.00 43.47 365 PHE A CA 1
ATOM 2667 C C . PHE A 1 365 ? -3.738 28.952 34.683 1.00 44.74 365 PHE A C 1
ATOM 2668 O O . PHE A 1 365 ? -4.195 29.326 35.763 1.00 44.84 365 PHE A O 1
ATOM 2676 N N . GLY A 1 366 ? -4.453 28.954 33.561 1.00 44.88 366 GLY A N 1
ATOM 2677 C CA . GLY A 1 366 ? -5.838 29.395 33.587 1.00 46.36 366 GLY A CA 1
ATOM 2678 C C . GLY A 1 366 ? -6.038 30.870 33.282 1.00 48.32 366 GLY A C 1
ATOM 2679 O O . GLY A 1 366 ? -5.150 31.691 33.534 1.00 46.14 366 GLY A O 1
ATOM 2680 N N . VAL A 1 367 ? -7.217 31.201 32.754 1.00 48.35 367 VAL A N 1
ATOM 2681 C CA . VAL A 1 367 ? -7.555 32.575 32.383 1.00 48.37 367 VAL A CA 1
ATOM 2682 C C . VAL A 1 367 ? -7.655 33.513 33.579 1.00 47.98 367 VAL A C 1
ATOM 2683 O O . VAL A 1 367 ? -7.349 34.702 33.474 1.00 46.77 367 VAL A O 1
ATOM 2687 N N . ARG A 1 368 ? -8.096 32.979 34.711 1.00 47.76 368 ARG A N 1
ATOM 2688 C CA . ARG A 1 368 ? -8.239 33.779 35.915 1.00 47.51 368 ARG A CA 1
ATOM 2689 C C . ARG A 1 368 ? -7.063 34.714 36.154 1.00 46.72 368 ARG A C 1
ATOM 2690 O O . ARG A 1 368 ? -5.921 34.274 36.248 1.00 45.74 368 ARG A O 1
ATOM 2698 N N . GLY A 1 369 ? -7.360 36.007 36.245 1.00 46.34 369 GLY A N 1
ATOM 2699 C CA . GLY A 1 369 ? -6.338 37.001 36.507 1.00 45.57 369 GLY A CA 1
ATOM 2700 C C . GLY A 1 369 ? -5.442 37.425 35.361 1.00 44.34 369 GLY A C 1
ATOM 2701 O O . GLY A 1 369 ? -4.629 38.332 35.533 1.00 44.25 369 GLY A O 1
ATOM 2702 N N . ILE A 1 370 ? -5.577 36.790 34.201 1.00 44.05 370 ILE A N 1
ATOM 2703 C CA . ILE A 1 370 ? -4.742 37.136 33.049 1.00 43.22 370 ILE A CA 1
ATOM 2704 C C . ILE A 1 370 ? -4.839 38.608 32.654 1.00 42.83 370 ILE A C 1
ATOM 2705 O O . ILE A 1 370 ? -3.829 39.314 32.580 1.00 41.95 370 ILE A O 1
ATOM 2710 N N . GLU A 1 371 ? -6.056 39.072 32.404 1.00 42.47 371 GLU A N 1
ATOM 2711 C CA . GLU A 1 371 ? -6.257 40.458 32.010 1.00 41.63 371 GLU A CA 1
ATOM 2712 C C . GLU A 1 371 ? -5.774 41.408 33.101 1.00 41.31 371 GLU A C 1
ATOM 2713 O O . GLU A 1 371 ? -5.332 42.518 32.816 1.00 41.73 371 GLU A O 1
ATOM 2719 N N . GLY A 1 372 ? -5.853 40.965 34.351 1.00 41.56 372 GLY A N 1
ATOM 2720 C CA . GLY A 1 372 ? -5.400 41.794 35.456 1.00 41.06 372 GLY A CA 1
ATOM 2721 C C . GLY A 1 372 ? -3.888 41.935 35.438 1.00 41.80 372 GLY A C 1
ATOM 2722 O O . GLY A 1 372 ? -3.344 43.005 35.726 1.00 42.31 372 GLY A O 1
ATOM 2723 N N . LYS A 1 373 ? -3.206 40.844 35.108 1.00 41.34 373 LYS A N 1
ATOM 2724 C CA . LYS A 1 373 ? -1.753 40.841 35.032 1.00 40.85 373 LYS A CA 1
ATOM 2725 C C . LYS A 1 373 ? -1.335 41.735 33.860 1.00 41.10 373 LYS A C 1
ATOM 2726 O O . LYS A 1 373 ? -0.381 42.511 33.961 1.00 39.36 373 LYS A O 1
ATOM 2732 N N . VAL A 1 374 ? -2.062 41.613 32.750 1.00 41.90 374 VAL A N 1
ATOM 2733 C CA . VAL A 1 374 ? -1.793 42.407 31.554 1.00 42.26 374 VAL A CA 1
ATOM 2734 C C . VAL A 1 374 ? -1.715 43.887 31.909 1.00 42.37 374 VAL A C 1
ATOM 2735 O O . VAL A 1 374 ? -0.830 44.601 31.443 1.00 42.92 374 VAL A O 1
ATOM 2739 N N . ARG A 1 375 ? -2.645 44.340 32.744 1.00 42.90 375 ARG A N 1
ATOM 2740 C CA . ARG A 1 375 ? -2.676 45.735 33.164 1.00 43.09 375 ARG A CA 1
ATOM 2741 C C . ARG A 1 375 ? -1.446 46.085 33.996 1.00 43.98 375 ARG A C 1
ATOM 2742 O O . ARG A 1 375 ? -0.879 47.170 33.847 1.00 44.44 375 ARG A O 1
ATOM 2744 N N . ALA A 1 376 ? -1.020 45.168 34.863 1.00 43.50 376 ALA A N 1
ATOM 2745 C CA . ALA A 1 376 ? 0.151 45.424 35.695 1.00 44.37 376 ALA A CA 1
ATOM 2746 C C . ALA A 1 376 ? 1.386 45.600 34.824 1.00 44.72 376 ALA A C 1
ATOM 2747 O O . ALA A 1 376 ? 2.224 46.465 35.081 1.00 44.99 376 ALA A O 1
ATOM 2749 N N . ALA A 1 377 ? 1.495 44.776 33.789 1.00 46.37 377 ALA A N 1
ATOM 2750 C CA . ALA A 1 377 ? 2.630 44.843 32.880 1.00 47.18 377 ALA A CA 1
ATOM 2751 C C . ALA A 1 377 ? 2.638 46.178 32.139 1.00 48.57 377 ALA A C 1
ATOM 2752 O O . ALA A 1 377 ? 3.653 46.875 32.105 1.00 48.43 377 ALA A O 1
ATOM 2754 N N . GLN A 1 378 ? 1.503 46.527 31.541 1.00 50.14 378 GLN A N 1
ATOM 2755 C CA . GLN A 1 378 ? 1.391 47.784 30.815 1.00 50.94 378 GLN A CA 1
ATOM 2756 C C . GLN A 1 378 ? 1.789 48.927 31.736 1.00 51.59 378 GLN A C 1
ATOM 2757 O O . GLN A 1 378 ? 2.604 49.773 31.375 1.00 50.42 378 GLN A O 1
ATOM 2763 N N . TYR A 1 379 ? 1.214 48.939 32.933 1.00 52.06 379 TYR A N 1
ATOM 2764 C CA . TYR A 1 379 ? 1.511 49.983 33.901 1.00 54.10 379 TYR A CA 1
ATOM 2765 C C . TYR A 1 379 ? 2.993 50.022 34.253 1.00 54.71 379 TYR A C 1
ATOM 2766 O O . TYR A 1 379 ? 3.559 51.097 34.462 1.00 54.71 379 TYR A O 1
ATOM 2775 N N . ALA A 1 380 ? 3.623 48.854 34.310 1.00 53.95 380 ALA A N 1
ATOM 2776 C CA . ALA A 1 380 ? 5.041 48.779 34.642 1.00 53.39 380 ALA A CA 1
ATOM 2777 C C . ALA A 1 380 ? 5.926 49.182 33.469 1.00 52.35 380 ALA A C 1
ATOM 2778 O O . ALA A 1 380 ? 7.064 49.606 33.662 1.00 51.31 380 ALA A O 1
ATOM 2780 N N . ARG A 1 381 ? 5.408 49.045 32.253 1.00 51.56 381 ARG A N 1
ATOM 2781 C CA . ARG A 1 381 ? 6.179 49.399 31.068 1.00 51.54 381 ARG A CA 1
ATOM 2782 C C . ARG A 1 381 ? 6.133 50.899 30.804 1.00 52.88 381 ARG A C 1
ATOM 2783 O O . ARG A 1 381 ? 7.139 51.511 30.438 1.00 53.52 381 ARG A O 1
ATOM 2791 N N . GLU A 1 382 ? 4.960 51.490 31.001 1.00 53.55 382 GLU A N 1
ATOM 2792 C CA . GLU A 1 382 ? 4.781 52.915 30.766 1.00 54.13 382 GLU A CA 1
ATOM 2793 C C . GLU A 1 382 ? 5.352 53.779 31.884 1.00 53.49 382 GLU A C 1
ATOM 2794 O O . GLU A 1 382 ? 6.001 54.786 31.618 1.00 54.04 382 GLU A O 1
ATOM 2800 N N . ARG A 1 383 ? 5.118 53.380 33.130 1.00 54.21 383 ARG A N 1
ATOM 2801 C CA . ARG A 1 383 ? 5.603 54.142 34.276 1.00 53.35 383 ARG A CA 1
ATOM 2802 C C . ARG A 1 383 ? 7.060 53.867 34.627 1.00 52.67 383 ARG A C 1
ATOM 2803 O O . ARG A 1 383 ? 7.510 54.209 35.718 1.00 52.62 383 ARG A O 1
ATOM 2811 N N . LYS A 1 384 ? 7.790 53.254 33.703 1.00 51.30 384 LYS A N 1
ATOM 2812 C CA . LYS A 1 384 ? 9.204 52.942 33.910 1.00 51.70 384 LYS A CA 1
ATOM 2813 C C . LYS A 1 384 ? 9.487 52.303 35.271 1.00 51.25 384 LYS A C 1
ATOM 2814 O O . LYS A 1 384 ? 10.424 52.688 35.970 1.00 51.07 384 LYS A O 1
ATOM 2820 N N . ILE A 1 385 ? 8.672 51.324 35.641 1.00 49.95 385 ILE A N 1
ATOM 2821 C CA . ILE A 1 385 ? 8.839 50.632 36.911 1.00 48.48 385 ILE A CA 1
ATOM 2822 C C . ILE A 1 385 ? 9.474 49.271 36.650 1.00 46.57 385 ILE A C 1
ATOM 2823 O O . ILE A 1 385 ? 9.034 48.541 35.764 1.00 46.45 385 ILE A O 1
ATOM 2828 N N . PRO A 1 386 ? 10.526 48.918 37.410 1.00 45.12 386 PRO A N 1
ATOM 2829 C CA . PRO A 1 386 ? 11.197 47.626 37.229 1.00 44.60 386 PRO A CA 1
ATOM 2830 C C . PRO A 1 386 ? 10.182 46.495 37.102 1.00 42.40 386 PRO A C 1
ATOM 2831 O O . PRO A 1 386 ? 9.243 46.396 37.897 1.00 41.87 386 PRO A O 1
ATOM 2835 N N . TYR A 1 387 ? 10.374 45.650 36.095 1.00 39.92 387 TYR A N 1
ATOM 2836 C CA . TYR A 1 387 ? 9.456 44.551 35.845 1.00 39.69 387 TYR A CA 1
ATOM 2837 C C . TYR A 1 387 ? 10.142 43.207 35.636 1.00 39.07 387 TYR A C 1
ATOM 2838 O O . TYR A 1 387 ? 11.060 43.081 34.822 1.00 40.12 387 TYR A O 1
ATOM 2847 N N . LEU A 1 388 ? 9.690 42.203 36.379 1.00 37.46 388 LEU A N 1
ATOM 2848 C CA . LEU A 1 388 ? 10.232 40.859 36.245 1.00 36.56 388 LEU A CA 1
ATOM 2849 C C . LEU A 1 388 ? 9.059 39.915 36.025 1.00 35.14 388 LEU A C 1
ATOM 2850 O O . LEU A 1 388 ? 8.152 39.831 36.858 1.00 36.30 388 LEU A O 1
ATOM 2855 N N . GLY A 1 389 ? 9.075 39.224 34.891 1.00 33.40 389 GLY A N 1
ATOM 2856 C CA . GLY A 1 389 ? 8.014 38.292 34.566 1.00 33.14 389 GLY A CA 1
ATOM 2857 C C . GLY A 1 389 ? 8.567 36.887 34.488 1.00 33.66 389 GLY A C 1
ATOM 2858 O O . GLY A 1 389 ? 9.521 36.626 33.751 1.00 34.66 389 GLY A O 1
ATOM 2859 N N . ILE A 1 390 ? 7.972 35.977 35.251 1.00 33.64 390 ILE A N 1
ATOM 2860 C CA . ILE A 1 390 ? 8.425 34.591 35.278 1.00 33.49 390 ILE A CA 1
ATOM 2861 C C . ILE A 1 390 ? 7.437 33.685 34.563 1.00 32.93 390 ILE A C 1
ATOM 2862 O O . ILE A 1 390 ? 6.266 33.620 34.930 1.00 32.96 390 ILE A O 1
ATOM 2867 N N . CYS A 1 391 ? 7.925 32.979 33.550 1.00 32.05 391 CYS A N 1
ATOM 2868 C CA . CYS A 1 391 ? 7.096 32.080 32.757 1.00 35.08 391 CYS A CA 1
ATOM 2869 C C . CYS A 1 391 ? 5.831 32.793 32.260 1.00 34.85 391 CYS A C 1
ATOM 2870 O O . CYS A 1 391 ? 5.880 33.502 31.260 1.00 35.06 391 CYS A O 1
ATOM 2873 N N . LEU A 1 392 ? 4.703 32.613 32.945 1.00 35.45 392 LEU A N 1
ATOM 2874 C CA . LEU A 1 392 ? 3.472 33.293 32.535 1.00 34.37 392 LEU A CA 1
ATOM 2875 C C . LEU A 1 392 ? 3.761 34.794 32.518 1.00 35.37 392 LEU A C 1
ATOM 2876 O O . LEU A 1 392 ? 3.189 35.544 31.726 1.00 35.49 392 LEU A O 1
ATOM 2881 N N . GLY A 1 393 ? 4.658 35.225 33.401 1.00 34.53 393 GLY A N 1
ATOM 2882 C CA . GLY A 1 393 ? 5.016 36.627 33.471 1.00 35.14 393 GLY A CA 1
ATOM 2883 C C . GLY A 1 393 ? 5.545 37.153 32.146 1.00 36.39 393 GLY A C 1
ATOM 2884 O O . GLY A 1 393 ? 5.297 38.304 31.783 1.00 36.92 393 GLY A O 1
ATOM 2885 N N . LEU A 1 394 ? 6.285 36.314 31.426 1.00 36.11 394 LEU A N 1
ATOM 2886 C CA . LEU A 1 394 ? 6.833 36.703 30.134 1.00 35.69 394 LEU A CA 1
ATOM 2887 C C . LEU A 1 394 ? 5.734 36.702 29.091 1.00 35.95 394 LEU A C 1
ATOM 2888 O O . LEU A 1 394 ? 5.649 37.600 28.257 1.00 37.44 394 LEU A O 1
ATOM 2893 N N . GLN A 1 395 ? 4.898 35.677 29.135 1.00 34.53 395 GLN A N 1
ATOM 2894 C CA . GLN A 1 395 ? 3.814 35.556 28.186 1.00 33.78 395 GLN A CA 1
ATOM 2895 C C . GLN A 1 395 ? 2.871 36.743 28.316 1.00 35.06 395 GLN A C 1
ATOM 2896 O O . GLN A 1 395 ? 2.325 37.233 27.326 1.00 34.54 395 GLN A O 1
ATOM 2902 N N . ILE A 1 396 ? 2.695 37.212 29.543 1.00 34.38 396 ILE A N 1
ATOM 2903 C CA . ILE A 1 396 ? 1.842 38.356 29.794 1.00 34.83 396 ILE A CA 1
ATOM 2904 C C . ILE A 1 396 ? 2.448 39.575 29.115 1.00 35.81 396 ILE A C 1
ATOM 2905 O O . ILE A 1 396 ? 1.777 40.276 28.351 1.00 35.89 396 ILE A O 1
ATOM 2910 N N . ALA A 1 397 ? 3.726 39.810 29.394 1.00 34.61 397 ALA A N 1
ATOM 2911 C CA . ALA A 1 397 ? 4.447 40.942 28.831 1.00 34.24 397 ALA A CA 1
ATOM 2912 C C . ALA A 1 397 ? 4.388 40.938 27.303 1.00 33.54 397 ALA A C 1
ATOM 2913 O O . ALA A 1 397 ? 4.220 41.989 26.686 1.00 34.43 397 ALA A O 1
ATOM 2915 N N . VAL A 1 398 ? 4.538 39.759 26.707 1.00 31.71 398 VAL A N 1
ATOM 2916 C CA . VAL A 1 398 ? 4.495 39.599 25.256 1.00 33.49 398 VAL A CA 1
ATOM 2917 C C . VAL A 1 398 ? 3.098 39.948 24.750 1.00 35.44 398 VAL A C 1
ATOM 2918 O O . VAL A 1 398 ? 2.933 40.575 23.700 1.00 34.82 398 VAL A O 1
ATOM 2922 N N . ILE A 1 399 ? 2.092 39.532 25.507 1.00 35.37 399 ILE A N 1
ATOM 2923 C CA . ILE A 1 399 ? 0.718 39.811 25.149 1.00 36.48 399 ILE A CA 1
ATOM 2924 C C . ILE A 1 399 ? 0.430 41.310 25.258 1.00 37.96 399 ILE A C 1
ATOM 2925 O O . ILE A 1 399 ? -0.151 41.902 24.343 1.00 37.30 399 ILE A O 1
ATOM 2930 N N . GLU A 1 400 ? 0.851 41.931 26.358 1.00 39.85 400 GLU A N 1
ATOM 2931 C CA . GLU A 1 400 ? 0.599 43.358 26.551 1.00 40.94 400 GLU A CA 1
ATOM 2932 C C . GLU A 1 400 ? 1.349 44.199 25.529 1.00 42.46 400 GLU A C 1
ATOM 2933 O O . GLU A 1 400 ? 0.837 45.212 25.056 1.00 42.06 400 GLU A O 1
ATOM 2939 N N . PHE A 1 401 ? 2.563 43.778 25.194 1.00 42.33 401 PHE A N 1
ATOM 2940 C CA . PHE A 1 401 ? 3.366 44.497 24.219 1.00 43.06 401 PHE A CA 1
ATOM 2941 C C . PHE A 1 401 ? 2.733 44.352 22.843 1.00 43.33 401 PHE A C 1
ATOM 2942 O O . PHE A 1 401 ? 2.660 45.313 22.074 1.00 43.05 401 PHE A O 1
ATOM 2950 N N . ALA A 1 402 ? 2.288 43.138 22.538 1.00 41.48 402 ALA A N 1
ATOM 2951 C CA . ALA A 1 402 ? 1.668 42.848 21.254 1.00 42.64 402 ALA A CA 1
ATOM 2952 C C . ALA A 1 402 ? 0.456 43.744 21.030 1.00 43.27 402 ALA A C 1
ATOM 2953 O O . ALA A 1 402 ? 0.292 44.332 19.955 1.00 43.84 402 ALA A O 1
ATOM 2955 N N . ARG A 1 403 ? -0.382 43.849 22.058 1.00 43.44 403 ARG A N 1
ATOM 2956 C CA . ARG A 1 403 ? -1.589 44.664 21.988 1.00 43.11 403 ARG A CA 1
ATOM 2957 C C . ARG A 1 403 ? -1.339 46.165 21.926 1.00 43.44 403 ARG A C 1
ATOM 2958 O O . ARG A 1 403 ? -1.774 46.831 20.988 1.00 45.32 403 ARG A O 1
ATOM 2966 N N . ASN A 1 404 ? -0.631 46.688 22.925 1.00 43.46 404 ASN A N 1
ATOM 2967 C CA . ASN A 1 404 ? -0.401 48.124 23.032 1.00 43.85 404 ASN A CA 1
ATOM 2968 C C . ASN A 1 404 ? 0.817 48.779 22.382 1.00 44.97 404 ASN A C 1
ATOM 2969 O O . ASN A 1 404 ? 0.958 50.001 22.449 1.00 46.29 404 ASN A O 1
ATOM 2974 N N . VAL A 1 405 ? 1.689 47.999 21.753 1.00 45.11 405 VAL A N 1
ATOM 2975 C CA . VAL A 1 405 ? 2.860 48.575 21.101 1.00 44.35 405 VAL A CA 1
ATOM 2976 C C . VAL A 1 405 ? 2.926 48.151 19.645 1.00 45.12 405 VAL A C 1
ATOM 2977 O O . VAL A 1 405 ? 3.374 48.917 18.790 1.00 47.66 405 VAL A O 1
ATOM 2981 N N . ALA A 1 406 ? 2.481 46.931 19.362 1.00 43.61 406 ALA A N 1
ATOM 2982 C CA . ALA A 1 406 ? 2.482 46.416 17.995 1.00 43.03 406 ALA A CA 1
ATOM 2983 C C . ALA A 1 406 ? 1.073 46.512 17.413 1.00 43.34 406 ALA A C 1
ATOM 2984 O O . ALA A 1 406 ? 0.809 46.052 16.299 1.00 43.05 406 ALA A O 1
ATOM 2986 N N . GLY A 1 407 ? 0.170 47.101 18.189 1.00 43.38 407 GLY A N 1
ATOM 2987 C CA . GLY A 1 407 ? -1.199 47.267 17.748 1.00 43.71 407 GLY A CA 1
ATOM 2988 C C . GLY A 1 407 ? -1.899 45.996 17.309 1.00 44.54 407 GLY A C 1
ATOM 2989 O O . GLY A 1 407 ? -2.798 46.051 16.476 1.00 44.98 407 GLY A O 1
ATOM 2990 N N . LEU A 1 408 ? -1.497 44.847 17.845 1.00 44.27 408 LEU A N 1
ATOM 2991 C CA . LEU A 1 408 ? -2.156 43.596 17.476 1.00 44.16 408 LEU A CA 1
ATOM 2992 C C . LEU A 1 408 ? -3.378 43.434 18.373 1.00 44.93 408 LEU A C 1
ATOM 2993 O O . LEU A 1 408 ? -3.326 42.744 19.389 1.00 44.66 408 LEU A O 1
ATOM 2998 N N . LYS A 1 409 ? -4.477 44.077 17.995 1.00 44.01 409 LYS A N 1
ATOM 2999 C CA . LYS A 1 409 ? -5.700 44.024 18.785 1.00 44.42 409 LYS A CA 1
ATOM 3000 C C . LYS A 1 409 ? -6.174 42.603 19.083 1.00 42.60 409 LYS A C 1
ATOM 3001 O O . LYS A 1 409 ? -6.176 41.733 18.213 1.00 43.15 409 LYS A O 1
ATOM 3007 N N . GLY A 1 410 ? -6.569 42.378 20.330 1.00 42.78 410 GLY A N 1
ATOM 3008 C CA . GLY A 1 410 ? -7.052 41.070 20.731 1.00 42.72 410 GLY A CA 1
ATOM 3009 C C . GLY A 1 410 ? -5.970 40.023 20.918 1.00 41.72 410 GLY A C 1
ATOM 3010 O O . GLY A 1 410 ? -6.267 38.871 21.235 1.00 42.99 410 GLY A O 1
ATOM 3011 N N . ALA A 1 411 ? -4.715 40.408 20.717 1.00 39.96 411 ALA A N 1
ATOM 3012 C CA . ALA A 1 411 ? -3.615 39.465 20.884 1.00 39.79 411 ALA A CA 1
ATOM 3013 C C . ALA A 1 411 ? -3.789 38.732 22.211 1.00 37.84 411 ALA A C 1
ATOM 3014 O O . ALA A 1 411 ? -4.339 39.281 23.168 1.00 38.29 411 ALA A O 1
ATOM 3016 N N . ASN A 1 412 ? -3.325 37.491 22.266 1.00 37.94 412 ASN A N 1
ATOM 3017 C CA . ASN A 1 412 ? -3.443 36.707 23.486 1.00 37.78 412 ASN A CA 1
ATOM 3018 C C . ASN A 1 412 ? -2.743 35.368 23.311 1.00 37.59 412 ASN A C 1
ATOM 3019 O O . ASN A 1 412 ? -2.090 35.108 22.295 1.00 35.65 412 ASN A O 1
ATOM 3024 N N . SER A 1 413 ? -2.880 34.528 24.329 1.00 36.78 413 SER A N 1
ATOM 3025 C CA . SER A 1 413 ? -2.337 33.186 24.290 1.00 36.43 413 SER A CA 1
ATOM 3026 C C . SER A 1 413 ? -3.547 32.311 24.012 1.00 35.17 413 SER A C 1
ATOM 3027 O O . SER A 1 413 ? -4.641 32.606 24.487 1.00 35.86 413 SER A O 1
ATOM 3030 N N . THR A 1 414 ? -3.357 31.247 23.242 1.00 35.10 414 THR A N 1
ATOM 3031 C CA . THR A 1 414 ? -4.452 30.343 22.933 1.00 35.51 414 THR A CA 1
ATOM 3032 C C . THR A 1 414 ? -4.895 29.598 24.193 1.00 36.75 414 THR A C 1
ATOM 3033 O O . THR A 1 414 ? -5.918 28.923 24.187 1.00 37.58 414 THR A O 1
ATOM 3037 N N . GLU A 1 415 ? -4.126 29.735 25.275 1.00 37.92 415 GLU A N 1
ATOM 3038 C CA . GLU A 1 415 ? -4.461 29.089 26.546 1.00 36.28 415 GLU A CA 1
ATOM 3039 C C . GLU A 1 415 ? -5.654 29.814 27.140 1.00 37.20 415 GLU A C 1
ATOM 3040 O O . GLU A 1 415 ? -6.514 29.208 27.771 1.00 37.52 415 GLU A O 1
ATOM 3046 N N . PHE A 1 416 ? -5.699 31.124 26.926 1.00 37.72 416 PHE A N 1
ATOM 3047 C CA . PHE A 1 416 ? -6.766 31.949 27.473 1.00 37.85 416 PHE A CA 1
ATOM 3048 C C . PHE A 1 416 ? -7.847 32.272 26.453 1.00 37.70 416 PHE A C 1
ATOM 3049 O O . PHE A 1 416 ? -9.015 32.411 26.806 1.00 38.01 416 PHE A O 1
ATOM 3057 N N . ASP A 1 417 ? -7.453 32.403 25.192 1.00 37.37 417 ASP A N 1
ATOM 3058 C CA . ASP A 1 417 ? -8.402 32.671 24.112 1.00 36.68 417 ASP A CA 1
ATOM 3059 C C . ASP A 1 417 ? -7.965 31.840 22.914 1.00 35.35 417 ASP A C 1
ATOM 3060 O O . ASP A 1 417 ? -7.146 32.271 22.118 1.00 34.36 417 ASP A O 1
ATOM 3065 N N . PRO A 1 418 ? -8.496 30.621 22.788 1.00 36.14 418 PRO A N 1
ATOM 3066 C CA . PRO A 1 418 ? -8.142 29.735 21.675 1.00 38.35 418 PRO A CA 1
ATOM 3067 C C . PRO A 1 418 ? -8.482 30.317 20.310 1.00 38.87 418 PRO A C 1
ATOM 3068 O O . PRO A 1 418 ? -7.966 29.866 19.288 1.00 39.51 418 PRO A O 1
ATOM 3072 N N . HIS A 1 419 ? -9.335 31.334 20.298 1.00 38.99 419 HIS A N 1
ATOM 3073 C CA . HIS A 1 419 ? -9.763 31.928 19.042 1.00 38.46 419 HIS A CA 1
ATOM 3074 C C . HIS A 1 419 ? -9.263 33.341 18.761 1.00 37.06 419 HIS A C 1
ATOM 3075 O O . HIS A 1 419 ? -9.782 34.014 17.878 1.00 38.05 419 HIS A O 1
ATOM 3082 N N . THR A 1 420 ? -8.263 33.796 19.507 1.00 35.26 420 THR A N 1
ATOM 3083 C CA . THR A 1 420 ? -7.707 35.129 19.285 1.00 35.15 420 THR A CA 1
ATOM 3084 C C . THR A 1 420 ? -7.197 35.221 17.844 1.00 35.79 420 THR A C 1
ATOM 3085 O O . THR A 1 420 ? -6.709 34.239 17.296 1.00 35.26 420 THR A O 1
ATOM 3089 N N . PRO A 1 421 ? -7.315 36.399 17.208 1.00 38.00 421 PRO A N 1
ATOM 3090 C CA . PRO A 1 421 ? -6.845 36.574 15.827 1.00 37.23 421 PRO A CA 1
ATOM 3091 C C . PRO A 1 421 ? -5.323 36.708 15.756 1.00 38.93 421 PRO A C 1
ATOM 3092 O O . PRO A 1 421 ? -4.735 36.753 14.671 1.00 38.82 421 PRO A O 1
ATOM 3096 N N . HIS A 1 422 ? -4.690 36.783 16.921 1.00 38.83 422 HIS A N 1
ATOM 3097 C CA . HIS A 1 422 ? -3.244 36.909 16.993 1.00 37.82 422 HIS A CA 1
ATOM 3098 C C . HIS A 1 422 ? -2.696 36.056 18.131 1.00 36.74 422 HIS A C 1
ATOM 3099 O O . HIS A 1 422 ? -2.471 36.543 19.243 1.00 33.98 422 HIS A O 1
ATOM 3106 N N . PRO A 1 423 ? -2.485 34.760 17.867 1.00 35.93 423 PRO A N 1
ATOM 3107 C CA . PRO A 1 423 ? -1.958 33.860 18.895 1.00 36.33 423 PRO A CA 1
ATOM 3108 C C . PRO A 1 423 ? -0.458 34.089 19.094 1.00 34.92 423 PRO A C 1
ATOM 3109 O O . PRO A 1 423 ? 0.363 33.286 18.662 1.00 35.22 423 PRO A O 1
ATOM 3113 N N . VAL A 1 424 ? -0.102 35.197 19.738 1.00 35.96 424 VAL A N 1
ATOM 3114 C CA . VAL A 1 424 ? 1.307 35.504 19.965 1.00 37.11 424 VAL A CA 1
ATOM 3115 C C . VAL A 1 424 ? 1.952 34.497 20.917 1.00 37.93 424 VAL A C 1
ATOM 3116 O O . VAL A 1 424 ? 3.173 34.473 21.072 1.00 37.99 424 VAL A O 1
ATOM 3120 N N . ILE A 1 425 ? 1.116 33.681 21.556 1.00 37.35 425 ILE A N 1
ATOM 3121 C CA . ILE A 1 425 ? 1.567 32.635 22.473 1.00 38.01 425 ILE A CA 1
ATOM 3122 C C . ILE A 1 425 ? 0.653 31.455 22.201 1.00 37.30 425 ILE A C 1
ATOM 3123 O O . ILE A 1 425 ? -0.565 31.592 22.234 1.00 36.98 425 ILE A O 1
ATOM 3128 N N . ASP A 1 426 ? 1.247 30.302 21.915 1.00 37.74 426 ASP A N 1
ATOM 3129 C CA . ASP A 1 426 ? 0.480 29.117 21.563 1.00 39.76 426 ASP A CA 1
ATOM 3130 C C . ASP A 1 426 ? 1.249 27.850 21.952 1.00 39.43 426 ASP A C 1
ATOM 3131 O O . ASP A 1 426 ? 2.336 27.941 22.511 1.00 41.91 426 ASP A O 1
ATOM 3136 N N . LEU A 1 427 ? 0.691 26.678 21.656 1.00 40.78 427 LEU A N 1
ATOM 3137 C CA . LEU A 1 427 ? 1.364 25.416 21.972 1.00 42.35 427 LEU A CA 1
ATOM 3138 C C . LEU A 1 427 ? 2.671 25.298 21.190 1.00 43.20 427 LEU A C 1
ATOM 3139 O O . LEU A 1 427 ? 2.966 26.120 20.323 1.00 41.18 427 LEU A O 1
ATOM 3144 N N . MET A 1 428 ? 3.440 24.260 21.506 1.00 43.41 428 MET A N 1
ATOM 3145 C CA . MET A 1 428 ? 4.707 23.985 20.835 1.00 43.93 428 MET A CA 1
ATOM 3146 C C . MET A 1 428 ? 4.472 23.925 19.324 1.00 44.67 428 MET A C 1
ATOM 3147 O O . MET A 1 428 ? 3.666 23.129 18.850 1.00 42.65 428 MET A O 1
ATOM 3152 N N . PRO A 1 429 ? 5.164 24.778 18.550 1.00 46.18 429 PRO A N 1
ATOM 3153 C CA . PRO A 1 429 ? 5.006 24.787 17.091 1.00 46.94 429 PRO A CA 1
ATOM 3154 C C . PRO A 1 429 ? 5.168 23.376 16.519 1.00 47.99 429 PRO A C 1
ATOM 3155 O O . PRO A 1 429 ? 6.148 22.690 16.816 1.00 46.80 429 PRO A O 1
ATOM 3159 N N . GLU A 1 430 ? 4.203 22.954 15.705 1.00 48.31 430 GLU A N 1
ATOM 3160 C CA . GLU A 1 430 ? 4.212 21.620 15.103 1.00 50.11 430 GLU A CA 1
ATOM 3161 C C . GLU A 1 430 ? 5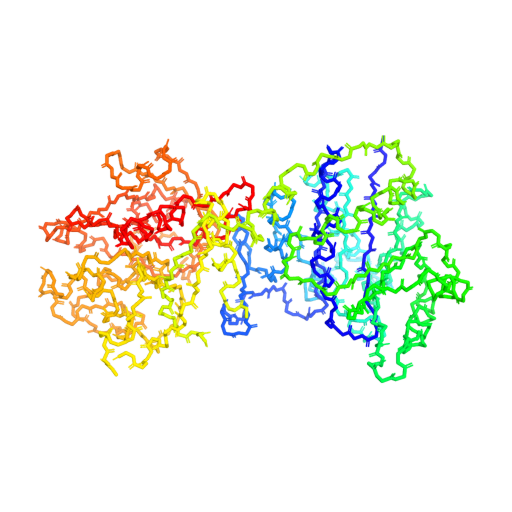.531 21.247 14.434 1.00 51.28 430 GLU A C 1
ATOM 3162 O O . GLU A 1 430 ? 5.948 20.088 14.466 1.00 51.63 430 GLU A O 1
ATOM 3164 N N . GLN A 1 431 ? 6.185 22.229 13.828 1.00 52.76 431 GLN A N 1
ATOM 3165 C CA . GLN A 1 431 ? 7.450 21.989 13.144 1.00 55.42 431 GLN A CA 1
ATOM 3166 C C . GLN A 1 431 ? 8.552 21.615 14.132 1.00 55.28 431 GLN A C 1
ATOM 3167 O O . GLN A 1 431 ? 9.348 20.708 13.880 1.00 55.91 431 GLN A O 1
ATOM 3173 N N . LEU A 1 432 ? 8.581 22.314 15.262 1.00 54.32 432 LEU A N 1
ATOM 3174 C CA . LEU A 1 432 ? 9.596 22.099 16.286 1.00 52.89 432 LEU A CA 1
ATOM 3175 C C . LEU A 1 432 ? 9.296 20.949 17.235 1.00 53.14 432 LEU A C 1
ATOM 3176 O O . LEU A 1 432 ? 10.064 20.689 18.160 1.00 52.89 432 LEU A O 1
ATOM 3181 N N . GLU A 1 433 ? 8.185 20.260 17.007 1.00 54.00 433 GLU A N 1
ATOM 3182 C CA . GLU A 1 433 ? 7.802 19.152 17.872 1.00 55.45 433 GLU A CA 1
ATOM 3183 C C . GLU A 1 433 ? 8.472 17.847 17.456 1.00 56.72 433 GLU A C 1
ATOM 3184 O O . GLU A 1 433 ? 9.035 17.747 16.367 1.00 57.81 433 GLU A O 1
ATOM 3190 N N . VAL A 1 434 ? 8.413 16.853 18.337 1.00 57.38 434 VAL A N 1
ATOM 3191 C CA . VAL A 1 434 ? 9.008 15.549 18.078 1.00 58.26 434 VAL A CA 1
ATOM 3192 C C . VAL A 1 434 ? 7.959 14.459 18.268 1.00 59.15 434 VAL A C 1
ATOM 3193 O O . VAL A 1 434 ? 7.867 13.560 17.405 1.00 60.46 434 VAL A O 1
ATOM 3197 N N . GLY A 1 438 ? 5.106 15.387 22.434 1.00 55.59 438 GLY A N 1
ATOM 3198 C CA . GLY A 1 438 ? 3.936 15.683 21.553 1.00 55.47 438 GLY A CA 1
ATOM 3199 C C . GLY A 1 438 ? 3.074 16.769 22.163 1.00 56.57 438 GLY A C 1
ATOM 3200 O O . GLY A 1 438 ? 3.074 17.911 21.699 1.00 58.19 438 GLY A O 1
ATOM 3201 N N . GLY A 1 439 ? 2.326 16.408 23.199 1.00 55.75 439 GLY A N 1
ATOM 3202 C CA . GLY A 1 439 ? 1.486 17.374 23.887 1.00 53.55 439 GLY A CA 1
ATOM 3203 C C . GLY A 1 439 ? 1.977 17.453 25.324 1.00 52.44 439 GLY A C 1
ATOM 3204 O O . GLY A 1 439 ? 1.196 17.590 26.270 1.00 52.21 439 GLY A O 1
ATOM 3205 N N . THR A 1 440 ? 3.293 17.355 25.479 1.00 48.91 440 THR A N 1
ATOM 3206 C CA . THR A 1 440 ? 3.927 17.393 26.785 1.00 45.87 440 THR A CA 1
ATOM 3207 C C . THR A 1 440 ? 4.573 18.745 27.015 1.00 44.82 440 THR A C 1
ATOM 3208 O O . THR A 1 440 ? 4.962 19.422 26.062 1.00 44.92 440 THR A O 1
ATOM 3212 N N . MET A 1 441 ? 4.699 19.140 28.276 1.00 41.96 441 MET A N 1
ATOM 3213 C CA . MET A 1 441 ? 5.321 20.425 28.589 1.00 41.42 441 MET A CA 1
ATOM 3214 C C . MET A 1 441 ? 6.833 20.311 28.492 1.00 39.72 441 MET A C 1
ATOM 3215 O O . MET A 1 441 ? 7.379 19.217 28.381 1.00 39.25 441 MET A O 1
ATOM 3220 N N . ARG A 1 442 ? 7.498 21.460 28.516 1.00 39.83 442 ARG A N 1
ATOM 3221 C CA . ARG A 1 442 ? 8.952 21.503 28.525 1.00 37.20 442 ARG A CA 1
ATOM 3222 C C . ARG A 1 442 ? 9.200 21.501 30.026 1.00 36.03 442 ARG A C 1
ATOM 3223 O O . ARG A 1 442 ? 8.712 22.381 30.737 1.00 34.08 442 ARG A O 1
ATOM 3231 N N . LEU A 1 443 ? 9.938 20.507 30.504 1.00 36.00 443 LEU A N 1
ATOM 3232 C CA . LEU A 1 443 ? 10.230 20.363 31.926 1.00 36.59 443 LEU A CA 1
ATOM 3233 C C . LEU A 1 443 ? 11.723 20.217 32.179 1.00 37.30 443 LEU A C 1
ATOM 3234 O O . LEU A 1 443 ? 12.449 19.693 31.334 1.00 38.78 443 LEU A O 1
ATOM 3239 N N . GLY A 1 444 ? 12.173 20.672 33.346 1.00 35.71 444 GLY A N 1
ATOM 3240 C CA . GLY A 1 444 ? 13.574 20.559 33.701 1.00 35.44 444 GLY A CA 1
ATOM 3241 C C . GLY A 1 444 ? 14.484 21.537 32.990 1.00 36.62 444 GLY A C 1
ATOM 3242 O O . GLY A 1 444 ? 14.014 22.445 32.309 1.00 36.65 444 GLY A O 1
ATOM 3243 N N . ASP A 1 445 ? 15.792 21.352 33.149 1.00 36.03 445 ASP A N 1
ATOM 3244 C CA . ASP A 1 445 ? 16.761 22.238 32.519 1.00 36.93 445 ASP A CA 1
ATOM 3245 C C . ASP A 1 445 ? 16.731 22.216 30.994 1.00 37.00 445 ASP A C 1
ATOM 3246 O O . ASP A 1 445 ? 16.604 21.161 30.369 1.00 33.66 445 ASP A O 1
ATOM 3251 N N . TRP A 1 446 ? 16.843 23.407 30.415 1.00 37.22 446 TRP A N 1
ATOM 3252 C CA . TRP A 1 446 ? 16.898 23.586 28.973 1.00 36.30 446 TRP A CA 1
ATOM 3253 C C . TRP A 1 446 ? 17.968 24.644 28.760 1.00 36.80 446 TRP A C 1
ATOM 3254 O O . TRP A 1 446 ? 18.010 25.638 29.482 1.00 35.45 446 TRP A O 1
ATOM 3265 N N . PRO A 1 447 ? 18.864 24.434 27.783 1.00 37.58 447 PRO A N 1
ATOM 3266 C CA . PRO A 1 447 ? 19.915 25.422 27.530 1.00 38.23 447 PRO A CA 1
ATOM 3267 C C . PRO A 1 447 ? 19.351 26.742 27.005 1.00 39.74 447 PRO A C 1
ATOM 3268 O O . PRO A 1 447 ? 18.449 26.761 26.170 1.00 39.98 447 PRO A O 1
ATOM 3272 N N . MET A 1 448 ? 19.885 27.845 27.517 1.00 41.26 448 MET A N 1
ATOM 3273 C CA . MET A 1 448 ? 19.457 29.177 27.119 1.00 42.85 448 MET A CA 1
ATOM 3274 C C . MET A 1 448 ? 20.663 29.973 26.610 1.00 44.23 448 MET A C 1
ATOM 3275 O O . MET A 1 448 ? 21.624 30.203 27.355 1.00 43.23 448 MET A O 1
ATOM 3280 N N . ARG A 1 449 ? 20.618 30.385 25.344 1.00 44.55 449 ARG A N 1
ATOM 3281 C CA . ARG A 1 449 ? 21.707 31.169 24.759 1.00 44.26 449 ARG A CA 1
ATOM 3282 C C . ARG A 1 449 ? 21.378 32.655 24.905 1.00 44.26 449 ARG A C 1
ATOM 3283 O O . ARG A 1 449 ? 20.467 33.162 24.254 1.00 44.37 449 ARG A O 1
ATOM 3285 N N . ILE A 1 450 ? 22.114 33.345 25.771 1.00 44.31 450 ILE A N 1
ATOM 3286 C CA . ILE A 1 450 ? 21.883 34.762 26.003 1.00 45.60 450 ILE A CA 1
ATOM 3287 C C . ILE A 1 450 ? 22.570 35.600 24.932 1.00 47.17 450 ILE A C 1
ATOM 3288 O O . ILE A 1 450 ? 23.657 35.250 24.466 1.00 47.48 450 ILE A O 1
ATOM 3293 N N . LYS A 1 451 ? 21.930 36.701 24.541 1.00 46.85 451 LYS A N 1
ATOM 3294 C CA . LYS A 1 451 ? 22.479 37.589 23.520 1.00 45.97 451 LYS A CA 1
ATOM 3295 C C . LYS A 1 451 ? 23.351 38.682 24.139 1.00 46.01 451 LYS A C 1
ATOM 3296 O O . LYS A 1 451 ? 22.919 39.411 25.035 1.00 46.02 451 LYS A O 1
ATOM 3298 N N . PRO A 1 452 ? 24.596 38.812 23.659 1.00 46.26 452 PRO A N 1
ATOM 3299 C CA . PRO A 1 452 ? 25.538 39.816 24.163 1.00 46.40 452 PRO A CA 1
ATOM 3300 C C . PRO A 1 452 ? 24.962 41.233 24.133 1.00 45.95 452 PRO A C 1
ATOM 3301 O O . PRO A 1 452 ? 24.166 41.566 23.260 1.00 45.96 452 PRO A O 1
ATOM 3305 N N . GLY A 1 453 ? 25.361 42.056 25.096 1.00 47.05 453 GLY A N 1
ATOM 3306 C CA . GLY A 1 453 ? 24.894 43.432 25.140 1.00 47.52 453 GLY A CA 1
ATOM 3307 C C . GLY A 1 453 ? 23.502 43.678 25.694 1.00 48.82 453 GLY A C 1
ATOM 3308 O O . GLY A 1 453 ? 23.086 44.831 25.836 1.00 49.94 453 GLY A O 1
ATOM 3309 N N . THR A 1 454 ? 22.775 42.612 26.010 1.00 47.83 454 THR A N 1
ATOM 3310 C CA . THR A 1 454 ? 21.428 42.754 26.551 1.00 46.53 454 THR A CA 1
ATOM 3311 C C . THR A 1 454 ? 21.467 42.919 28.059 1.00 47.06 454 THR A C 1
ATOM 3312 O O . THR A 1 454 ? 22.523 42.809 28.683 1.00 46.81 454 THR A O 1
ATOM 3316 N N . LEU A 1 455 ? 20.305 43.193 28.640 1.00 47.64 455 LEU A N 1
ATOM 3317 C CA . LEU A 1 455 ? 20.191 43.344 30.082 1.00 47.13 455 LEU A CA 1
ATOM 3318 C C . LEU A 1 455 ? 20.392 41.960 30.683 1.00 47.21 455 LEU A C 1
ATOM 3319 O O . LEU A 1 455 ? 20.988 41.811 31.751 1.00 48.06 455 LEU A O 1
ATOM 3324 N N . LEU A 1 456 ? 19.895 40.953 29.970 1.00 46.29 456 LEU A N 1
ATOM 3325 C CA . LEU A 1 456 ? 20.001 39.564 30.390 1.00 46.18 456 LEU A CA 1
ATOM 3326 C C . LEU A 1 456 ? 21.471 39.194 30.516 1.00 47.64 456 LEU A C 1
ATOM 3327 O O . LEU A 1 456 ? 21.879 38.532 31.469 1.00 47.39 456 LEU A O 1
ATOM 3332 N N . HIS A 1 457 ? 22.257 39.627 29.536 1.00 48.10 457 HIS A N 1
ATOM 3333 C CA . HIS A 1 457 ? 23.682 39.349 29.506 1.00 49.31 457 HIS A CA 1
ATOM 3334 C C . HIS A 1 457 ? 24.387 40.044 30.668 1.00 48.77 457 HIS A C 1
ATOM 3335 O O . HIS A 1 457 ? 25.226 39.451 31.343 1.00 49.68 457 HIS A O 1
ATOM 3342 N N . ARG A 1 458 ? 24.042 41.304 30.901 1.00 47.94 458 ARG A N 1
ATOM 3343 C CA . ARG A 1 458 ? 24.646 42.061 31.986 1.00 47.68 458 ARG A CA 1
ATOM 3344 C C . ARG A 1 458 ? 24.438 41.350 33.313 1.00 47.83 458 ARG A C 1
ATOM 3345 O O . ARG A 1 458 ? 25.341 41.294 34.142 1.00 49.19 458 ARG A O 1
ATOM 3353 N N . LEU A 1 459 ? 23.243 40.802 33.508 1.00 47.91 459 LEU A N 1
ATOM 3354 C CA . LEU A 1 459 ? 22.928 40.112 34.749 1.00 46.62 459 LEU A CA 1
ATOM 3355 C C . LEU A 1 459 ? 23.678 38.797 34.933 1.00 46.61 459 LEU A C 1
ATOM 3356 O O . LEU A 1 459 ? 24.339 38.602 35.952 1.00 45.55 459 LEU A O 1
ATOM 3361 N N . TYR A 1 460 ? 23.590 37.898 33.960 1.00 46.81 460 TYR A N 1
ATOM 3362 C CA . TYR A 1 460 ? 24.274 36.614 34.084 1.00 47.88 460 TYR A CA 1
ATOM 3363 C C . TYR A 1 460 ? 25.785 36.705 33.943 1.00 49.32 460 TYR A C 1
ATOM 3364 O O . TYR A 1 460 ? 26.526 36.211 34.797 1.00 50.16 460 TYR A O 1
ATOM 3373 N N . GLY A 1 461 ? 26.240 37.333 32.864 1.00 49.64 461 GLY A N 1
ATOM 3374 C CA . GLY A 1 461 ? 27.668 37.458 32.635 1.00 49.68 461 GLY A CA 1
ATOM 3375 C C . GLY A 1 461 ? 28.156 36.236 31.891 1.00 49.60 461 GLY A C 1
ATOM 3376 O O . GLY A 1 461 ? 29.347 35.931 31.875 1.00 49.86 461 GLY A O 1
ATOM 3377 N N . LYS A 1 462 ? 27.213 35.526 31.285 1.00 51.12 462 LYS A N 1
ATOM 3378 C CA . LYS A 1 462 ? 27.510 34.320 30.520 1.00 52.13 462 LYS A CA 1
ATOM 3379 C C . LYS A 1 462 ? 26.655 34.366 29.266 1.00 51.49 462 LYS A C 1
ATOM 3380 O O . LYS A 1 462 ? 25.698 35.135 29.193 1.00 51.68 462 LYS A O 1
ATOM 3386 N N . GLU A 1 463 ? 27.000 33.545 28.283 1.00 51.14 463 GLU A N 1
ATOM 3387 C CA . GLU A 1 463 ? 26.261 33.510 27.031 1.00 51.25 463 GLU A CA 1
ATOM 3388 C C . GLU A 1 463 ? 25.449 32.230 26.932 1.00 51.38 463 GLU A C 1
ATOM 3389 O O . GLU A 1 463 ? 24.557 32.106 26.094 1.00 49.40 463 GLU A O 1
ATOM 3391 N N . GLU A 1 464 ? 25.762 31.273 27.797 1.00 52.05 464 GLU A N 1
ATOM 3392 C CA . GLU A 1 464 ? 25.058 30.004 27.789 1.00 52.55 464 GLU A CA 1
ATOM 3393 C C . GLU A 1 464 ? 24.821 29.526 29.217 1.00 51.29 464 GLU A C 1
ATOM 3394 O O . GLU A 1 464 ? 25.751 29.457 30.020 1.00 51.92 464 GLU A O 1
ATOM 3400 N N . VAL A 1 465 ? 23.568 29.216 29.533 1.00 49.27 465 VAL A N 1
ATOM 3401 C CA . VAL A 1 465 ? 23.210 28.758 30.871 1.00 48.11 465 VAL A CA 1
ATOM 3402 C C . VAL A 1 465 ? 22.018 27.813 30.811 1.00 46.85 465 VAL A C 1
ATOM 3403 O O . VAL A 1 465 ? 21.378 27.673 29.771 1.00 47.16 465 VAL A O 1
ATOM 3407 N N . LEU A 1 466 ? 21.724 27.168 31.934 1.00 44.76 466 LEU A N 1
ATOM 3408 C CA . LEU A 1 466 ? 20.591 26.256 32.010 1.00 43.00 466 LEU A CA 1
ATOM 3409 C C . LEU A 1 466 ? 19.597 26.774 33.046 1.00 41.63 466 LEU A C 1
ATOM 3410 O O . LEU A 1 466 ? 19.994 27.241 34.112 1.00 39.28 466 LEU A O 1
ATOM 3415 N N . GLU A 1 467 ? 18.308 26.713 32.710 1.00 40.59 467 GLU A N 1
ATOM 3416 C CA . GLU A 1 467 ? 17.241 27.134 33.618 1.00 38.99 467 GLU A CA 1
ATOM 3417 C C . GLU A 1 467 ? 16.133 26.088 33.524 1.00 35.84 467 GLU A C 1
ATOM 3418 O O . GLU A 1 467 ? 15.948 25.473 32.475 1.00 35.62 467 GLU A O 1
ATOM 3424 N N . ARG A 1 468 ? 15.406 25.884 34.619 1.00 35.25 468 ARG A N 1
ATOM 3425 C CA . ARG A 1 468 ? 14.346 24.880 34.655 1.00 35.36 468 ARG A CA 1
ATOM 3426 C C . ARG A 1 468 ? 12.995 25.374 34.156 1.00 33.66 468 ARG A C 1
ATOM 3427 O O . ARG A 1 468 ? 12.576 26.491 34.457 1.00 33.00 468 ARG A O 1
ATOM 3435 N N . HIS A 1 469 ? 12.310 24.507 33.415 1.00 33.14 469 HIS A N 1
ATOM 3436 C CA . HIS A 1 469 ? 11.010 24.829 32.842 1.00 35.28 469 HIS A CA 1
ATOM 3437 C C . HIS A 1 469 ? 9.855 23.934 33.279 1.00 35.47 469 HIS A C 1
ATOM 3438 O O . HIS A 1 469 ? 10.050 22.799 33.714 1.00 35.23 469 HIS A O 1
ATOM 3445 N N . ARG A 1 470 ? 8.650 24.485 33.146 1.00 34.19 470 ARG A N 1
ATOM 3446 C CA . ARG A 1 470 ? 7.393 23.792 33.403 1.00 33.64 470 ARG A CA 1
ATOM 3447 C C . ARG A 1 470 ? 6.270 24.625 32.790 1.00 33.64 470 ARG A C 1
ATOM 3448 O O . ARG A 1 470 ? 5.613 25.405 33.484 1.00 30.95 470 ARG A O 1
ATOM 3456 N N . HIS A 1 471 ? 6.069 24.462 31.487 1.00 32.93 471 HIS A N 1
ATOM 3457 C CA . HIS A 1 471 ? 5.030 25.189 30.761 1.00 36.14 471 HIS A CA 1
ATOM 3458 C C . HIS A 1 471 ? 4.767 24.508 29.420 1.00 36.82 471 HIS A C 1
ATOM 3459 O O . HIS A 1 471 ? 5.630 23.801 28.899 1.00 36.77 471 HIS A O 1
ATOM 3466 N N . ARG A 1 472 ? 3.575 24.701 28.865 1.00 37.95 472 ARG A N 1
ATOM 3467 C CA . ARG A 1 472 ? 3.265 24.094 27.575 1.00 40.12 472 ARG A CA 1
ATOM 3468 C C . ARG A 1 472 ? 3.011 25.110 26.462 1.00 38.94 472 ARG A C 1
ATOM 3469 O O . ARG A 1 472 ? 2.646 24.737 25.350 1.00 38.40 472 ARG A O 1
ATOM 3477 N N . TYR A 1 473 ? 3.221 26.389 26.764 1.00 38.82 473 TYR A N 1
ATOM 3478 C CA . TYR A 1 473 ? 3.015 27.459 25.784 1.00 40.20 473 TYR A CA 1
ATOM 3479 C C . TYR A 1 473 ? 4.308 28.213 25.472 1.00 39.40 473 TYR A C 1
ATOM 3480 O O . TYR A 1 473 ? 5.130 28.456 26.357 1.00 38.85 473 TYR A O 1
ATOM 3489 N N . GLU A 1 474 ? 4.484 28.571 24.205 1.00 39.53 474 GLU A N 1
ATOM 3490 C CA . GLU A 1 474 ? 5.685 29.279 23.767 1.00 38.38 474 GLU A CA 1
ATOM 3491 C C . GLU A 1 474 ? 5.333 30.533 22.986 1.00 38.82 474 GLU A C 1
ATOM 3492 O O . GLU A 1 474 ? 4.197 30.706 22.552 1.00 38.37 474 GLU A O 1
ATOM 3498 N N . VAL A 1 475 ? 6.319 31.406 22.812 1.00 39.23 475 VAL A N 1
ATOM 3499 C CA . VAL A 1 475 ? 6.132 32.620 22.029 1.00 40.69 475 VAL A CA 1
ATOM 3500 C C . VAL A 1 475 ? 6.022 32.120 20.593 1.00 40.53 475 VAL A C 1
ATOM 3501 O O . VAL A 1 475 ? 6.888 31.384 20.121 1.00 40.93 475 VAL A O 1
ATOM 3505 N N . ASN A 1 476 ? 4.949 32.490 19.909 1.00 42.17 476 ASN A N 1
ATOM 3506 C CA . ASN A 1 476 ? 4.748 32.044 18.540 1.00 41.81 476 ASN A CA 1
ATOM 3507 C C . ASN A 1 476 ? 5.812 32.660 17.647 1.00 42.09 476 ASN A C 1
ATOM 3508 O O . ASN A 1 476 ? 5.906 33.880 17.537 1.00 42.32 476 ASN A O 1
ATOM 3513 N N . PRO A 1 477 ? 6.637 31.817 17.006 1.00 41.52 477 PRO A N 1
ATOM 3514 C CA . PRO A 1 477 ? 7.711 32.262 16.113 1.00 42.61 477 PRO A CA 1
ATOM 3515 C C . PRO A 1 477 ? 7.207 33.272 15.085 1.00 42.93 477 PRO A C 1
ATOM 3516 O O . PRO A 1 477 ? 7.771 34.356 14.933 1.00 43.29 477 PRO A O 1
ATOM 3520 N N . LEU A 1 478 ? 6.127 32.905 14.401 1.00 42.94 478 LEU A N 1
ATOM 3521 C CA . LEU A 1 478 ? 5.510 33.735 13.372 1.00 42.36 478 LEU A CA 1
ATOM 3522 C C . LEU A 1 478 ? 5.338 35.203 13.754 1.00 42.21 478 LEU A C 1
ATOM 3523 O O . LEU A 1 478 ? 5.252 36.062 12.886 1.00 42.73 478 LEU A O 1
ATOM 3528 N N . TYR A 1 479 ? 5.286 35.501 15.044 1.00 42.17 479 TYR A N 1
ATOM 3529 C CA . TYR A 1 479 ? 5.103 36.884 15.473 1.00 42.94 479 TYR A CA 1
ATOM 3530 C C . TYR A 1 479 ? 6.370 37.575 15.968 1.00 43.44 479 TYR A C 1
ATOM 3531 O O . TYR A 1 479 ? 6.387 38.794 16.132 1.00 44.83 479 TYR A O 1
ATOM 3540 N N . VAL A 1 480 ? 7.434 36.806 16.193 1.00 43.89 480 VAL A N 1
ATOM 3541 C CA . VAL A 1 480 ? 8.688 37.373 16.686 1.00 44.19 480 VAL A CA 1
ATOM 3542 C C . VAL A 1 480 ? 9.212 38.538 15.836 1.00 44.43 480 VAL A C 1
ATOM 3543 O O . VAL A 1 480 ? 9.442 39.638 16.351 1.00 44.57 480 VAL A O 1
ATOM 3547 N N . ASP A 1 481 ? 9.403 38.294 14.542 1.00 44.34 481 ASP A N 1
ATOM 3548 C CA . ASP A 1 481 ? 9.903 39.326 13.633 1.00 45.41 481 ASP A CA 1
ATOM 3549 C C . ASP A 1 481 ? 9.166 40.646 13.832 1.00 44.90 481 ASP A C 1
ATOM 3550 O O . ASP A 1 481 ? 9.784 41.678 14.097 1.00 47.19 481 ASP A O 1
ATOM 3552 N N . GLY A 1 482 ? 7.843 40.607 13.722 1.00 44.31 482 GLY A N 1
ATOM 3553 C CA . GLY A 1 482 ? 7.056 41.813 13.902 1.00 43.43 482 GLY A CA 1
ATOM 3554 C C . GLY A 1 482 ? 7.230 42.490 15.249 1.00 43.59 482 GLY A C 1
ATOM 3555 O O . GLY A 1 482 ? 7.433 43.705 15.317 1.00 44.76 482 GLY A O 1
ATOM 3556 N N . LEU A 1 483 ? 7.141 41.714 16.327 1.00 43.99 483 LEU A N 1
ATOM 3557 C CA . LEU A 1 483 ? 7.284 42.265 17.672 1.00 42.09 483 LEU A CA 1
ATOM 3558 C C . LEU A 1 483 ? 8.647 42.920 17.856 1.00 41.96 483 LEU A C 1
ATOM 3559 O O . LEU A 1 483 ? 8.774 43.946 18.530 1.00 40.87 483 LEU A O 1
ATOM 3564 N N . GLU A 1 484 ? 9.671 42.323 17.264 1.00 42.84 484 GLU A N 1
ATOM 3565 C CA . GLU A 1 484 ? 11.006 42.888 17.370 1.00 46.39 484 GLU A CA 1
ATOM 3566 C C . GLU A 1 484 ? 11.011 44.238 16.662 1.00 47.63 484 GLU A C 1
ATOM 3567 O O . GLU A 1 484 ? 11.607 45.197 17.150 1.00 48.33 484 GLU A O 1
ATOM 3573 N N . ARG A 1 485 ? 10.336 44.317 15.517 1.00 48.65 485 ARG A N 1
ATOM 3574 C CA . ARG A 1 485 ? 10.271 45.575 14.780 1.00 49.68 485 ARG A CA 1
ATOM 3575 C C . ARG A 1 485 ? 9.549 46.616 15.631 1.00 49.05 485 ARG A C 1
ATOM 3576 O O . ARG A 1 485 ? 9.862 47.802 15.579 1.00 48.94 485 ARG A O 1
ATOM 3584 N N . ALA A 1 486 ? 8.579 46.170 16.420 1.00 48.27 486 ALA A N 1
ATOM 3585 C CA . ALA A 1 486 ? 7.837 47.088 17.274 1.00 47.33 486 ALA A CA 1
ATOM 3586 C C . ALA A 1 486 ? 8.726 47.584 18.407 1.00 47.57 486 ALA A C 1
ATOM 3587 O O . ALA A 1 486 ? 8.403 48.564 19.076 1.00 45.86 486 ALA A O 1
ATOM 3589 N N . GLY A 1 487 ? 9.846 46.898 18.622 1.00 48.44 487 GLY A N 1
ATOM 3590 C CA . GLY A 1 487 ? 10.762 47.306 19.673 1.00 49.22 487 GLY A CA 1
ATOM 3591 C C . GLY A 1 487 ? 11.015 46.280 20.763 1.00 49.67 487 GLY A C 1
ATOM 3592 O O . GLY A 1 487 ? 11.697 46.580 21.746 1.00 50.33 487 GLY A O 1
ATOM 3593 N N . LEU A 1 488 ? 10.472 45.075 20.606 1.00 48.47 488 LEU A N 1
ATOM 3594 C CA . LEU A 1 488 ? 10.679 44.031 21.605 1.00 47.22 488 LEU A CA 1
ATOM 3595 C C . LEU A 1 488 ? 12.025 43.354 21.347 1.00 46.49 488 LEU A C 1
ATOM 3596 O O . LEU A 1 488 ? 12.390 43.086 20.199 1.00 45.73 488 LEU A O 1
ATOM 3601 N N . VAL A 1 489 ? 12.762 43.084 22.417 1.00 45.64 489 VAL A N 1
ATOM 3602 C CA . VAL A 1 489 ? 14.065 42.450 22.297 1.00 44.24 489 VAL A CA 1
ATOM 3603 C C . VAL A 1 489 ? 14.064 41.015 22.789 1.00 44.09 489 VAL A C 1
ATOM 3604 O O . VAL A 1 489 ? 13.632 40.722 23.905 1.00 43.71 489 VAL A O 1
ATOM 3608 N N . VAL A 1 490 ? 14.545 40.120 21.939 1.00 43.39 490 VAL A N 1
ATOM 3609 C CA . VAL A 1 490 ? 14.649 38.719 22.292 1.00 43.02 490 VAL A CA 1
ATOM 3610 C C . VAL A 1 490 ? 16.089 38.554 22.771 1.00 44.43 490 VAL A C 1
ATOM 3611 O O . VAL A 1 490 ? 17.000 38.322 21.974 1.00 45.14 490 VAL A O 1
ATOM 3615 N N . SER A 1 491 ? 16.291 38.702 24.077 1.00 44.85 491 SER A N 1
ATOM 3616 C CA . SER A 1 491 ? 17.623 38.599 24.656 1.00 43.92 491 SER A CA 1
ATOM 3617 C C . SER A 1 491 ? 18.086 37.169 24.903 1.00 42.86 491 SER A C 1
ATOM 3618 O O . SER A 1 491 ? 19.201 36.941 25.370 1.00 43.84 491 SER A O 1
ATOM 3621 N N . ALA A 1 492 ? 17.238 36.202 24.578 1.00 41.38 492 ALA A N 1
ATOM 3622 C CA . ALA A 1 492 ? 17.602 34.812 24.762 1.00 39.03 492 ALA A CA 1
ATOM 3623 C C . ALA A 1 492 ? 16.720 33.862 23.969 1.00 39.20 492 ALA A C 1
ATOM 3624 O O . ALA A 1 492 ? 15.531 34.109 23.759 1.00 38.05 492 ALA A O 1
ATOM 3626 N N . THR A 1 493 ? 17.324 32.763 23.541 1.00 39.11 493 THR A N 1
ATOM 3627 C CA . THR A 1 493 ? 16.639 31.733 22.780 1.00 42.28 493 THR A CA 1
ATOM 3628 C C . THR A 1 493 ? 17.241 30.405 23.229 1.00 43.26 493 THR A C 1
ATOM 3629 O O . THR A 1 493 ? 18.271 30.390 23.907 1.00 43.08 493 THR A O 1
ATOM 3633 N N . THR A 1 494 ? 16.600 29.293 22.884 1.00 43.04 494 THR A N 1
ATOM 3634 C CA . THR A 1 494 ? 17.152 27.997 23.245 1.00 44.03 494 THR A CA 1
ATOM 3635 C C . THR A 1 494 ? 17.446 27.230 21.973 1.00 45.90 494 THR A C 1
ATOM 3636 O O . THR A 1 494 ? 16.653 27.248 21.033 1.00 45.45 494 THR A O 1
ATOM 3640 N N . PRO A 1 495 ? 18.602 26.556 21.920 1.00 46.77 495 PRO A N 1
ATOM 3641 C CA . PRO A 1 495 ? 18.968 25.782 20.732 1.00 47.43 495 PRO A CA 1
ATOM 3642 C C . PRO A 1 495 ? 18.129 24.511 20.676 1.00 47.79 495 PRO A C 1
ATOM 3643 O O . PRO A 1 495 ? 18.255 23.704 19.756 1.00 48.51 495 PRO A O 1
ATOM 3647 N N . GLY A 1 496 ? 17.266 24.344 21.673 1.00 47.25 496 GLY A N 1
ATOM 3648 C CA . GLY A 1 496 ? 16.420 23.168 21.719 1.00 47.52 496 GLY A CA 1
ATOM 3649 C C . GLY A 1 496 ? 17.058 22.056 22.529 1.00 47.83 496 GLY A C 1
ATOM 3650 O O . GLY A 1 496 ? 18.137 22.229 23.097 1.00 47.26 496 GLY A O 1
ATOM 3651 N N . MET A 1 497 ? 16.391 20.911 22.580 1.00 48.38 497 MET A N 1
ATOM 3652 C CA . MET A 1 497 ? 16.889 19.767 23.326 1.00 51.67 497 MET A CA 1
ATOM 3653 C C . MET A 1 497 ? 16.259 18.506 22.743 1.00 51.87 497 MET A C 1
ATOM 3654 O O . MET A 1 497 ? 15.038 18.416 22.607 1.00 52.08 497 MET A O 1
ATOM 3659 N N . ARG A 1 498 ? 17.099 17.538 22.390 1.00 52.97 498 ARG A N 1
ATOM 3660 C CA . ARG A 1 498 ? 16.622 16.284 21.810 1.00 53.23 498 ARG A CA 1
ATOM 3661 C C . ARG A 1 498 ? 15.807 16.566 20.548 1.00 52.97 498 ARG A C 1
ATOM 3662 O O . ARG A 1 498 ? 14.817 15.891 20.261 1.00 53.29 498 ARG A O 1
ATOM 3664 N N . GLY A 1 499 ? 16.232 17.577 19.802 1.00 52.95 499 GLY A N 1
ATOM 3665 C CA . GLY A 1 499 ? 15.544 17.930 18.577 1.00 52.76 499 GLY A CA 1
ATOM 3666 C C . GLY A 1 499 ? 14.171 18.532 18.798 1.00 52.52 499 GLY A C 1
ATOM 3667 O O . GLY A 1 499 ? 13.304 18.429 17.928 1.00 52.43 499 GLY A O 1
ATOM 3668 N N . ARG A 1 500 ? 13.966 19.165 19.952 1.00 50.36 500 ARG A N 1
ATOM 3669 C CA . ARG A 1 500 ? 12.677 19.778 20.251 1.00 47.71 500 ARG A CA 1
ATOM 3670 C C . ARG A 1 500 ? 12.816 21.244 20.646 1.00 46.55 500 ARG A C 1
ATOM 3671 O O . ARG A 1 500 ? 13.750 21.629 21.357 1.00 44.92 500 ARG A O 1
ATOM 3679 N N . GLY A 1 501 ? 11.878 22.061 20.177 1.00 44.79 501 GLY A N 1
ATOM 3680 C CA . GLY A 1 501 ? 11.886 23.473 20.518 1.00 43.02 501 GLY A CA 1
ATOM 3681 C C . GLY A 1 501 ? 13.081 24.271 20.036 1.00 42.48 501 GLY A C 1
ATOM 3682 O O . GLY A 1 501 ? 13.456 25.274 20.651 1.00 41.44 501 GLY A O 1
ATOM 3683 N N . ALA A 1 502 ? 13.684 23.838 18.935 1.00 40.80 502 ALA A N 1
ATOM 3684 C CA . ALA A 1 502 ? 14.828 24.549 18.391 1.00 40.56 502 ALA A CA 1
ATOM 3685 C C . ALA A 1 502 ? 14.424 25.983 18.082 1.00 39.93 502 ALA A C 1
ATOM 3686 O O . ALA A 1 502 ? 13.432 26.214 17.393 1.00 40.01 502 ALA A O 1
ATOM 3688 N N . GLY A 1 503 ? 15.181 26.939 18.615 1.00 40.41 503 GLY A N 1
ATOM 3689 C CA . GLY A 1 503 ? 14.911 28.346 18.359 1.00 40.12 503 GLY A CA 1
ATOM 3690 C C . GLY A 1 503 ? 13.921 29.091 19.241 1.00 41.07 503 GLY A C 1
ATOM 3691 O O . GLY A 1 503 ? 13.833 30.312 19.157 1.00 41.17 503 GLY A O 1
ATOM 3692 N N . LEU A 1 504 ? 13.182 28.384 20.089 1.00 40.66 504 LEU A N 1
ATOM 3693 C CA . LEU A 1 504 ? 12.197 29.028 20.958 1.00 38.98 504 LEU A CA 1
ATOM 3694 C C . LEU A 1 504 ? 12.734 30.207 21.766 1.00 38.41 504 LEU A C 1
ATOM 3695 O O . LEU A 1 504 ? 13.873 30.187 22.235 1.00 38.10 504 LEU A O 1
ATOM 3700 N N . VAL A 1 505 ? 11.908 31.237 21.926 1.00 36.32 505 VAL A N 1
ATOM 3701 C CA . VAL A 1 505 ? 12.298 32.409 22.709 1.00 35.97 505 VAL A CA 1
ATOM 3702 C C . VAL A 1 505 ? 12.302 32.051 24.210 1.00 35.92 505 VAL A C 1
ATOM 3703 O O . VAL A 1 505 ? 11.337 31.477 24.721 1.00 33.94 505 VAL A O 1
ATOM 3707 N N . GLU A 1 506 ? 13.383 32.389 24.908 1.00 35.79 506 GLU A N 1
ATOM 3708 C CA . GLU A 1 506 ? 13.494 32.094 26.336 1.00 36.27 506 GLU A CA 1
ATOM 3709 C C . GLU A 1 506 ? 13.392 33.355 27.178 1.00 35.89 506 GLU A C 1
ATOM 3710 O O . GLU A 1 506 ? 13.024 33.291 28.343 1.00 37.59 506 GLU A O 1
ATOM 3716 N N . ALA A 1 507 ? 13.718 34.506 26.596 1.00 38.32 507 ALA A N 1
ATOM 3717 C CA . ALA A 1 507 ? 13.647 35.766 27.337 1.00 38.60 507 ALA A CA 1
ATOM 3718 C C . ALA A 1 507 ? 13.376 36.970 26.445 1.00 40.93 507 ALA A C 1
ATOM 3719 O O . ALA A 1 507 ? 13.686 36.971 25.245 1.00 39.61 507 ALA A O 1
ATOM 3721 N N . ILE A 1 508 ? 12.789 37.994 27.052 1.00 40.18 508 ILE A N 1
ATOM 3722 C CA . ILE A 1 508 ? 12.463 39.225 26.362 1.00 40.21 508 ILE A CA 1
ATOM 3723 C C . ILE A 1 508 ? 12.757 40.361 27.322 1.00 42.79 508 ILE A C 1
ATOM 3724 O O . ILE A 1 508 ? 12.722 40.180 28.541 1.00 43.33 508 ILE A O 1
ATOM 3729 N N . GLU A 1 509 ? 13.060 41.526 26.767 1.00 43.80 509 GLU A N 1
ATOM 3730 C CA . GLU A 1 509 ? 13.340 42.711 27.561 1.00 45.92 509 GLU A CA 1
ATOM 3731 C C . GLU A 1 509 ? 13.065 43.949 26.721 1.00 46.39 509 GLU A C 1
ATOM 3732 O O . GLU A 1 509 ? 12.874 43.853 25.508 1.00 45.69 509 GLU A O 1
ATOM 3738 N N . LEU A 1 510 ? 13.039 45.104 27.374 1.00 47.47 510 LEU A N 1
ATOM 3739 C CA . LEU A 1 510 ? 12.796 46.362 26.686 1.00 50.16 510 LEU A CA 1
ATOM 3740 C C . LEU A 1 510 ? 14.026 47.256 26.779 1.00 51.54 510 LEU A C 1
ATOM 3741 O O . LEU A 1 510 ? 14.575 47.465 27.862 1.00 50.94 510 LEU A O 1
ATOM 3746 N N . LYS A 1 511 ? 14.451 47.782 25.635 1.00 51.94 511 LYS A N 1
ATOM 3747 C CA . LYS A 1 511 ? 15.629 48.633 25.579 1.00 53.08 511 LYS A CA 1
ATOM 3748 C C . LYS A 1 511 ? 15.456 49.968 26.296 1.00 53.01 511 LYS A C 1
ATOM 3749 O O . LYS A 1 511 ? 16.321 50.373 27.073 1.00 54.65 511 LYS A O 1
ATOM 3751 N N . ASP A 1 512 ? 14.342 50.649 26.048 1.00 52.97 512 ASP A N 1
ATOM 3752 C CA . ASP A 1 512 ? 14.102 51.951 26.669 1.00 52.20 512 ASP A CA 1
ATOM 3753 C C . ASP A 1 512 ? 13.351 51.857 27.989 1.00 51.48 512 ASP A C 1
ATOM 3754 O O . ASP A 1 512 ? 12.270 52.421 28.141 1.00 51.66 512 ASP A O 1
ATOM 3756 N N . HIS A 1 513 ? 13.938 51.158 28.953 1.00 50.49 513 HIS A N 1
ATOM 3757 C CA . HIS A 1 513 ? 13.311 50.985 30.261 1.00 48.75 513 HIS A CA 1
ATOM 3758 C C . HIS A 1 513 ? 14.415 50.677 31.273 1.00 46.75 513 HIS A C 1
ATOM 3759 O O . HIS A 1 513 ? 15.395 50.011 30.943 1.00 46.60 513 HIS A O 1
ATOM 3766 N N . PRO A 1 514 ? 14.283 51.171 32.513 1.00 45.82 514 PRO A N 1
ATOM 3767 C CA . PRO A 1 514 ? 15.327 50.888 33.502 1.00 46.62 514 PRO A CA 1
ATOM 3768 C C . PRO A 1 514 ? 15.536 49.389 33.727 1.00 46.67 514 PRO A C 1
ATOM 3769 O O . PRO A 1 514 ? 16.672 48.921 33.808 1.00 47.45 514 PRO A O 1
ATOM 3773 N N . PHE A 1 515 ? 14.437 48.642 33.813 1.00 46.20 515 PHE A N 1
ATOM 3774 C CA . PHE A 1 515 ? 14.500 47.197 34.025 1.00 45.09 515 PHE A CA 1
ATOM 3775 C C . PHE A 1 515 ? 13.179 46.518 33.654 1.00 43.63 515 PHE A C 1
ATOM 3776 O O . PHE A 1 515 ? 12.205 46.592 34.397 1.00 44.43 515 PHE A O 1
ATOM 3784 N N . PHE A 1 516 ? 13.152 45.860 32.502 1.00 42.37 516 PHE A N 1
ATOM 3785 C CA . PHE A 1 516 ? 11.954 45.168 32.042 1.00 42.69 516 PHE A CA 1
ATOM 3786 C C . PHE A 1 516 ? 12.430 43.842 31.470 1.00 43.55 516 PHE A C 1
ATOM 3787 O O . PHE A 1 516 ? 12.928 43.788 30.342 1.00 44.61 516 PHE A O 1
ATOM 3795 N N . LEU A 1 517 ? 12.267 42.773 32.242 1.00 43.01 517 LEU A N 1
ATOM 3796 C CA . LEU A 1 517 ? 12.743 41.462 31.818 1.00 41.67 517 LEU A CA 1
ATOM 3797 C C . LEU A 1 517 ? 11.768 40.323 32.061 1.00 41.38 517 LEU A C 1
ATOM 3798 O O . LEU A 1 517 ? 11.029 40.313 33.049 1.00 41.72 517 LEU A O 1
ATOM 3803 N N . GLY A 1 518 ? 11.783 39.354 31.153 1.00 40.58 518 GLY A N 1
ATOM 3804 C CA . GLY A 1 518 ? 10.910 38.208 31.287 1.00 38.98 518 GLY A CA 1
ATOM 3805 C C . GLY A 1 518 ? 11.608 36.943 30.838 1.00 37.96 518 GLY A C 1
ATOM 3806 O O . GLY A 1 518 ? 12.428 36.968 29.921 1.00 37.08 518 GLY A O 1
ATOM 3807 N N . LEU A 1 519 ? 11.300 35.833 31.498 1.00 37.07 519 LEU A N 1
ATOM 3808 C CA . LEU A 1 519 ? 11.886 34.551 31.133 1.00 36.21 519 LEU A CA 1
ATOM 3809 C C . LEU A 1 519 ? 10.804 33.484 31.089 1.00 34.75 519 LEU A C 1
ATOM 3810 O O . LEU A 1 519 ? 9.840 33.538 31.848 1.00 35.06 519 LEU A O 1
ATOM 3815 N N . GLN A 1 520 ? 10.972 32.519 30.193 1.00 34.56 520 GLN A N 1
ATOM 3816 C CA . GLN A 1 520 ? 10.029 31.417 30.041 1.00 34.59 520 GLN A CA 1
ATOM 3817 C C . GLN A 1 520 ? 10.207 30.364 31.131 1.00 35.85 520 GLN A C 1
ATOM 3818 O O . GLN A 1 520 ? 9.265 29.658 31.485 1.00 36.99 520 GLN A O 1
ATOM 3824 N N . SER A 1 521 ? 11.423 30.263 31.654 1.00 34.65 521 SER A N 1
ATOM 3825 C CA . SER A 1 521 ? 11.744 29.298 32.696 1.00 34.47 521 SER A CA 1
ATOM 3826 C C . SER A 1 521 ? 11.417 29.843 34.084 1.00 33.13 521 SER A C 1
ATOM 3827 O O . SER A 1 521 ? 10.977 30.983 34.229 1.00 32.23 521 SER A O 1
ATOM 3830 N N . HIS A 1 522 ? 11.634 29.003 35.092 1.00 32.97 522 HIS A N 1
ATOM 3831 C CA . HIS A 1 522 ? 11.435 29.369 36.488 1.00 32.37 522 HIS A CA 1
ATOM 3832 C C . HIS A 1 522 ? 12.834 29.502 37.090 1.00 32.82 522 HIS A C 1
ATOM 3833 O O . HIS A 1 522 ? 13.373 28.542 37.644 1.00 31.65 522 HIS A O 1
ATOM 3840 N N . PRO A 1 523 ? 13.453 30.684 36.979 1.00 34.07 523 PRO A N 1
ATOM 3841 C CA . PRO A 1 523 ? 14.792 30.778 37.567 1.00 34.82 523 PRO A CA 1
ATOM 3842 C C . PRO A 1 523 ? 14.826 30.707 39.100 1.00 35.00 523 PRO A C 1
ATOM 3843 O O . PRO A 1 523 ? 15.897 30.532 39.683 1.00 35.20 523 PRO A O 1
ATOM 3847 N N . GLU A 1 524 ? 13.666 30.824 39.752 1.00 34.24 524 GLU A N 1
ATOM 3848 C CA . GLU A 1 524 ? 13.625 30.742 41.220 1.00 34.63 524 GLU A CA 1
ATOM 3849 C C . GLU A 1 524 ? 14.044 29.344 41.664 1.00 32.71 524 GLU A C 1
ATOM 3850 O O . GLU A 1 524 ? 14.695 29.174 42.693 1.00 33.34 524 GLU A O 1
ATOM 3856 N N . PHE A 1 525 ? 13.651 28.344 40.885 1.00 31.88 525 PHE A N 1
ATOM 3857 C CA . PHE A 1 525 ? 13.948 26.963 41.217 1.00 35.19 525 PHE A CA 1
ATOM 3858 C C . PHE A 1 525 ? 15.427 26.645 41.405 1.00 36.79 525 PHE A C 1
ATOM 3859 O O . PHE A 1 525 ? 15.778 25.710 42.123 1.00 35.81 525 PHE A O 1
ATOM 3867 N N . LYS A 1 526 ? 16.293 27.425 40.767 1.00 36.01 526 LYS A N 1
ATOM 3868 C CA . LYS A 1 526 ? 17.728 27.201 40.872 1.00 34.83 526 LYS A CA 1
ATOM 3869 C C . LYS A 1 526 ? 18.372 28.148 41.868 1.00 33.09 526 LYS A C 1
ATOM 3870 O O . LYS A 1 526 ? 19.517 27.960 42.248 1.00 33.46 526 LYS A O 1
ATOM 3876 N N . SER A 1 527 ? 17.642 29.169 42.288 1.00 30.83 527 SER A N 1
ATOM 3877 C CA . SER A 1 527 ? 18.201 30.131 43.221 1.00 32.66 527 SER A CA 1
ATOM 3878 C C . SER A 1 527 ? 18.593 29.490 44.548 1.00 33.87 527 SER A C 1
ATOM 3879 O O . SER A 1 527 ? 17.815 28.747 45.145 1.00 33.17 527 SER A O 1
ATOM 3882 N N . ARG A 1 528 ? 19.810 29.782 44.993 1.00 35.32 528 ARG A N 1
ATOM 3883 C CA . ARG A 1 528 ? 20.332 29.248 46.248 1.00 36.11 528 ARG A CA 1
ATOM 3884 C C . ARG A 1 528 ? 20.755 30.442 47.096 1.00 35.60 528 ARG A C 1
ATOM 3885 O O . ARG A 1 528 ? 21.226 31.447 46.562 1.00 35.76 528 ARG A O 1
ATOM 3893 N N . PRO A 1 529 ? 20.576 30.367 48.424 1.00 35.20 529 PRO A N 1
ATOM 3894 C CA . PRO A 1 529 ? 21.001 31.533 49.201 1.00 35.11 529 PRO A CA 1
ATOM 3895 C C . PRO A 1 529 ? 22.480 31.864 48.999 1.00 34.00 529 PRO A C 1
ATOM 3896 O O . PRO A 1 529 ? 22.880 33.021 49.103 1.00 33.22 529 PRO A O 1
ATOM 3900 N N . MET A 1 530 ? 23.281 30.844 48.703 1.00 33.46 530 MET A N 1
ATOM 3901 C CA . MET A 1 530 ? 24.708 31.027 48.485 1.00 34.46 530 MET A CA 1
ATOM 3902 C C . MET A 1 530 ? 24.992 31.504 47.061 1.00 36.43 530 MET A C 1
ATOM 3903 O O . MET A 1 530 ? 26.041 32.089 46.799 1.00 36.91 530 MET A O 1
ATOM 3905 N N . ARG A 1 531 ? 24.059 31.246 46.147 1.00 36.32 531 ARG A N 1
ATOM 3906 C CA . ARG A 1 531 ? 24.223 31.646 44.753 1.00 39.30 531 ARG A CA 1
ATOM 3907 C C . ARG A 1 531 ? 22.865 32.099 44.199 1.00 37.88 531 ARG A C 1
ATOM 3908 O O . ARG A 1 531 ? 22.121 31.311 43.623 1.00 40.54 531 ARG A O 1
ATOM 3916 N N . PRO A 1 532 ? 22.530 33.385 44.373 1.00 37.07 532 PRO A N 1
ATOM 3917 C CA . PRO A 1 532 ? 21.260 33.953 43.907 1.00 36.88 532 PRO A CA 1
ATOM 3918 C C . PRO A 1 532 ? 21.077 33.900 42.396 1.00 37.37 532 PRO A C 1
ATOM 3919 O O . PRO A 1 532 ? 22.045 33.860 41.646 1.00 37.78 532 PRO A O 1
ATOM 3923 N N . SER A 1 533 ? 19.820 33.902 41.964 1.00 36.57 533 SER A N 1
ATOM 3924 C CA . SER A 1 533 ? 19.491 33.874 40.547 1.00 36.75 533 SER A CA 1
ATOM 3925 C C . SER A 1 533 ? 19.675 35.296 40.014 1.00 36.57 533 SER A C 1
ATOM 3926 O O . SER A 1 533 ? 19.033 36.234 40.483 1.00 34.32 533 SER A O 1
ATOM 3929 N N . PRO A 1 534 ? 20.565 35.475 39.026 1.00 38.59 534 PRO A N 1
ATOM 3930 C CA . PRO A 1 534 ? 20.785 36.819 38.486 1.00 38.83 534 PRO A CA 1
ATOM 3931 C C . PRO A 1 534 ? 19.531 37.623 38.110 1.00 37.51 534 PRO A C 1
ATOM 3932 O O . PRO A 1 534 ? 19.448 38.806 38.426 1.00 39.80 534 PRO A O 1
ATOM 3936 N N . PRO A 1 535 ? 18.541 37.002 37.443 1.00 35.42 535 PRO A N 1
ATOM 3937 C CA . PRO A 1 535 ? 17.342 37.775 37.093 1.00 36.10 535 PRO A CA 1
ATOM 3938 C C . PRO A 1 535 ? 16.719 38.465 38.310 1.00 35.64 535 PRO A C 1
ATOM 3939 O O . PRO A 1 535 ? 16.220 39.585 38.213 1.00 34.67 535 PRO A O 1
ATOM 3943 N N . PHE A 1 536 ? 16.755 37.798 39.458 1.00 35.87 536 PHE A N 1
ATOM 3944 C CA . PHE A 1 536 ? 16.191 38.387 40.670 1.00 36.44 536 PHE A CA 1
ATOM 3945 C C . PHE A 1 536 ? 17.167 39.374 41.288 1.00 36.34 536 PHE A C 1
ATOM 3946 O O . PHE A 1 536 ? 16.758 40.381 41.850 1.00 36.62 536 PHE A O 1
ATOM 3954 N N . VAL A 1 537 ? 18.460 39.082 41.180 1.00 37.92 537 VAL A N 1
ATOM 3955 C CA . VAL A 1 537 ? 19.486 39.972 41.719 1.00 39.47 537 VAL A CA 1
ATOM 3956 C C . VAL A 1 537 ? 19.336 41.332 41.043 1.00 40.26 537 VAL A C 1
ATOM 3957 O O . VAL A 1 537 ? 19.364 42.376 41.705 1.00 40.38 537 VAL A O 1
ATOM 3961 N N . GLY A 1 538 ? 19.173 41.300 39.721 1.00 41.36 538 GLY A N 1
ATOM 3962 C CA . GLY A 1 538 ? 19.016 42.517 38.942 1.00 41.53 538 GLY A CA 1
ATOM 3963 C C . GLY A 1 538 ? 17.701 43.209 39.230 1.00 42.52 538 GLY A C 1
ATOM 3964 O O . GLY A 1 538 ? 17.646 44.434 39.340 1.00 43.84 538 GLY A O 1
ATOM 3965 N N . PHE A 1 539 ? 16.636 42.427 39.359 1.00 42.88 539 PHE A N 1
ATOM 3966 C CA . PHE A 1 539 ? 15.320 42.986 39.652 1.00 44.13 539 PHE A CA 1
ATOM 3967 C C . PHE A 1 539 ? 15.380 43.789 40.955 1.00 44.94 539 PHE A C 1
ATOM 3968 O O . PHE A 1 539 ? 14.891 44.915 41.020 1.00 44.48 539 PHE A O 1
ATOM 3976 N N . VAL A 1 540 ? 15.983 43.208 41.989 1.00 44.55 540 VAL A N 1
ATOM 3977 C CA . VAL A 1 540 ? 16.097 43.888 43.276 1.00 43.86 540 VAL A CA 1
ATOM 3978 C C . VAL A 1 540 ? 16.980 45.119 43.150 1.00 43.50 540 VAL A C 1
ATOM 3979 O O . VAL A 1 540 ? 16.679 46.164 43.719 1.00 43.74 540 VAL A O 1
ATOM 3983 N N . GLU A 1 541 ? 18.075 44.981 42.411 1.00 44.38 541 GLU A N 1
ATOM 3984 C CA . GLU A 1 541 ? 19.006 46.084 42.192 1.00 46.43 541 GLU A CA 1
ATOM 3985 C C . GLU A 1 541 ? 18.293 47.242 41.503 1.00 46.77 541 GLU A C 1
ATOM 3986 O O . GLU A 1 541 ? 18.454 48.402 41.882 1.00 47.22 541 GLU A O 1
ATOM 3992 N N . ALA A 1 542 ? 17.505 46.917 40.485 1.00 47.69 542 ALA A N 1
ATOM 3993 C CA . ALA A 1 542 ? 16.769 47.933 39.747 1.00 48.44 542 ALA A CA 1
ATOM 3994 C C . ALA A 1 542 ? 15.723 48.578 40.654 1.00 49.41 542 ALA A C 1
ATOM 3995 O O . ALA A 1 542 ? 15.496 49.787 40.598 1.00 48.94 542 ALA A O 1
ATOM 3997 N N . ALA A 1 543 ? 15.092 47.763 41.493 1.00 49.38 543 ALA A N 1
ATOM 3998 C CA . ALA A 1 543 ? 14.084 48.258 42.418 1.00 50.60 543 A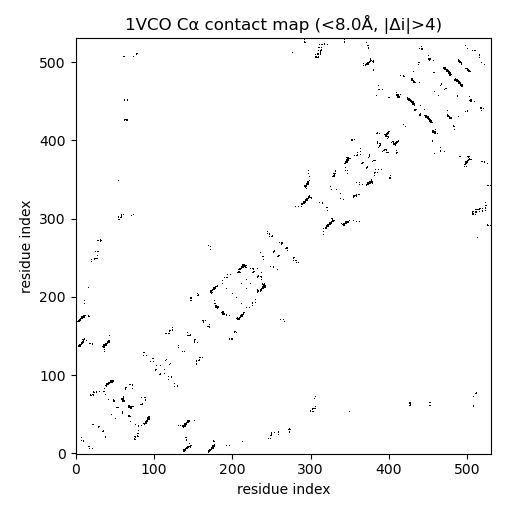LA A CA 1
ATOM 3999 C C . ALA A 1 543 ? 14.722 49.325 43.301 1.00 51.77 543 ALA A C 1
ATOM 4000 O O . ALA A 1 543 ? 14.218 50.448 43.410 1.00 52.22 543 ALA A O 1
ATOM 4002 N N . LEU A 1 544 ? 15.837 48.962 43.930 1.00 52.17 544 LEU A N 1
ATOM 4003 C CA . LEU A 1 544 ? 16.568 49.884 44.791 1.00 52.48 544 LEU A CA 1
ATOM 4004 C C . LEU A 1 544 ? 16.853 51.155 43.993 1.00 53.10 544 LEU A C 1
ATOM 4005 O O . LEU A 1 544 ? 16.624 52.267 44.468 1.00 52.12 544 LEU A O 1
ATOM 4010 N N . ALA A 1 545 ? 17.346 50.978 42.772 1.00 53.64 545 ALA A N 1
ATOM 4011 C CA . ALA A 1 545 ? 17.636 52.110 41.906 1.00 55.30 545 ALA A CA 1
ATOM 4012 C C . ALA A 1 545 ? 16.390 52.983 41.811 1.00 56.21 545 ALA A C 1
ATOM 4013 O O . ALA A 1 545 ? 16.431 54.169 42.128 1.00 57.51 545 ALA A O 1
ATOM 4015 N N . TYR A 1 546 ? 15.282 52.383 41.383 1.00 56.44 546 TYR A N 1
ATOM 4016 C CA . TYR A 1 546 ? 14.017 53.097 41.248 1.00 55.34 546 TYR A CA 1
ATOM 4017 C C . TYR A 1 546 ? 13.660 53.865 42.516 1.00 57.36 546 TYR A C 1
ATOM 4018 O O . TYR A 1 546 ? 13.181 54.996 42.445 1.00 58.37 546 TYR A O 1
ATOM 4027 N N . GLN A 1 547 ? 13.881 53.251 43.676 1.00 57.94 547 GLN A N 1
ATOM 4028 C CA . GLN A 1 547 ? 13.562 53.912 44.938 1.00 59.25 547 GLN A CA 1
ATOM 4029 C C . GLN A 1 547 ? 14.492 55.106 45.167 1.00 60.50 547 GLN A C 1
ATOM 4030 O O . GLN A 1 547 ? 14.338 55.847 46.136 1.00 60.66 547 GLN A O 1
ATOM 4036 N N . GLU A 1 548 ? 15.452 55.284 44.261 1.00 62.39 548 GLU A N 1
ATOM 4037 C CA . GLU A 1 548 ? 16.416 56.386 44.324 1.00 64.43 548 GLU A CA 1
ATOM 4038 C C . GLU A 1 548 ? 17.492 56.154 45.385 1.00 65.71 548 GLU A C 1
ATOM 4039 O O . GLU A 1 548 ? 17.473 56.850 46.425 1.00 66.85 548 GLU A O 1
#

Solvent-accessible surface area: 20915 Å² total

InterPro domains:
  IPR004468 CTP synthase [MF_01227] (12-547)
  IPR004468 CTP synthase [PTHR11550] (13-546)
  IPR004468 CTP synthase [TIGR00337] (13-542)
  IPR017456 CTP synthase, N-terminal [PF06418] (13-277)
  IPR017456 CTP synthase, N-terminal [cd03113] (13-273)
  IPR017926 Glutamine amidotransferase [PF00117] (313-541)
  IPR027417 P-loop containing nucleoside triphosphate hydrolase [G3DSA:3.40.50.300] (2-296)
  IPR027417 P-loop containing nucleoside triphosphate hydrolase [SSF52540] (12-280)
  IPR029062 Class I glutamine amidotransferase-like [G3DSA:3.40.50.880] (297-550)
  IPR029062 Class I glutamine amidotransferase-like [SSF52317] (300-548)
  IPR033828 CTP synthase GATase domain [cd01746] (301-540)

GO terms:
  GO:0003883 CTP synthase activity (F, EXP)

CATH classification: 3.40.50.300 (+1 more: 3.40.50.880)

Sequence (531 aa):
RPRKYVFITGGVVSSLGKGILTSSLGALLRARGYRVTAIKIDPYVNVDAGTMRPYEHGEVFVTADGAETDLDIGHYERFLDMDLSRGNNLTTGQVYLSVIQKERRGEYLSQTVQVIPHITDEIKERIRKVAEEQKAEIVVVEVGGTVGDIESLPFLEAIRQFRFDEGEGNTLYLHLTLVPYLETSEEFKTKPTQHSVATLRGVGIQPDILVLRSARPVPEEVRRKVALFTNVRPGHVFSSPTVEHLYEVPLLLEEQGLGRAVERALGLEAVIPNLSFWQEAVRVLKHPERTVKIAIAGKYVDAYLSLLEALRHAGIKNRARVEVKWVDAESLADLEEAFRDVSGILVPGGFGVRGIEGKVRAAQYARERKIPYLGICLGLQIAVIEFARNVAGLKGANSTEFDPHTPHPVIDLMPEQLEVGGTMRLGDWPMRIKPGTLLHRLYGKEEVLERHRHRYEVNPLYVDGLERAGLVVSATTPGMRGRGAGLVEAIELKDHPFFLGLQSHPEFKSRPMRPSPPFVGFVEAALAYQE

Organism: Thermus thermophilus (strain ATCC 27634 / DSM 579 / HB8) (NCBI:txid300852)

Foldseek 3Di:
DAAFEEEEAEADDQDQCSLLLLLLLLLQVVLQVFQEEEAEEALDQPLACVVPFCFQVAHFFFFQVFGTHDCSLLSNCQSNVDTADPLRYHYPNNLVVVLVVCVVVVVVVPDDDDLPPRSLVSLLVSQVVRCVVSVGRYYYYYQHDHQPDDSRLSVLLSLLCVPVVRDALRYAYEYEYEFEADPVVRDTHCVRVLVRLVSSVVSPDQHQAYEYRYQDWDDLVRLCVNCVSRVHHSLRYGYDHDDDDSLCRSVVCVVSPVSVSVCVSSPHDDGDGDCVLSVLLVVLVVPAPEEAEAEEAEQNLSSCVLVVVLLSLLCSVVSYHYHYDYHHLQVPDDVCVSCPRHQEYEYEDDAEQRSLVSLLVVLVCCFVVLGAYEYEQVGQQSNQQSCCCPQLVQPQEHDCRNPVPGPHNQKYFFPPVQDPDQAAQFRWFKKAFAPPDPVCVQPVDRIDIFGADDGMFGDPVCVVSSVVSFKDQRIFTCADPSHRGGTGAKIAGDPHLHHIYGNGGRSSSAHSVRRRSSSSVSVVSSVVSVD

Nearest PDB structures (foldseek):
  1vco-assembly1_A  TM=1.002E+00  e=0.000E+00  Thermus thermophilus
  1vcm-assembly1_A  TM=9.924E-01  e=0.000E+00  Thermus thermophilus
  4zdj-assembly1_A  TM=9.479E-01  e=1.924E-72  Mycobacterium tuberculosis H37Rv
  4zdi-assembly3_C  TM=9.529E-01  e=1.617E-71  Mycobacterium tuberculosis H37Rv
  8i9o-assembly1_B  TM=9.660E-01  e=2.452E-70  Escherichia coli 'BL21-Gold(DE3)pLysS AG'

Radius of gyration: 25.07 Å; Cα contacts (8 Å, |Δi|>4): 1170; chains: 1; bounding box: 46×74×71 Å

Secondary structure (DSSP, 8-state):
-PPEEEEEEE-SSS-S-HHHHHHHHHHHHHTTT--EEEEEEE-SS-SSGGGS-SSTTS--EE-TT--EE-THHHHHHHHHTS---GGGEEEHHHHHHHHHHHHHTTTTTTPPP-IIIIIHHHHHHHHHHHHHHTT-SEEEEEE-S-TTSSTTHHHHHHHHTHHHHH-TTSEEEEEEEE--EETTTTEE--HHHHHHHHHHHHTT---SEEEEEESSPPPHHHHHHHHHHHT--GGGEEEEE--S-TTHHHHHHHHHTHHHHHHHHTT--------HHHHHHHHHHHS-SEEEEEEEEES---TTHHHHHHHHHHHHHTTEEEEEEEEEGGG---HHHHTTT-S-EEE----SSTTHHHHHHHHHHHHHTT--EEEETHHHHHHHHHHHHHTS--TT-EETTT-TT-S-EEEEESPGGG----PPEEEEEEEEEPTTSHHHHHH--SEEEEEEEESEEE-HHHHHHHHHHTEEEEEE---BTTBSTT-EEEEEETTSSSEEEESS-GGGG-BTTB--HHHHHHHHHHHHHT-

B-factor: mean 39.21, std 9.52, range [18.09, 83.55]